Protein AF-A0A2H5X7R7-F1 (afdb_monomer)

Structure (mmCIF, N/CA/C/O backbone):
data_AF-A0A2H5X7R7-F1
#
_entry.id   AF-A0A2H5X7R7-F1
#
loop_
_atom_site.group_PDB
_atom_site.id
_atom_site.type_symbol
_atom_site.label_atom_id
_atom_site.label_alt_id
_atom_site.label_comp_id
_atom_site.label_asym_id
_atom_site.label_entity_id
_atom_site.label_seq_id
_atom_site.pdbx_PDB_ins_code
_atom_site.Cartn_x
_atom_site.Cartn_y
_atom_site.Cartn_z
_atom_site.occupancy
_atom_site.B_iso_or_equiv
_atom_site.auth_seq_id
_atom_site.auth_comp_id
_atom_site.auth_asym_id
_atom_site.auth_atom_id
_atom_site.pdbx_PDB_model_num
ATOM 1 N N . MET A 1 1 ? -79.075 -13.445 -1.204 1.00 32.47 1 MET A N 1
ATOM 2 C CA . MET A 1 1 ? -77.817 -13.913 -1.818 1.00 32.47 1 MET A CA 1
ATOM 3 C C . MET A 1 1 ? -76.850 -12.750 -1.669 1.00 32.47 1 MET A C 1
ATOM 5 O O . MET A 1 1 ? -76.940 -11.805 -2.436 1.00 32.47 1 MET A O 1
ATOM 9 N N . ASN A 1 2 ? -76.093 -12.724 -0.570 1.00 28.44 2 ASN A N 1
ATOM 10 C CA . ASN A 1 2 ? -75.229 -11.591 -0.236 1.00 28.44 2 ASN A CA 1
ATOM 11 C C . ASN A 1 2 ? -73.819 -11.881 -0.735 1.00 28.44 2 ASN A C 1
ATOM 13 O O . ASN A 1 2 ? -73.267 -12.939 -0.440 1.00 28.44 2 ASN A O 1
ATOM 17 N N . ALA A 1 3 ? -73.280 -10.922 -1.484 1.00 31.48 3 ALA A N 1
ATOM 18 C CA . ALA A 1 3 ? -71.878 -10.829 -1.835 1.00 31.48 3 ALA A CA 1
ATOM 19 C C . ALA A 1 3 ? -71.038 -10.834 -0.550 1.00 31.48 3 ALA A C 1
ATOM 21 O O . ALA A 1 3 ? -71.147 -9.925 0.272 1.00 31.48 3 ALA A O 1
ATOM 22 N N . GLN A 1 4 ? -70.226 -11.875 -0.368 1.00 34.59 4 GLN A N 1
ATOM 23 C CA . GLN A 1 4 ? -69.084 -11.802 0.529 1.00 34.59 4 GLN A CA 1
ATOM 24 C C . GLN A 1 4 ? -67.991 -11.047 -0.221 1.00 34.59 4 GLN A C 1
ATOM 26 O O . GLN A 1 4 ? -67.424 -11.533 -1.195 1.00 34.59 4 GLN A O 1
ATOM 31 N N . THR A 1 5 ? -67.789 -9.814 0.222 1.00 33.91 5 THR A N 1
ATOM 32 C CA . THR A 1 5 ? -66.659 -8.938 -0.068 1.00 33.91 5 THR A CA 1
ATOM 33 C C . THR A 1 5 ? -65.347 -9.709 0.043 1.00 33.91 5 THR A C 1
ATOM 35 O O . THR A 1 5 ? -64.887 -10.000 1.147 1.00 33.91 5 THR A O 1
ATOM 38 N N . ALA A 1 6 ? -64.743 -10.019 -1.105 1.00 34.00 6 ALA A N 1
ATOM 39 C CA . ALA A 1 6 ? -63.303 -10.176 -1.190 1.00 34.00 6 ALA A CA 1
ATOM 40 C C . ALA A 1 6 ? -62.705 -8.836 -0.755 1.00 34.00 6 ALA A C 1
ATOM 42 O O . ALA A 1 6 ? -63.021 -7.797 -1.332 1.00 34.00 6 ALA A O 1
ATOM 43 N N . VAL A 1 7 ? -61.928 -8.846 0.324 1.00 31.88 7 VAL A N 1
ATOM 44 C CA . VAL A 1 7 ? -61.137 -7.684 0.716 1.00 31.88 7 VAL A CA 1
ATOM 45 C C . VAL A 1 7 ? -60.103 -7.502 -0.391 1.00 31.88 7 VAL A C 1
ATOM 47 O O . VAL A 1 7 ? -59.140 -8.262 -0.469 1.00 31.88 7 VAL A O 1
ATOM 50 N N . GLU A 1 8 ? -60.345 -6.553 -1.293 1.00 35.16 8 GLU A N 1
ATOM 51 C CA . GLU A 1 8 ? -59.310 -6.004 -2.164 1.00 35.16 8 GLU A CA 1
ATOM 52 C C . GLU A 1 8 ? -58.271 -5.352 -1.246 1.00 35.16 8 GLU A C 1
ATOM 54 O O . GLU A 1 8 ? -58.424 -4.216 -0.803 1.00 35.16 8 GLU A O 1
ATOM 59 N N . LEU A 1 9 ? -57.242 -6.118 -0.878 1.00 42.66 9 LEU A N 1
ATOM 60 C CA . LEU A 1 9 ? -56.000 -5.561 -0.360 1.00 42.66 9 LEU A CA 1
ATOM 61 C C . LEU A 1 9 ? -55.467 -4.629 -1.451 1.00 42.66 9 LEU A C 1
ATOM 63 O O . LEU A 1 9 ? -55.254 -5.078 -2.575 1.00 42.66 9 LEU A O 1
ATOM 67 N N . GLU A 1 10 ? -55.294 -3.344 -1.141 1.00 41.12 10 GLU A N 1
ATOM 68 C CA . GLU A 1 10 ? -54.608 -2.388 -2.013 1.00 41.12 10 GLU A CA 1
ATOM 69 C C . GLU A 1 10 ? -53.192 -2.916 -2.296 1.00 41.12 10 GLU A C 1
ATOM 71 O O . GLU A 1 10 ? -52.268 -2.742 -1.503 1.00 41.12 10 GLU A O 1
ATOM 76 N N . VAL A 1 11 ? -53.024 -3.639 -3.405 1.00 49.44 11 VAL A N 1
ATOM 77 C CA . VAL A 1 11 ? -51.727 -4.181 -3.806 1.00 49.44 11 VAL A CA 1
ATOM 78 C C . VAL A 1 11 ? -50.913 -3.014 -4.351 1.00 49.44 11 VAL A C 1
ATOM 80 O O . VAL A 1 11 ? -51.190 -2.507 -5.440 1.00 49.44 11 VAL A O 1
ATOM 83 N N . ALA A 1 12 ? -49.914 -2.568 -3.586 1.00 58.97 12 ALA A N 1
ATOM 84 C CA . ALA A 1 12 ? -48.895 -1.664 -4.102 1.00 58.97 12 ALA A CA 1
ATOM 85 C C . ALA A 1 12 ? -48.316 -2.252 -5.407 1.00 58.97 12 ALA A C 1
ATOM 87 O O . ALA A 1 12 ? -48.136 -3.471 -5.497 1.00 58.97 12 ALA A O 1
ATOM 88 N N . PRO A 1 13 ? -48.048 -1.430 -6.439 1.00 70.38 13 PRO A N 1
ATOM 89 C CA . PRO A 1 13 ? -47.530 -1.933 -7.707 1.00 70.38 13 PRO A CA 1
ATOM 90 C C . PRO A 1 13 ? -46.243 -2.743 -7.474 1.00 70.38 13 PRO A C 1
ATOM 92 O O . PRO A 1 13 ? -45.413 -2.329 -6.660 1.00 70.38 13 PRO A O 1
ATOM 95 N N . PRO A 1 14 ? -46.055 -3.880 -8.171 1.00 83.25 14 PRO A N 1
ATOM 96 C CA . PRO A 1 14 ? -44.913 -4.749 -7.928 1.00 83.25 14 PRO A CA 1
ATOM 97 C C . PRO A 1 14 ? -43.601 -4.027 -8.200 1.00 83.25 14 PRO A C 1
ATOM 99 O O . PRO A 1 14 ? -43.447 -3.331 -9.208 1.00 83.25 14 PRO A O 1
ATOM 102 N N . ILE A 1 15 ? -42.627 -4.247 -7.324 1.00 86.38 15 ILE A N 1
ATOM 103 C CA . ILE A 1 15 ? -41.304 -3.650 -7.439 1.00 86.38 15 ILE A CA 1
ATOM 104 C C . ILE A 1 15 ? -40.467 -4.498 -8.409 1.00 86.38 15 ILE A C 1
ATOM 106 O O . ILE A 1 15 ? -40.279 -5.698 -8.174 1.00 86.38 15 ILE A O 1
ATOM 110 N N . PRO A 1 16 ? -39.968 -3.917 -9.516 1.00 83.00 16 PRO A N 1
ATOM 111 C CA . PRO A 1 16 ? -39.170 -4.652 -10.483 1.00 83.00 16 PRO A CA 1
ATOM 112 C C . PRO A 1 16 ? -37.731 -4.855 -9.989 1.00 83.00 16 PRO A C 1
ATOM 114 O O . PRO A 1 16 ? -37.008 -3.894 -9.739 1.00 83.00 16 PRO A O 1
ATOM 117 N N . LEU A 1 17 ? -37.303 -6.116 -9.934 1.00 83.56 17 LEU A N 1
ATOM 118 C CA . LEU A 1 17 ? -35.943 -6.561 -9.616 1.00 83.56 17 LEU A CA 1
ATOM 119 C C . LEU A 1 17 ? -35.410 -7.370 -10.803 1.00 83.56 17 LEU A C 1
ATOM 121 O O . LEU A 1 17 ? -35.367 -8.595 -10.761 1.00 83.56 17 LEU A O 1
ATOM 125 N N . GLY A 1 18 ? -35.160 -6.671 -11.914 1.00 83.00 18 GLY A N 1
ATOM 126 C CA . GLY A 1 18 ? -34.864 -7.257 -13.226 1.00 83.00 18 GLY A CA 1
ATOM 127 C C . GLY A 1 18 ? -35.853 -8.365 -13.630 1.00 83.00 18 GLY A C 1
ATOM 128 O O . GLY A 1 18 ? -36.997 -8.037 -13.980 1.00 83.00 18 GLY A O 1
ATOM 129 N N . ARG A 1 19 ? -35.450 -9.645 -13.603 1.00 84.38 19 ARG A N 1
ATOM 130 C CA . ARG A 1 19 ? -36.304 -10.817 -13.911 1.00 84.38 19 ARG A CA 1
ATOM 131 C C . ARG A 1 19 ? -37.314 -11.152 -12.813 1.00 84.38 19 ARG A C 1
ATOM 133 O O . ARG A 1 19 ? -38.228 -11.939 -13.062 1.00 84.38 19 ARG A O 1
ATOM 140 N N . TYR A 1 20 ? -37.186 -10.555 -11.636 1.00 87.06 20 TYR A N 1
ATOM 141 C CA . TYR A 1 20 ? -38.043 -10.795 -10.483 1.00 87.06 20 TYR A CA 1
ATOM 142 C C . TYR A 1 20 ? -39.032 -9.641 -10.248 1.00 87.06 20 TYR A C 1
ATOM 144 O O . TYR A 1 20 ? -38.849 -8.500 -10.698 1.00 87.06 20 TYR A O 1
ATOM 152 N N . ARG A 1 21 ? -40.125 -9.952 -9.554 1.00 88.31 21 ARG A N 1
ATOM 153 C CA . ARG A 1 21 ? -41.169 -9.015 -9.126 1.00 88.31 21 ARG A CA 1
ATOM 154 C C . ARG A 1 21 ? -41.440 -9.232 -7.650 1.00 88.31 21 ARG A C 1
ATOM 156 O O . ARG A 1 21 ? -41.791 -10.337 -7.246 1.00 88.31 21 ARG A O 1
ATOM 163 N N . LEU A 1 22 ? -41.236 -8.189 -6.854 1.00 87.94 22 LEU A N 1
ATOM 164 C CA . LEU A 1 22 ? -41.487 -8.220 -5.420 1.00 87.94 22 LEU A CA 1
ATOM 165 C C . LEU A 1 22 ? -42.813 -7.527 -5.109 1.00 87.94 22 LEU A C 1
ATOM 167 O O . LEU A 1 22 ? -43.018 -6.369 -5.470 1.00 87.94 22 LEU A O 1
ATOM 171 N N . TYR A 1 23 ? -43.676 -8.235 -4.395 1.00 86.62 23 TYR A N 1
ATOM 172 C CA . TYR A 1 23 ? -44.904 -7.721 -3.808 1.00 86.62 23 TYR A CA 1
ATOM 173 C C . TYR A 1 23 ? -44.690 -7.605 -2.307 1.00 86.62 23 TYR A C 1
ATOM 175 O O . TYR A 1 23 ? -44.411 -8.603 -1.645 1.00 86.62 23 TYR A O 1
ATOM 183 N N . HIS A 1 24 ? -44.793 -6.393 -1.779 1.00 84.88 24 HIS A N 1
ATOM 184 C CA . HIS A 1 24 ? -44.644 -6.102 -0.358 1.00 84.88 24 HIS A CA 1
ATOM 185 C C . HIS A 1 24 ? -45.971 -5.576 0.183 1.00 84.88 24 HIS A C 1
ATOM 187 O O . HIS A 1 24 ? -46.612 -4.740 -0.456 1.00 84.88 24 HIS A O 1
ATOM 193 N N . TYR A 1 25 ? -46.395 -6.099 1.330 1.00 80.31 25 TYR A N 1
ATOM 194 C CA . TYR A 1 25 ? -47.688 -5.799 1.929 1.00 80.31 25 TYR A CA 1
ATOM 195 C C . TYR A 1 25 ? -47.501 -5.075 3.266 1.00 80.31 25 TYR A C 1
ATOM 197 O O . TYR A 1 25 ? -46.547 -5.317 4.006 1.00 80.31 25 TYR A O 1
ATOM 205 N N . GLY A 1 26 ? -48.440 -4.184 3.597 1.00 71.75 26 GLY A N 1
ATOM 206 C CA . GLY A 1 26 ? -48.372 -3.351 4.806 1.00 71.75 26 GLY A CA 1
ATOM 207 C C . GLY A 1 26 ? -48.435 -4.124 6.132 1.00 71.75 26 GLY A C 1
ATOM 208 O O . GLY A 1 26 ? -48.115 -3.569 7.180 1.00 71.75 26 GLY A O 1
ATOM 209 N N . ASP A 1 27 ? -48.804 -5.406 6.103 1.00 76.69 27 ASP A N 1
ATOM 210 C CA . ASP A 1 27 ? -48.746 -6.308 7.259 1.00 76.69 27 ASP A CA 1
ATOM 211 C C . ASP A 1 27 ? -47.332 -6.866 7.526 1.00 76.69 27 ASP A C 1
ATOM 213 O O . ASP A 1 27 ? -47.111 -7.560 8.519 1.00 76.69 27 ASP A O 1
ATOM 217 N N . GLY A 1 28 ? -46.358 -6.517 6.678 1.00 73.75 28 GLY A N 1
ATOM 218 C CA . GLY A 1 28 ? -44.965 -6.939 6.777 1.00 73.75 28 GLY A CA 1
ATOM 219 C C . GLY A 1 28 ? -44.664 -8.278 6.105 1.00 73.75 28 GLY A C 1
ATOM 220 O O . GLY A 1 28 ? -43.568 -8.815 6.300 1.00 73.75 28 GLY A O 1
ATOM 221 N N . THR A 1 29 ? -45.611 -8.815 5.328 1.00 79.25 29 THR A N 1
ATOM 222 C CA . THR A 1 29 ? -45.400 -9.968 4.447 1.00 79.25 29 THR A CA 1
ATOM 223 C C . THR A 1 29 ? -44.891 -9.533 3.072 1.00 79.25 29 THR A C 1
ATOM 225 O O . THR A 1 29 ? -45.088 -8.399 2.626 1.00 79.25 29 THR A O 1
ATOM 228 N N . PHE A 1 30 ? -44.206 -10.439 2.372 1.00 84.19 30 PHE A N 1
ATOM 229 C CA . PHE A 1 30 ? -43.756 -10.193 1.006 1.00 84.19 30 PHE A CA 1
ATOM 230 C C . PHE A 1 30 ? -43.719 -11.476 0.183 1.00 84.19 30 PHE A C 1
ATOM 232 O O . PHE A 1 30 ? -43.600 -12.579 0.721 1.00 84.19 30 PHE A O 1
ATOM 239 N N . TRP A 1 31 ? -43.844 -11.311 -1.131 1.00 84.94 31 TRP A N 1
ATOM 240 C CA . TRP A 1 31 ? -43.821 -12.384 -2.113 1.00 84.94 31 TRP A CA 1
ATOM 241 C C . TRP A 1 31 ? -42.905 -11.997 -3.264 1.00 84.94 31 TRP A C 1
ATOM 243 O O . TRP A 1 31 ? -43.020 -10.907 -3.823 1.00 84.94 31 TRP A O 1
ATOM 253 N N . LEU A 1 32 ? -42.016 -12.906 -3.641 1.00 85.88 32 LEU A N 1
ATOM 254 C CA . LEU A 1 32 ? -41.135 -12.753 -4.780 1.00 85.88 32 LEU A CA 1
ATOM 255 C C . LEU A 1 32 ? -41.552 -13.712 -5.887 1.00 85.88 32 LEU A C 1
ATOM 257 O O . LEU A 1 32 ? -41.588 -14.930 -5.700 1.00 85.88 32 LEU A O 1
ATOM 261 N N . TYR A 1 33 ? -41.814 -13.140 -7.051 1.00 84.25 33 TYR A N 1
ATOM 262 C CA . TYR A 1 33 ? -42.177 -13.844 -8.264 1.00 84.25 33 TYR A CA 1
ATOM 263 C C . TYR A 1 33 ? -41.077 -13.714 -9.308 1.00 84.25 33 TYR A C 1
ATOM 265 O O . TYR A 1 33 ? -40.335 -12.734 -9.354 1.00 84.25 33 TYR A O 1
ATOM 273 N N . LEU A 1 34 ? -41.009 -14.697 -10.191 1.00 81.06 34 LEU A N 1
ATOM 274 C CA . LEU A 1 34 ? -40.176 -14.689 -11.378 1.00 81.06 34 LEU A CA 1
ATOM 275 C C . LEU A 1 34 ? -41.027 -14.436 -12.617 1.00 81.06 34 LEU A C 1
ATOM 277 O O . LEU A 1 34 ? -42.021 -15.124 -12.846 1.00 81.06 34 LEU A O 1
ATOM 281 N N . VAL A 1 35 ? -40.593 -13.509 -13.464 1.00 81.25 35 VAL A N 1
ATOM 282 C CA . VAL A 1 35 ? -41.263 -13.200 -14.728 1.00 81.25 35 VAL A CA 1
ATOM 283 C C . VAL A 1 35 ? -40.833 -14.207 -15.799 1.00 81.25 35 VAL A C 1
ATOM 285 O O . VAL A 1 35 ? -39.665 -14.261 -16.188 1.00 81.25 35 VAL A O 1
ATOM 288 N N . GLN A 1 36 ? -41.775 -14.997 -16.323 1.00 70.31 36 GLN A N 1
ATOM 289 C CA . GLN A 1 36 ? -41.531 -15.966 -17.399 1.00 70.31 36 GLN A CA 1
ATOM 290 C C . GLN A 1 36 ? -42.633 -15.950 -18.461 1.00 70.31 36 GLN A C 1
ATOM 292 O O . GLN A 1 36 ? -43.809 -16.041 -18.134 1.00 70.31 36 GLN A O 1
ATOM 297 N N . ASN A 1 37 ? -42.262 -15.917 -19.751 1.00 58.19 37 ASN A N 1
ATOM 298 C CA . ASN A 1 37 ? -43.155 -16.162 -20.901 1.00 58.19 37 ASN A CA 1
ATOM 299 C C . ASN A 1 37 ? -44.542 -15.472 -20.818 1.00 58.19 37 ASN A C 1
ATOM 301 O O . ASN A 1 37 ? -45.540 -16.041 -21.254 1.00 58.19 37 ASN A O 1
ATOM 305 N N . LYS A 1 38 ? -44.574 -14.226 -20.307 1.00 59.00 38 LYS A N 1
ATOM 306 C CA . LYS A 1 38 ? -45.753 -13.357 -20.063 1.00 59.00 38 LYS A CA 1
ATOM 307 C C . LYS A 1 38 ? -46.591 -13.634 -18.799 1.00 59.00 38 LYS A C 1
ATOM 309 O O . LYS A 1 38 ? -47.635 -13.009 -18.646 1.00 59.00 38 LYS A O 1
ATOM 314 N N . GLY A 1 39 ? -46.146 -14.506 -17.900 1.00 71.12 39 GLY A N 1
ATOM 315 C CA . GLY A 1 39 ? -46.737 -14.721 -16.576 1.00 71.12 39 GLY A CA 1
ATOM 316 C C . GLY A 1 39 ? -45.710 -14.591 -15.451 1.00 71.12 39 GLY A C 1
ATOM 317 O O . GLY A 1 39 ? -44.517 -14.396 -15.694 1.00 71.12 39 GLY A O 1
ATOM 318 N N . GLU A 1 40 ? -46.185 -14.711 -14.217 1.00 78.56 40 GLU A N 1
ATOM 319 C CA . GLU A 1 40 ? -45.368 -14.673 -13.007 1.00 78.56 40 GLU A CA 1
ATOM 320 C C . GLU A 1 40 ? -45.462 -16.010 -12.269 1.00 78.56 40 GLU A C 1
ATOM 322 O O . GLU A 1 40 ? -46.544 -16.585 -12.144 1.00 78.56 40 GLU A O 1
ATOM 327 N N . VAL A 1 41 ? -44.321 -16.520 -11.807 1.00 75.12 41 VAL A N 1
ATOM 328 C CA . VAL A 1 41 ? -44.221 -17.776 -11.052 1.00 75.12 41 VAL A CA 1
ATOM 329 C C . VAL A 1 41 ? -43.763 -17.447 -9.632 1.00 75.12 41 VAL A C 1
ATOM 331 O O . VAL A 1 41 ? -42.701 -16.835 -9.498 1.00 75.12 41 VAL A O 1
ATOM 334 N N . PRO A 1 42 ? -44.517 -17.807 -8.578 1.00 73.25 42 PRO A N 1
ATOM 335 C CA . PRO A 1 42 ? -44.099 -17.539 -7.205 1.00 73.25 42 PRO A CA 1
ATOM 336 C C . PRO A 1 42 ? -42.833 -18.340 -6.878 1.00 73.25 42 PRO A C 1
ATOM 338 O O . PRO A 1 42 ? -42.726 -19.508 -7.243 1.00 73.25 42 PRO A O 1
ATOM 341 N N . LEU A 1 43 ? -41.866 -17.706 -6.213 1.00 74.88 43 LEU A N 1
ATOM 342 C CA . LEU A 1 43 ? -40.614 -18.343 -5.787 1.00 74.88 43 LEU A CA 1
ATOM 343 C C . LEU A 1 43 ? -40.494 -18.385 -4.269 1.00 74.88 43 LEU A C 1
ATOM 345 O O . LEU A 1 43 ? -40.274 -19.445 -3.688 1.00 74.88 43 LEU A O 1
ATOM 349 N N . ILE A 1 44 ? -40.638 -17.224 -3.637 1.00 77.56 44 ILE A N 1
ATOM 350 C CA . ILE A 1 44 ? -40.513 -17.039 -2.193 1.00 77.56 44 ILE A CA 1
ATOM 351 C C . ILE A 1 44 ? -41.764 -16.319 -1.729 1.00 77.56 44 ILE A C 1
ATOM 353 O O . ILE A 1 44 ? -42.201 -15.369 -2.379 1.00 77.56 44 ILE A O 1
ATOM 357 N N . GLY A 1 45 ? -42.314 -16.701 -0.588 1.00 68.88 45 GLY A N 1
ATOM 358 C CA . GLY A 1 45 ? -43.266 -15.824 0.064 1.00 68.88 45 GLY A CA 1
ATOM 359 C C . GLY A 1 45 ? -43.477 -16.154 1.519 1.00 68.88 45 GLY A C 1
ATOM 360 O O . GLY A 1 45 ? -43.310 -17.281 1.967 1.00 68.88 45 GLY A O 1
ATOM 361 N N . VAL A 1 46 ? -43.837 -15.128 2.267 1.00 62.28 46 VAL A N 1
ATOM 362 C CA . VAL A 1 46 ? -44.178 -15.248 3.674 1.00 62.28 46 VAL A CA 1
ATOM 363 C C . VAL A 1 46 ? -45.699 -15.178 3.769 1.00 62.28 46 VAL A C 1
ATOM 365 O O . VAL A 1 46 ? -46.300 -14.162 3.424 1.00 62.28 46 VAL A O 1
ATOM 368 N N . HIS A 1 47 ? -46.339 -16.280 4.164 1.00 64.56 47 HIS A N 1
ATOM 369 C CA . HIS A 1 47 ? -47.796 -16.347 4.305 1.00 64.56 47 HIS A CA 1
ATOM 370 C C . HIS A 1 47 ? -48.248 -15.671 5.605 1.00 64.56 47 HIS A C 1
ATOM 372 O O . HIS A 1 47 ? -47.530 -15.692 6.604 1.00 64.56 47 HIS A O 1
ATOM 378 N N . ALA A 1 48 ? -49.452 -15.097 5.613 1.00 56.28 48 ALA A N 1
ATOM 379 C CA . ALA A 1 48 ? -50.034 -14.505 6.815 1.00 56.28 48 ALA A CA 1
ATOM 380 C C . ALA A 1 48 ? -50.150 -15.548 7.952 1.00 56.28 48 ALA A C 1
ATOM 382 O O . ALA A 1 48 ? -50.667 -16.635 7.686 1.00 56.28 48 ALA A O 1
ATOM 383 N N . PRO A 1 49 ? -49.762 -15.269 9.218 1.00 56.22 49 PRO A N 1
ATOM 384 C CA . PRO A 1 49 ? -48.976 -14.169 9.786 1.00 56.22 49 PRO A CA 1
ATOM 385 C C . PRO A 1 49 ? -47.578 -14.657 10.232 1.00 56.22 49 PRO A C 1
ATOM 387 O O . PRO A 1 49 ? -47.172 -14.468 11.380 1.00 56.22 49 PRO A O 1
ATOM 390 N N . LEU A 1 50 ? -46.855 -15.365 9.367 1.00 65.56 50 LEU A N 1
ATOM 391 C CA . LEU A 1 50 ? -45.543 -15.900 9.718 1.00 65.56 50 LEU A CA 1
ATOM 392 C C . LEU A 1 50 ? -44.488 -14.784 9.647 1.00 65.56 50 LEU A C 1
ATOM 394 O O . LEU A 1 50 ? -44.446 -14.056 8.662 1.00 65.56 50 LEU A O 1
ATOM 398 N N . PRO A 1 51 ? -43.622 -14.609 10.656 1.00 76.88 51 PRO A N 1
ATOM 399 C CA . PRO A 1 51 ? -42.531 -13.647 10.567 1.00 76.88 51 PRO A CA 1
ATOM 400 C C . PRO A 1 51 ? -41.396 -14.218 9.698 1.00 76.88 51 PRO A C 1
ATOM 402 O O . PRO A 1 51 ? -41.072 -15.397 9.849 1.00 76.88 51 PRO A O 1
ATOM 405 N N . PRO A 1 52 ? -40.746 -13.430 8.822 1.00 80.94 52 PRO A N 1
ATOM 406 C CA . PRO A 1 52 ? -39.544 -13.869 8.103 1.00 80.94 52 PRO A CA 1
ATOM 407 C C . PRO A 1 52 ? -38.337 -14.091 9.023 1.00 80.94 52 PRO A C 1
ATOM 409 O O . PRO A 1 52 ? -37.362 -14.727 8.627 1.00 80.94 52 PRO A O 1
ATOM 412 N N . ILE A 1 53 ? -38.369 -13.527 10.233 1.00 87.75 53 ILE A N 1
ATOM 413 C CA . ILE A 1 53 ? -37.254 -13.574 11.171 1.00 87.75 53 ILE A CA 1
ATOM 414 C C . ILE A 1 53 ? -37.803 -13.802 12.580 1.00 87.75 53 ILE A C 1
ATOM 416 O O . ILE A 1 53 ? -38.742 -13.139 13.028 1.00 87.75 53 ILE A O 1
ATOM 420 N N . GLU A 1 54 ? -37.182 -14.716 13.308 1.00 90.25 54 GLU A N 1
ATOM 421 C CA . GLU A 1 54 ? -37.360 -14.842 14.745 1.00 90.25 54 GLU A CA 1
ATOM 422 C C . GLU A 1 54 ? -36.047 -14.583 15.470 1.00 90.25 54 GLU A C 1
ATOM 424 O O . GLU A 1 54 ? -34.981 -15.051 15.076 1.00 90.25 54 GLU A O 1
ATOM 429 N N . LEU A 1 55 ? -36.145 -13.825 16.552 1.00 90.75 55 LEU A N 1
ATOM 430 C CA . LEU A 1 55 ? -35.028 -13.459 17.401 1.00 90.75 55 LEU A CA 1
ATOM 431 C C . LEU A 1 55 ? -35.257 -14.034 18.791 1.00 90.75 55 LEU A C 1
ATOM 433 O O . LEU A 1 55 ? -36.326 -13.832 19.366 1.00 90.75 55 LEU A O 1
ATOM 437 N N . ARG A 1 56 ? -34.260 -14.705 19.357 1.00 91.94 56 ARG A N 1
ATOM 438 C CA . ARG A 1 56 ? -34.312 -15.205 20.731 1.00 91.94 56 ARG A CA 1
ATOM 439 C C . ARG A 1 56 ? -33.190 -14.587 21.550 1.00 91.94 56 ARG A C 1
ATOM 441 O O . ARG A 1 56 ? -32.026 -14.930 21.353 1.00 91.94 56 ARG A O 1
ATOM 448 N N . THR A 1 57 ? -33.546 -13.686 22.459 1.00 89.00 57 THR A N 1
ATOM 449 C CA . THR A 1 57 ? -32.613 -13.082 23.417 1.00 89.00 57 THR A CA 1
ATOM 450 C C . THR A 1 57 ? -32.552 -13.930 24.690 1.00 89.00 57 THR A C 1
ATOM 452 O O . THR A 1 57 ? -33.171 -14.996 24.787 1.00 89.00 57 THR A O 1
ATOM 455 N N . ALA A 1 58 ? -31.785 -13.479 25.685 1.00 81.94 58 ALA A N 1
ATOM 456 C CA . ALA A 1 58 ? -31.783 -14.100 27.008 1.00 81.94 58 ALA A CA 1
ATOM 457 C C . ALA A 1 58 ? -33.129 -13.939 27.744 1.00 81.94 58 ALA A C 1
ATOM 459 O O . ALA A 1 58 ? -33.427 -14.729 28.641 1.00 81.94 58 ALA A O 1
ATOM 460 N N . HIS A 1 59 ? -33.921 -12.927 27.380 1.00 78.19 59 HIS A N 1
ATOM 461 C CA . HIS A 1 59 ? -35.132 -12.530 28.092 1.00 78.19 59 HIS A CA 1
ATOM 462 C C . HIS A 1 59 ? -36.397 -13.017 27.388 1.00 78.19 59 HIS A C 1
ATOM 464 O O . HIS A 1 59 ? -37.281 -13.572 28.041 1.00 78.19 59 HIS A O 1
ATOM 470 N N . GLU A 1 60 ? -36.471 -12.864 26.063 1.00 87.06 60 GLU A N 1
ATOM 471 C CA . GLU A 1 60 ? -37.699 -13.096 25.305 1.00 87.06 60 GLU A CA 1
ATOM 472 C C . GLU A 1 60 ? -37.446 -13.657 23.893 1.00 87.06 60 GLU A C 1
ATOM 474 O O . GLU A 1 60 ? -36.329 -13.698 23.367 1.00 87.06 60 GLU A O 1
ATOM 479 N N . ARG A 1 61 ? -38.530 -14.132 23.267 1.00 90.06 61 ARG A N 1
ATOM 480 C CA . ARG A 1 61 ? -38.575 -14.480 21.843 1.00 90.06 61 ARG A CA 1
ATOM 481 C C . ARG A 1 61 ? -39.388 -13.419 21.122 1.00 90.06 61 ARG A C 1
ATOM 483 O O . ARG A 1 61 ? -40.517 -13.134 21.514 1.00 90.06 61 ARG A O 1
ATOM 490 N N . HIS A 1 62 ? -38.848 -12.893 20.032 1.00 89.50 62 HIS A N 1
ATOM 491 C CA . HIS A 1 62 ? -39.478 -11.832 19.274 1.00 89.50 62 HIS A CA 1
ATOM 492 C C . HIS A 1 62 ? -39.668 -12.215 17.801 1.00 89.50 62 HIS A C 1
ATOM 494 O O . HIS A 1 62 ? -38.715 -12.536 17.093 1.00 89.50 62 HIS A O 1
ATOM 500 N N . SER A 1 63 ? -40.905 -12.103 17.315 1.00 88.94 63 SER A N 1
ATOM 501 C CA . SER A 1 63 ? -41.263 -12.246 15.897 1.00 88.94 63 SER A CA 1
ATOM 502 C C . SER A 1 63 ? -41.056 -10.920 15.169 1.00 88.94 63 SER A C 1
ATOM 504 O O . SER A 1 63 ? -41.571 -9.888 15.614 1.00 88.94 63 SER A O 1
ATOM 506 N N . LEU A 1 64 ? -40.254 -10.922 14.109 1.00 88.12 64 LEU A N 1
ATOM 507 C CA . LEU A 1 64 ? -39.803 -9.733 13.385 1.00 88.12 64 LEU A CA 1
ATOM 508 C C . LEU A 1 64 ? -40.390 -9.740 11.964 1.00 88.12 64 LEU A C 1
ATOM 510 O O . LEU A 1 64 ? -40.190 -10.694 11.214 1.00 88.12 64 LEU A O 1
ATOM 514 N N . PHE A 1 65 ? -41.107 -8.674 11.604 1.00 86.56 65 PHE A N 1
ATOM 515 C CA . PHE A 1 65 ? -41.731 -8.466 10.288 1.00 86.56 65 PHE A CA 1
ATOM 516 C C . PHE A 1 65 ? -41.008 -7.358 9.528 1.00 86.56 65 PHE A C 1
ATOM 518 O O . PHE A 1 65 ? -40.335 -6.553 10.152 1.00 86.56 65 PHE A O 1
ATOM 525 N N . VAL A 1 66 ? -41.137 -7.275 8.205 1.00 85.19 66 VAL A N 1
ATOM 526 C CA . VAL A 1 66 ? -40.499 -6.208 7.413 1.00 85.19 66 VAL A CA 1
ATOM 527 C C . VAL A 1 66 ? -41.563 -5.275 6.849 1.00 85.19 66 VAL A C 1
ATOM 529 O O . VAL A 1 66 ? -42.095 -5.506 5.773 1.00 85.19 66 VAL A O 1
ATOM 532 N N . ARG A 1 67 ? -41.954 -4.249 7.609 1.00 84.31 67 ARG A N 1
ATOM 533 C CA . ARG A 1 67 ? -43.091 -3.369 7.270 1.00 84.31 67 ARG A CA 1
ATOM 534 C C . ARG A 1 67 ? -42.736 -2.207 6.353 1.00 84.31 67 ARG A C 1
ATOM 536 O O . ARG A 1 67 ? -43.630 -1.621 5.753 1.00 84.31 67 ARG A O 1
ATOM 543 N N . ASN A 1 68 ? -41.458 -1.880 6.234 1.00 82.12 68 ASN A N 1
ATOM 544 C CA . ASN A 1 68 ? -40.966 -0.810 5.382 1.00 82.12 68 ASN A CA 1
ATOM 545 C C . ASN A 1 68 ? -40.245 -1.397 4.168 1.00 82.12 68 ASN A C 1
ATOM 547 O O . ASN A 1 68 ? -39.623 -2.455 4.245 1.00 82.12 68 ASN A O 1
ATOM 551 N N . CYS A 1 69 ? -40.306 -0.681 3.048 1.00 83.81 69 CYS A N 1
ATOM 552 C CA . CYS A 1 69 ? -39.644 -1.060 1.809 1.00 83.81 69 CYS A CA 1
ATOM 553 C C . CYS A 1 69 ? -39.020 0.174 1.148 1.00 83.81 69 CYS A C 1
ATOM 555 O O . CYS A 1 69 ? -39.653 1.228 1.064 1.00 83.81 69 CYS A O 1
ATOM 557 N N . SER A 1 70 ? -37.792 0.049 0.646 1.00 82.19 70 SER A N 1
ATOM 558 C CA . SER A 1 70 ? -37.134 1.063 -0.181 1.00 82.19 70 SER A CA 1
ATOM 559 C C . SER A 1 70 ? -36.435 0.429 -1.386 1.00 82.19 70 SER A C 1
ATOM 561 O O . SER A 1 70 ? -36.083 -0.748 -1.375 1.00 82.19 70 SER A O 1
ATOM 563 N N . VAL A 1 71 ? -36.263 1.211 -2.454 1.00 81.88 71 VAL A N 1
ATOM 564 C CA . VAL A 1 71 ? -35.675 0.752 -3.721 1.00 81.88 71 VAL A CA 1
ATOM 565 C C . VAL A 1 71 ? -34.542 1.690 -4.114 1.00 81.88 71 VAL A C 1
ATOM 567 O O . VAL A 1 71 ? -34.754 2.899 -4.231 1.00 81.88 71 VAL A O 1
ATOM 570 N N . GLN A 1 72 ? -33.345 1.152 -4.355 1.00 76.00 72 GLN A N 1
ATOM 571 C CA . GLN A 1 72 ? -32.188 1.933 -4.784 1.00 76.00 72 GLN A CA 1
ATOM 572 C C . GLN A 1 72 ? -31.360 1.157 -5.812 1.00 76.00 72 GLN A C 1
ATOM 574 O O . GLN A 1 72 ? -30.870 0.072 -5.541 1.00 76.00 72 GLN A O 1
ATOM 579 N N . LYS A 1 73 ? -31.161 1.736 -7.007 1.00 69.75 73 LYS A N 1
ATOM 580 C CA . LYS A 1 73 ? -30.225 1.227 -8.035 1.00 69.75 73 LYS A CA 1
ATOM 581 C C . LYS A 1 73 ? -30.356 -0.281 -8.362 1.00 69.75 73 LYS A C 1
ATOM 583 O O . LYS A 1 73 ? -29.350 -0.938 -8.598 1.00 69.75 73 LYS A O 1
ATOM 588 N N . GLY A 1 74 ? -31.578 -0.817 -8.429 1.00 68.69 74 GLY A N 1
ATOM 589 C CA . GLY A 1 74 ? -31.810 -2.235 -8.758 1.00 68.69 74 GLY A CA 1
ATOM 590 C C . GLY A 1 74 ? -31.707 -3.199 -7.570 1.00 68.69 74 GLY A C 1
ATOM 591 O O . GLY A 1 74 ? -31.818 -4.404 -7.767 1.00 68.69 74 GLY A O 1
ATOM 592 N N . GLU A 1 75 ? -31.548 -2.671 -6.357 1.00 82.31 75 GLU A N 1
ATOM 593 C CA . GLU A 1 75 ? -31.664 -3.385 -5.087 1.00 82.31 75 GLU A CA 1
ATOM 594 C C . GLU A 1 75 ? -32.919 -2.920 -4.334 1.00 82.31 75 GLU A C 1
ATOM 596 O O . GLU A 1 75 ? -33.322 -1.751 -4.417 1.00 82.31 75 GLU A O 1
ATOM 601 N N . VAL A 1 76 ? -33.546 -3.841 -3.604 1.00 86.12 76 VAL A N 1
ATOM 602 C CA . VAL A 1 76 ? -34.694 -3.577 -2.735 1.00 86.12 76 VAL A CA 1
ATOM 603 C C . VAL A 1 76 ? -34.345 -3.938 -1.301 1.00 86.12 76 VAL A C 1
ATOM 605 O O . VAL A 1 76 ? -33.869 -5.039 -1.044 1.00 86.12 76 VAL A O 1
ATOM 608 N N . ALA A 1 77 ? -34.621 -3.025 -0.374 1.00 85.12 77 ALA A N 1
ATOM 609 C CA . ALA A 1 77 ? -34.439 -3.230 1.054 1.00 85.12 77 ALA A CA 1
ATOM 610 C C . ALA A 1 77 ? -35.800 -3.293 1.753 1.00 85.12 77 ALA A C 1
ATOM 612 O O . ALA A 1 77 ? -36.546 -2.311 1.772 1.00 85.12 77 ALA A O 1
ATOM 613 N N . LEU A 1 78 ? -36.110 -4.444 2.346 1.00 86.75 78 LEU A N 1
ATOM 614 C CA . LEU A 1 78 ? -37.252 -4.641 3.235 1.00 86.75 78 LEU A CA 1
ATOM 615 C C . LEU A 1 78 ? -36.771 -4.547 4.678 1.00 86.75 78 LEU A C 1
ATOM 617 O O . LEU A 1 78 ? -35.851 -5.267 5.052 1.00 86.75 78 LEU A O 1
ATOM 621 N N . TRP A 1 79 ? -37.366 -3.690 5.498 1.00 87.06 79 TRP A N 1
ATOM 622 C CA . TRP A 1 79 ? -36.862 -3.457 6.849 1.00 87.06 79 TRP A CA 1
ATOM 623 C C . TRP A 1 79 ? -37.956 -3.076 7.840 1.00 87.06 79 TRP A C 1
ATOM 625 O O . TRP A 1 79 ? -39.061 -2.691 7.466 1.00 87.06 79 TRP A O 1
ATOM 635 N N . ASP A 1 80 ? -37.653 -3.194 9.125 1.00 87.69 80 ASP A N 1
ATOM 636 C CA . ASP A 1 80 ? -38.446 -2.625 10.217 1.00 87.69 80 ASP A CA 1
ATOM 637 C C . ASP A 1 80 ? -37.515 -2.369 11.411 1.00 87.69 80 ASP A C 1
ATOM 639 O O . ASP A 1 80 ? -36.361 -2.816 11.429 1.00 87.69 80 ASP A O 1
ATOM 643 N N . GLU A 1 81 ? -37.988 -1.594 12.377 1.00 85.44 81 GLU A N 1
ATOM 644 C CA . GLU A 1 81 ? -37.221 -1.200 13.552 1.00 85.44 81 GLU A CA 1
ATOM 645 C C . GLU A 1 81 ? -38.090 -1.199 14.808 1.00 85.44 81 GLU A C 1
ATOM 647 O O . GLU A 1 81 ? -39.261 -0.819 14.789 1.00 85.44 81 GLU A O 1
ATOM 652 N N . ARG A 1 82 ? -37.522 -1.643 15.932 1.00 87.50 82 ARG A N 1
ATOM 653 C CA . ARG A 1 82 ? -38.182 -1.576 17.240 1.00 87.50 82 ARG A CA 1
ATOM 654 C C . ARG A 1 82 ? -37.179 -1.614 18.382 1.00 87.50 82 ARG A C 1
ATOM 656 O O . ARG A 1 82 ? -36.017 -1.962 18.194 1.00 87.50 82 ARG A O 1
ATOM 663 N N . LEU A 1 83 ? -37.663 -1.318 19.583 1.00 82.38 83 LEU A N 1
ATOM 664 C CA . LEU A 1 83 ? -36.933 -1.603 20.814 1.00 82.38 83 LEU A CA 1
ATOM 665 C C . LEU A 1 83 ? -37.047 -3.097 21.145 1.00 82.38 83 LEU A C 1
ATOM 667 O O . LEU A 1 83 ? -38.151 -3.642 21.191 1.00 82.38 83 LEU A O 1
ATOM 671 N N . ILE A 1 84 ? -35.905 -3.747 21.348 1.00 84.50 84 ILE A N 1
ATOM 672 C CA . ILE A 1 84 ? -35.777 -5.135 21.797 1.00 84.50 84 ILE A CA 1
ATOM 673 C C . ILE A 1 84 ? -34.879 -5.111 23.027 1.00 84.50 84 ILE A C 1
ATOM 675 O O . ILE A 1 84 ? -33.741 -4.660 22.922 1.00 84.50 84 ILE A O 1
ATOM 679 N N . ASP A 1 85 ? -35.392 -5.548 24.177 1.00 85.12 85 ASP A N 1
ATOM 680 C CA . ASP A 1 85 ? -34.704 -5.426 25.471 1.00 85.12 85 ASP A CA 1
ATOM 681 C C . ASP A 1 85 ? -34.179 -3.990 25.713 1.00 85.12 85 ASP A C 1
ATOM 683 O O . ASP A 1 85 ? -33.016 -3.780 26.046 1.00 85.12 85 ASP A O 1
ATOM 687 N N . ASP A 1 86 ? -35.034 -2.989 25.453 1.00 81.31 86 ASP A N 1
ATOM 688 C CA . ASP A 1 86 ? -34.743 -1.541 25.501 1.00 81.31 86 ASP A CA 1
ATOM 689 C C . ASP A 1 86 ? -33.650 -1.035 24.532 1.00 81.31 86 ASP A C 1
ATOM 691 O O . ASP A 1 86 ? -33.296 0.147 24.543 1.00 81.31 86 ASP A O 1
ATOM 695 N N . ILE A 1 87 ? -33.153 -1.887 23.631 1.00 75.94 87 ILE A N 1
ATOM 696 C CA . ILE A 1 87 ? -32.155 -1.532 22.618 1.00 75.94 87 ILE A CA 1
ATOM 697 C C . ILE A 1 87 ? -32.851 -1.283 21.271 1.00 75.94 87 ILE A C 1
ATOM 699 O O . ILE A 1 87 ? -33.593 -2.146 20.799 1.00 75.94 87 ILE A O 1
ATOM 703 N N . PRO A 1 88 ? -32.612 -0.141 20.597 1.00 75.69 88 PRO A N 1
ATOM 704 C CA . PRO A 1 88 ? -33.094 0.077 19.238 1.00 75.69 88 PRO A CA 1
ATOM 705 C C . PRO A 1 88 ? -32.407 -0.880 18.261 1.00 75.69 88 PRO A C 1
ATOM 707 O O . PRO A 1 88 ? -31.184 -0.839 18.085 1.00 75.69 88 PRO A O 1
ATOM 710 N N . VAL A 1 89 ? -33.212 -1.726 17.622 1.00 79.88 89 VAL A N 1
ATOM 711 C CA . VAL A 1 89 ? -32.782 -2.726 16.647 1.00 79.88 89 VAL A CA 1
ATOM 712 C C . VAL A 1 89 ? -33.559 -2.537 15.354 1.00 79.88 89 VAL A C 1
ATOM 714 O O . VAL A 1 89 ? -34.789 -2.508 15.355 1.00 79.88 89 VAL A O 1
ATOM 717 N N . ARG A 1 90 ? -32.830 -2.483 14.243 1.00 83.19 90 ARG A N 1
ATOM 718 C CA . ARG A 1 90 ? -33.351 -2.505 12.879 1.00 83.19 90 ARG A CA 1
ATOM 719 C C . ARG A 1 90 ? -32.852 -3.753 12.165 1.00 83.19 90 ARG A C 1
ATOM 721 O O . ARG A 1 90 ? -31.682 -4.108 12.280 1.00 83.19 90 ARG A O 1
ATOM 728 N N . TRP A 1 91 ? -33.733 -4.428 11.444 1.00 88.12 91 TRP A N 1
ATOM 729 C CA . TRP A 1 91 ? -33.392 -5.599 10.636 1.00 88.12 91 TRP A CA 1
ATOM 730 C C . TRP A 1 91 ? -33.783 -5.345 9.195 1.00 88.12 91 TRP A C 1
ATOM 732 O O . TRP A 1 91 ? -34.834 -4.766 8.922 1.00 88.12 91 TRP A O 1
ATOM 742 N N . GLU A 1 92 ? -32.928 -5.784 8.281 1.00 86.62 92 GLU A N 1
ATOM 743 C CA . GLU A 1 92 ? -33.105 -5.550 6.857 1.00 86.62 92 GLU A CA 1
ATOM 744 C C . GLU A 1 92 ? -32.904 -6.838 6.064 1.00 86.62 92 GLU A C 1
ATOM 746 O O . GLU A 1 92 ? -32.008 -7.628 6.365 1.00 86.62 92 GLU A O 1
ATOM 751 N N . ILE A 1 93 ? -33.716 -7.013 5.025 1.00 87.56 93 ILE A N 1
ATOM 752 C CA . ILE A 1 93 ? -33.571 -8.014 3.974 1.00 87.56 93 ILE A CA 1
ATOM 753 C C . ILE A 1 93 ? -33.336 -7.258 2.668 1.00 87.56 93 ILE A C 1
ATOM 755 O O . ILE A 1 93 ? -34.235 -6.597 2.146 1.00 87.56 93 ILE A O 1
ATOM 759 N N . LEU A 1 94 ? -32.119 -7.363 2.151 1.00 87.94 94 LEU A N 1
ATOM 760 C CA . LEU A 1 94 ? -31.708 -6.827 0.862 1.00 87.94 94 LEU A CA 1
ATOM 761 C C . LEU A 1 94 ? -31.914 -7.883 -0.223 1.00 87.94 94 LEU A C 1
ATOM 763 O O . LEU A 1 94 ? -31.555 -9.049 -0.043 1.00 87.94 94 LEU A O 1
ATOM 767 N N . LEU A 1 95 ? -32.482 -7.465 -1.348 1.00 89.38 95 LEU A N 1
ATOM 768 C CA . LEU A 1 95 ? -32.769 -8.292 -2.514 1.00 89.38 95 LEU A CA 1
ATOM 769 C C . LEU A 1 95 ? -32.200 -7.614 -3.761 1.00 89.38 95 LEU A C 1
ATOM 771 O O . LEU A 1 95 ? -32.595 -6.491 -4.080 1.00 89.38 95 LEU A O 1
ATOM 775 N N . HIS A 1 96 ? -31.327 -8.297 -4.498 1.00 89.06 96 HIS A N 1
ATOM 776 C CA . HIS A 1 96 ? -30.853 -7.826 -5.802 1.00 89.06 96 HIS A CA 1
ATOM 777 C C . HIS A 1 96 ? -30.590 -8.984 -6.770 1.00 89.06 96 HIS A C 1
ATOM 779 O O . HIS A 1 96 ? -30.295 -10.106 -6.360 1.00 89.06 96 HIS A O 1
ATOM 785 N N . GLU A 1 97 ? -30.701 -8.702 -8.069 1.00 87.12 97 GLU A N 1
ATOM 786 C CA . GLU A 1 97 ? -30.353 -9.639 -9.141 1.00 87.12 97 GLU A CA 1
ATOM 787 C C . GLU A 1 97 ? -28.921 -9.365 -9.635 1.00 87.12 97 GLU A C 1
ATOM 789 O O . GLU A 1 97 ? -28.582 -8.230 -9.980 1.00 87.12 97 GLU A O 1
ATOM 794 N N . GLU A 1 98 ? -28.077 -10.399 -9.674 1.00 81.62 98 GLU A N 1
ATOM 795 C CA . GLU A 1 98 ? -26.750 -10.349 -10.300 1.00 81.62 98 GLU A CA 1
ATOM 796 C C . GLU A 1 98 ? -26.860 -10.390 -11.838 1.00 81.62 98 GLU A C 1
ATOM 798 O O . GLU A 1 98 ? -27.863 -10.815 -12.406 1.00 81.62 98 GLU A O 1
ATOM 803 N N . SER A 1 99 ? -25.801 -9.996 -12.555 1.00 72.50 99 SER A N 1
ATOM 804 C CA . SER A 1 99 ? -25.799 -9.916 -14.028 1.00 72.50 99 SER A CA 1
ATOM 805 C C . SER A 1 99 ? -26.150 -11.228 -14.748 1.00 72.50 99 SER A C 1
ATOM 807 O O . SER A 1 99 ? -26.677 -11.190 -15.859 1.00 72.50 99 SER A O 1
ATOM 809 N N . GLU A 1 100 ? -25.890 -12.376 -14.118 1.00 69.25 100 GLU A N 1
ATOM 810 C CA . GLU A 1 100 ? -26.204 -13.715 -14.646 1.00 69.25 100 GLU A CA 1
ATOM 811 C C . GLU A 1 100 ? -27.683 -14.118 -14.435 1.00 69.25 100 GLU A C 1
ATOM 813 O O . GLU A 1 100 ? -28.189 -15.062 -15.051 1.00 69.25 100 GLU A O 1
ATOM 818 N N . GLY A 1 101 ? -28.421 -13.353 -13.625 1.00 75.25 101 GLY A N 1
ATOM 819 C CA . GLY A 1 101 ? -29.824 -13.581 -13.278 1.00 75.25 101 GLY A CA 1
ATOM 820 C C . GLY A 1 101 ? -30.056 -14.311 -11.952 1.00 75.25 101 GLY A C 1
ATOM 821 O O . GLY A 1 101 ? -31.199 -14.660 -11.638 1.00 75.25 101 GLY A O 1
ATOM 822 N N . ASP A 1 102 ? -28.989 -14.543 -11.186 1.00 83.19 102 ASP A N 1
ATOM 823 C CA . ASP A 1 102 ? -29.058 -15.086 -9.830 1.00 83.19 102 ASP A CA 1
ATOM 824 C C . ASP A 1 102 ? -29.624 -14.048 -8.868 1.00 83.19 102 ASP A C 1
ATOM 826 O O . ASP A 1 102 ? -29.298 -12.863 -8.942 1.00 83.19 102 ASP A O 1
ATOM 830 N N . LEU A 1 103 ? -30.456 -14.504 -7.938 1.00 85.00 103 LEU A N 1
ATOM 831 C CA . LEU A 1 103 ? -31.003 -13.653 -6.894 1.00 85.00 103 LEU A CA 1
ATOM 832 C C . LEU A 1 103 ? -30.151 -13.769 -5.631 1.00 85.00 103 LEU A C 1
ATOM 834 O O . LEU A 1 103 ? -29.944 -14.868 -5.106 1.00 85.00 103 LEU A O 1
ATOM 838 N N . ILE A 1 104 ? -29.722 -12.627 -5.108 1.00 87.75 104 ILE A N 1
ATOM 839 C CA . ILE A 1 104 ? -29.082 -12.523 -3.802 1.00 87.75 104 ILE A CA 1
ATOM 840 C C . ILE A 1 104 ? -30.098 -12.011 -2.793 1.00 87.75 104 ILE A C 1
ATOM 842 O O . ILE A 1 104 ? -30.733 -10.976 -2.996 1.00 87.75 104 ILE A O 1
ATOM 846 N N . LEU A 1 105 ? -30.221 -12.747 -1.691 1.00 88.56 105 LEU A N 1
ATOM 847 C CA . LEU A 1 105 ? -30.968 -12.348 -0.508 1.00 88.56 105 LEU A CA 1
ATOM 848 C C . LEU A 1 105 ? -29.977 -12.185 0.639 1.00 88.56 105 LEU A C 1
ATOM 850 O O . LEU A 1 105 ? -29.298 -13.142 1.005 1.00 88.56 105 LEU A O 1
ATOM 854 N N . GLN A 1 106 ? -29.891 -10.993 1.218 1.00 85.69 106 GLN A N 1
ATOM 855 C CA . GLN A 1 106 ? -28.989 -10.711 2.330 1.00 85.69 106 GLN A CA 1
ATOM 856 C C . GLN A 1 106 ? -29.739 -10.102 3.508 1.00 85.69 106 GLN A C 1
ATOM 858 O O . GLN A 1 106 ? -30.288 -9.011 3.415 1.00 85.69 106 GLN A O 1
ATOM 863 N N . MET A 1 107 ? -29.705 -10.786 4.643 1.00 85.50 107 MET A N 1
ATOM 864 C CA . MET A 1 107 ? -30.234 -10.308 5.908 1.00 85.50 107 MET A CA 1
ATOM 865 C C . MET A 1 107 ? -29.110 -9.763 6.784 1.00 85.50 107 MET A C 1
ATOM 867 O O . MET A 1 107 ? -28.078 -10.418 6.949 1.00 85.50 107 MET A O 1
ATOM 871 N N . HIS A 1 108 ? -29.331 -8.600 7.388 1.00 82.00 108 HIS A N 1
ATOM 872 C CA . HIS A 1 108 ? -28.430 -8.039 8.388 1.00 82.00 108 HIS A CA 1
ATOM 873 C C . HIS A 1 108 ? -29.194 -7.235 9.445 1.00 82.00 108 HIS A C 1
ATOM 875 O O . H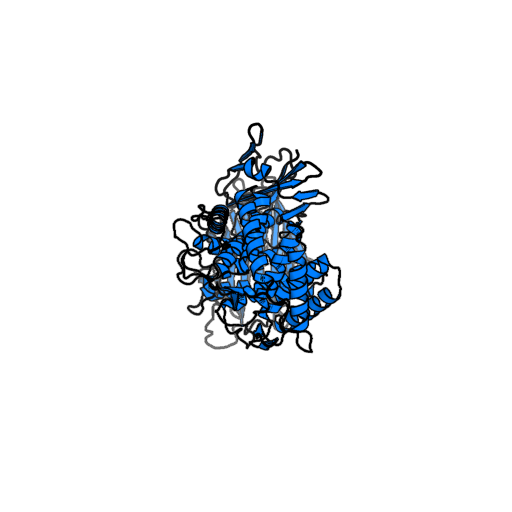IS A 1 108 ? -30.355 -6.866 9.253 1.00 82.00 108 HIS A O 1
ATOM 881 N N . PHE A 1 109 ? -28.530 -6.969 10.569 1.00 79.81 109 PHE A N 1
ATOM 882 C CA . PHE A 1 109 ? -29.090 -6.203 11.678 1.00 79.81 109 PHE A CA 1
ATOM 883 C C . PHE A 1 109 ? -28.233 -4.984 12.001 1.00 79.81 109 PHE A C 1
ATOM 885 O O . PHE A 1 109 ? -27.004 -5.045 12.012 1.00 79.81 109 PHE A O 1
ATOM 892 N N . LEU A 1 110 ? -28.904 -3.896 12.353 1.00 70.56 110 LEU A N 1
ATOM 893 C CA . LEU A 1 110 ? -28.328 -2.689 12.923 1.00 70.56 110 LEU A CA 1
ATOM 894 C C . LEU A 1 110 ? -28.837 -2.577 14.364 1.00 70.56 110 LEU A C 1
ATOM 896 O O . LEU A 1 110 ? -30.039 -2.596 14.608 1.00 70.56 110 LEU A O 1
ATOM 900 N N . SER A 1 111 ? -27.925 -2.492 15.329 1.00 71.00 111 SER A N 1
ATOM 901 C CA . SER A 1 111 ? -28.248 -2.385 16.757 1.00 71.00 111 SER A CA 1
ATOM 902 C C . SER A 1 111 ? -27.414 -1.275 17.377 1.00 71.00 111 SER A C 1
ATOM 904 O O . SER A 1 111 ? -26.193 -1.274 17.222 1.00 71.00 111 SER A O 1
ATOM 906 N N . TYR A 1 112 ? -28.050 -0.363 18.114 1.00 56.81 112 TYR A N 1
ATOM 907 C CA . TYR A 1 112 ? -27.377 0.753 18.800 1.00 56.81 112 TYR A CA 1
ATOM 908 C C . TYR A 1 112 ? -26.853 0.377 20.205 1.00 56.81 112 TYR A C 1
ATOM 910 O O . TYR A 1 112 ? -26.543 1.247 21.016 1.00 56.81 112 TYR A O 1
ATOM 918 N N . GLY A 1 113 ? -26.729 -0.925 20.487 1.00 55.56 113 GLY A N 1
ATOM 919 C CA . GLY A 1 113 ? -26.197 -1.495 21.728 1.00 55.56 113 GLY A CA 1
ATOM 920 C C . GLY A 1 113 ? -25.783 -2.968 21.578 1.00 55.56 113 GLY A C 1
ATOM 921 O O . GLY A 1 113 ? -25.947 -3.578 20.514 1.00 55.56 113 GLY A O 1
ATOM 922 N N . SER A 1 114 ? -25.226 -3.557 22.640 1.00 70.88 114 SER A N 1
ATOM 923 C CA . SER A 1 114 ? -24.824 -4.970 22.671 1.00 70.88 114 SER A CA 1
ATOM 924 C C . SER A 1 114 ? -26.013 -5.871 23.011 1.00 70.88 114 SER A C 1
ATOM 926 O O . SER A 1 114 ? -26.274 -6.141 24.181 1.00 70.88 114 SER A O 1
ATOM 928 N N . LEU A 1 115 ? -26.716 -6.346 21.984 1.00 79.50 115 LEU A N 1
ATOM 929 C CA . LEU A 1 115 ? -27.767 -7.351 22.122 1.00 79.50 115 LEU A CA 1
ATOM 930 C C . LEU A 1 115 ? -27.261 -8.698 21.602 1.00 79.50 115 LEU A C 1
ATOM 932 O O . LEU A 1 115 ? -26.931 -8.812 20.421 1.00 79.50 115 LEU A O 1
ATOM 936 N N . GLN A 1 116 ? -27.195 -9.705 22.471 1.00 85.69 116 GLN A N 1
ATOM 937 C CA . GLN A 1 116 ? -26.907 -11.081 22.069 1.00 85.69 116 GLN A CA 1
ATOM 938 C C . GLN A 1 116 ? -28.207 -11.837 21.839 1.00 85.69 116 GLN A C 1
ATOM 940 O O . GLN A 1 116 ? -29.082 -11.856 22.705 1.00 85.69 116 GLN A O 1
ATOM 945 N N . ALA A 1 117 ? -28.319 -12.480 20.684 1.00 87.75 117 ALA A N 1
ATOM 946 C CA . ALA A 1 117 ? -29.498 -13.256 20.349 1.00 87.75 117 ALA A CA 1
ATOM 947 C C . ALA A 1 117 ? -29.155 -14.414 19.420 1.00 87.75 117 ALA A C 1
ATOM 949 O O . ALA A 1 117 ? -28.217 -14.325 18.638 1.00 87.75 117 ALA A O 1
ATOM 950 N N . GLU A 1 118 ? -29.926 -15.489 19.479 1.00 91.62 118 GLU A N 1
ATOM 951 C CA . GLU A 1 118 ? -30.013 -16.458 18.387 1.00 91.62 118 GLU A CA 1
ATOM 952 C C . GLU A 1 118 ? -30.978 -15.901 17.332 1.00 91.62 118 GLU A C 1
ATOM 954 O O . GLU A 1 118 ? -32.045 -15.384 17.681 1.00 91.62 118 GLU A O 1
ATOM 959 N N . VAL A 1 119 ? -30.609 -15.986 16.053 1.00 89.38 119 VAL A N 1
ATOM 960 C CA . VAL A 1 119 ? -31.456 -15.529 14.943 1.00 89.38 119 VAL A CA 1
ATOM 961 C C . VAL A 1 119 ? -31.889 -16.724 14.115 1.00 89.38 119 VAL A C 1
ATOM 963 O O . VAL A 1 119 ? -31.062 -17.518 13.672 1.00 89.38 119 VAL A O 1
ATOM 966 N N . GLN A 1 120 ? -33.183 -16.819 13.846 1.00 89.56 120 GLN A N 1
ATOM 967 C CA . GLN A 1 120 ? -33.747 -17.773 12.906 1.00 89.56 120 GLN A CA 1
ATOM 968 C C . GLN A 1 120 ? -34.288 -17.009 11.705 1.00 89.56 120 GLN A C 1
ATOM 970 O O . GLN A 1 120 ? -35.220 -16.214 11.824 1.00 89.56 120 GLN A O 1
ATOM 975 N N . PHE A 1 121 ? -33.677 -17.238 10.547 1.00 86.44 121 PHE A N 1
ATOM 976 C CA . PHE A 1 121 ? -34.203 -16.761 9.278 1.00 86.44 121 PHE A CA 1
ATOM 977 C C . PHE A 1 121 ? -35.130 -17.810 8.690 1.00 86.44 121 PHE A C 1
ATOM 979 O O . PHE A 1 121 ? -34.782 -18.991 8.606 1.00 86.44 121 PHE A O 1
ATOM 986 N N . LEU A 1 122 ? -36.304 -17.358 8.280 1.00 85.00 122 LEU A N 1
ATOM 987 C CA . LEU A 1 122 ? -37.415 -18.212 7.934 1.00 85.00 122 LEU A CA 1
ATOM 988 C C . LEU A 1 122 ? -37.891 -17.864 6.526 1.00 85.00 122 LEU A C 1
ATOM 990 O O . LEU A 1 122 ? -38.494 -16.814 6.302 1.00 85.00 122 LEU A O 1
ATOM 994 N N . CYS A 1 123 ? -37.631 -18.756 5.574 1.00 79.94 123 CYS A N 1
ATOM 995 C CA . CYS A 1 123 ? -37.991 -18.549 4.175 1.00 79.94 123 CYS A CA 1
ATOM 996 C C . CYS A 1 123 ? -38.901 -19.679 3.699 1.00 79.94 123 CYS A C 1
ATOM 998 O O . CYS A 1 123 ? -38.504 -20.849 3.739 1.00 79.94 123 CYS A O 1
ATOM 1000 N N . ASN A 1 124 ? -40.094 -19.339 3.206 1.00 76.44 124 ASN A N 1
ATOM 1001 C CA . ASN A 1 124 ? -40.969 -20.324 2.578 1.00 76.44 124 ASN A CA 1
ATOM 1002 C C . ASN A 1 124 ? -40.811 -20.217 1.063 1.00 76.44 124 ASN A C 1
ATOM 1004 O O . ASN A 1 124 ? -40.988 -19.146 0.474 1.00 76.44 124 ASN A O 1
ATOM 1008 N N . PHE A 1 125 ? -40.495 -21.344 0.436 1.00 72.44 125 PHE A N 1
ATOM 1009 C CA . PHE A 1 125 ? -40.495 -21.465 -1.013 1.00 72.44 125 PHE A CA 1
ATOM 1010 C C . PHE A 1 125 ? -41.858 -21.981 -1.457 1.00 72.44 125 PHE A C 1
ATOM 1012 O O . PHE A 1 125 ? -42.344 -22.989 -0.950 1.00 72.44 125 PHE A O 1
ATOM 1019 N N . ILE A 1 126 ? -42.491 -21.266 -2.383 1.00 64.12 126 ILE A N 1
ATOM 1020 C CA . ILE A 1 126 ? -43.874 -21.537 -2.780 1.00 64.12 126 ILE A CA 1
ATOM 1021 C C . ILE A 1 126 ? -43.855 -22.468 -3.991 1.00 64.12 126 ILE A C 1
ATOM 1023 O O . ILE A 1 126 ? -43.727 -22.005 -5.121 1.00 64.12 126 ILE A O 1
ATOM 1027 N N . ALA A 1 127 ? -43.994 -23.777 -3.775 1.00 56.66 127 ALA A N 1
ATOM 1028 C CA . ALA A 1 127 ? -44.293 -24.697 -4.870 1.00 56.66 127 ALA A CA 1
ATOM 1029 C C . ALA A 1 127 ? -45.065 -25.948 -4.427 1.00 56.66 127 ALA A C 1
ATOM 1031 O O . ALA A 1 127 ? -44.717 -26.633 -3.463 1.00 56.66 127 ALA A O 1
ATOM 1032 N N . GLU A 1 128 ? -46.100 -26.276 -5.203 1.00 53.31 128 GLU A N 1
ATOM 1033 C CA . GLU A 1 128 ? -46.787 -27.565 -5.152 1.00 53.31 128 GLU A CA 1
ATOM 1034 C C . GLU A 1 128 ? -45.818 -28.673 -5.613 1.00 53.31 128 GLU A C 1
ATOM 1036 O O . GLU A 1 128 ? -45.174 -28.549 -6.656 1.00 53.31 128 GLU A O 1
ATOM 1041 N N . ASN A 1 129 ? -45.722 -29.769 -4.849 1.00 52.12 129 ASN A N 1
ATOM 1042 C CA . ASN A 1 129 ? -44.854 -30.928 -5.129 1.00 52.12 129 ASN A CA 1
ATOM 1043 C C . ASN A 1 129 ? -43.338 -30.631 -5.132 1.00 52.12 129 ASN A C 1
ATOM 1045 O O . ASN A 1 129 ? -42.618 -31.038 -6.045 1.00 52.12 129 ASN A O 1
ATOM 1049 N N . THR A 1 130 ? -42.840 -29.942 -4.102 1.00 63.16 130 THR A N 1
ATOM 1050 C CA . THR A 1 130 ? -41.402 -29.657 -3.953 1.00 63.16 130 THR A CA 1
ATOM 1051 C C . THR A 1 130 ? -40.645 -30.857 -3.377 1.00 63.16 130 THR A C 1
ATOM 1053 O O . THR A 1 130 ? -40.907 -31.282 -2.252 1.00 63.16 130 THR A O 1
ATOM 1056 N N . HIS A 1 131 ? -39.654 -31.379 -4.105 1.00 67.06 131 HIS A N 1
ATOM 1057 C CA . HIS A 1 131 ? -38.670 -32.311 -3.544 1.00 67.06 131 HIS A CA 1
ATOM 1058 C C . HIS A 1 131 ? -37.442 -31.544 -3.054 1.00 67.06 131 HIS A C 1
ATOM 1060 O O . HIS A 1 131 ? -36.790 -30.841 -3.826 1.00 67.06 131 HIS A O 1
ATOM 1066 N N . ILE A 1 132 ? -37.116 -31.705 -1.772 1.00 70.06 132 ILE A N 1
ATOM 1067 C CA . ILE A 1 132 ? -36.020 -30.995 -1.110 1.00 70.06 132 ILE A CA 1
ATOM 1068 C C . ILE A 1 132 ? -34.859 -31.962 -0.894 1.00 70.06 132 ILE A C 1
ATOM 1070 O O . ILE A 1 132 ? -34.998 -32.963 -0.189 1.00 70.06 132 ILE A O 1
ATOM 1074 N N . LYS A 1 133 ? -33.693 -31.651 -1.463 1.00 66.12 133 LYS A N 1
ATOM 1075 C CA . LYS A 1 133 ? -32.447 -32.379 -1.204 1.00 66.12 133 LYS A CA 1
ATOM 1076 C C . LYS A 1 133 ? -31.431 -31.445 -0.562 1.00 66.12 133 LYS A C 1
ATOM 1078 O O . LYS A 1 133 ? -31.133 -30.384 -1.103 1.00 66.12 133 LYS A O 1
ATOM 1083 N N . ARG A 1 134 ? -30.906 -31.845 0.597 1.00 65.00 134 ARG A N 1
ATOM 1084 C CA . ARG A 1 134 ? -29.858 -31.108 1.314 1.00 65.00 134 ARG A CA 1
ATOM 1085 C C . ARG A 1 134 ? -28.488 -31.662 0.959 1.00 65.00 134 ARG A C 1
ATOM 1087 O O . ARG A 1 134 ? -28.334 -32.876 0.811 1.00 65.00 134 ARG A O 1
ATOM 1094 N N . PHE A 1 135 ? -27.508 -30.776 0.899 1.00 61.12 135 PHE A N 1
ATOM 1095 C CA . PHE A 1 135 ? -26.116 -31.133 0.674 1.00 61.12 135 PHE A CA 1
ATOM 1096 C C . PHE A 1 135 ? -25.263 -30.584 1.815 1.00 61.12 135 PHE A C 1
ATOM 1098 O O . PHE A 1 135 ? -25.332 -29.404 2.166 1.00 61.12 135 PHE A O 1
ATOM 1105 N N . SER A 1 136 ? -24.468 -31.469 2.412 1.00 53.06 136 SER A N 1
ATOM 1106 C CA . SER A 1 136 ? -23.482 -31.127 3.435 1.00 53.06 136 SER A CA 1
ATOM 1107 C C . SER A 1 136 ? -22.142 -30.868 2.748 1.00 53.06 136 SER A C 1
ATOM 1109 O O . SER A 1 136 ? -21.329 -31.772 2.573 1.00 53.06 136 SER A O 1
ATOM 1111 N N . CYS A 1 137 ? -21.953 -29.626 2.315 1.00 49.75 137 CYS A N 1
ATOM 1112 C CA . CYS A 1 137 ? -20.785 -29.108 1.598 1.00 49.75 137 CYS A CA 1
ATOM 1113 C C . CYS A 1 137 ? -20.241 -27.883 2.362 1.00 49.75 137 CYS A C 1
ATOM 1115 O O . CYS A 1 137 ? -20.888 -27.458 3.322 1.00 49.75 137 CYS A O 1
ATOM 1117 N N . PRO A 1 138 ? -19.096 -27.275 1.979 1.00 51.75 138 PRO A N 1
ATOM 1118 C CA . PRO A 1 138 ? -18.548 -26.140 2.722 1.00 51.75 138 PRO A CA 1
ATOM 1119 C C . PRO A 1 138 ? -19.460 -24.901 2.804 1.00 51.75 138 PRO A C 1
ATOM 1121 O O . PRO A 1 138 ? -19.223 -23.992 3.588 1.00 51.75 138 PRO A O 1
ATOM 1124 N N . HIS A 1 139 ? -20.513 -24.885 1.993 1.00 59.09 139 HIS A N 1
ATOM 1125 C CA . HIS A 1 139 ? -21.672 -24.031 2.156 1.00 59.09 139 HIS A CA 1
ATOM 1126 C C . HIS A 1 139 ? -22.893 -24.929 2.223 1.00 59.09 139 HIS A C 1
ATOM 1128 O O . HIS A 1 139 ? -23.065 -25.820 1.380 1.00 59.09 139 HIS A O 1
ATOM 1134 N N . THR A 1 140 ? -23.735 -24.710 3.227 1.00 68.50 140 THR A N 1
ATOM 1135 C CA . THR A 1 140 ? -24.973 -25.472 3.333 1.00 68.50 140 THR A CA 1
ATOM 1136 C C . THR A 1 140 ? -25.851 -25.109 2.141 1.00 68.50 140 THR A C 1
ATOM 1138 O O . THR A 1 140 ? -26.131 -23.936 1.891 1.00 68.50 140 THR A O 1
ATOM 1141 N N . SER A 1 141 ? -26.245 -26.117 1.369 1.00 70.50 141 SER A N 1
ATOM 1142 C CA . SER A 1 141 ? -27.029 -25.915 0.153 1.00 70.50 141 SER A CA 1
ATOM 1143 C C . SER A 1 141 ? -28.251 -26.814 0.114 1.00 70.50 141 SER A C 1
ATOM 1145 O O . SER A 1 141 ? -28.288 -27.914 0.683 1.00 70.50 141 SER A O 1
ATOM 1147 N N . VAL A 1 142 ? -29.281 -26.296 -0.544 1.00 74.00 142 VAL A N 1
ATOM 1148 C CA . VAL A 1 142 ? -30.559 -26.962 -0.743 1.00 74.00 142 VAL A CA 1
ATOM 1149 C C . VAL A 1 142 ? -30.914 -26.889 -2.212 1.00 74.00 142 VAL A C 1
ATOM 1151 O O . VAL A 1 142 ? -30.977 -25.808 -2.790 1.00 74.00 142 VAL A O 1
ATOM 1154 N N . LEU A 1 143 ? -31.207 -28.046 -2.790 1.00 69.75 143 LEU A N 1
ATOM 1155 C CA . LEU A 1 143 ? -31.858 -28.140 -4.084 1.00 69.75 143 LEU A CA 1
ATOM 1156 C C . LEU A 1 143 ? -33.353 -28.354 -3.864 1.00 69.75 143 LEU A C 1
ATOM 1158 O O . LEU A 1 143 ? -33.766 -29.356 -3.273 1.00 69.75 143 LEU A O 1
ATOM 1162 N N . LEU A 1 144 ? -34.148 -27.420 -4.367 1.00 71.44 144 LEU A N 1
ATOM 1163 C CA . LEU A 1 144 ? -35.601 -27.488 -4.408 1.00 71.44 144 LEU A CA 1
ATOM 1164 C C . LEU A 1 144 ? -36.002 -27.849 -5.835 1.00 71.44 144 LEU A C 1
ATOM 1166 O O . LEU A 1 144 ? -35.855 -27.039 -6.746 1.00 71.44 144 LEU A O 1
ATOM 1170 N N . THR A 1 145 ? -36.477 -29.072 -6.048 1.00 67.44 145 THR A N 1
ATOM 1171 C CA . THR A 1 145 ? -36.944 -29.521 -7.367 1.00 67.44 145 THR A CA 1
ATOM 1172 C C . THR A 1 145 ? -38.454 -29.350 -7.449 1.00 67.44 145 THR A C 1
ATOM 1174 O O . THR A 1 145 ? -39.179 -29.902 -6.623 1.00 67.44 145 THR A O 1
ATOM 1177 N N . MET A 1 146 ? -38.915 -28.595 -8.444 1.00 68.25 146 MET A N 1
ATOM 1178 C CA . MET A 1 146 ? -40.323 -28.319 -8.737 1.00 68.25 146 MET A CA 1
ATOM 1179 C C . MET A 1 146 ? -40.679 -28.879 -10.126 1.00 68.25 146 MET A C 1
ATOM 1181 O O . MET A 1 146 ? -39.779 -29.121 -10.933 1.00 68.25 146 MET A O 1
ATOM 1185 N N . PRO A 1 147 ? -41.972 -29.029 -10.480 1.00 61.38 147 PRO A N 1
ATOM 1186 C CA . PRO A 1 147 ? -42.375 -29.637 -11.753 1.00 61.38 147 PRO A CA 1
ATOM 1187 C C . PRO A 1 147 ? -41.797 -28.989 -13.024 1.00 61.38 147 PRO A C 1
ATOM 1189 O O . PRO A 1 147 ? -41.716 -29.649 -14.055 1.00 61.38 147 PRO A O 1
ATOM 1192 N N . ARG A 1 148 ? -41.423 -27.700 -12.984 1.00 62.59 148 ARG A N 1
ATOM 1193 C CA . ARG A 1 148 ? -40.923 -26.946 -14.156 1.00 62.59 148 ARG A CA 1
ATOM 1194 C C . ARG A 1 148 ? -39.530 -26.334 -13.973 1.00 62.59 148 ARG A C 1
ATOM 1196 O O . ARG A 1 148 ? -38.910 -25.917 -14.951 1.00 62.59 148 ARG A O 1
ATOM 1203 N N . HIS A 1 149 ? -39.029 -26.275 -12.742 1.00 67.75 149 HIS A N 1
ATOM 1204 C CA . HIS A 1 149 ? -37.790 -25.579 -12.389 1.00 67.75 149 HIS A CA 1
ATOM 1205 C C . HIS A 1 149 ? -37.094 -26.275 -11.223 1.00 67.75 149 HIS A C 1
ATOM 1207 O O . HIS A 1 149 ? -37.741 -26.963 -10.437 1.00 67.75 149 HIS A O 1
ATOM 1213 N N . ALA A 1 150 ? -35.795 -26.045 -11.072 1.00 69.44 150 ALA A N 1
ATOM 1214 C CA . ALA A 1 150 ? -35.084 -26.346 -9.841 1.00 69.44 150 ALA A CA 1
ATOM 1215 C C . ALA A 1 150 ? -34.441 -25.068 -9.294 1.00 69.44 150 ALA A C 1
ATOM 1217 O O . ALA A 1 150 ? -33.891 -24.273 -10.055 1.00 69.44 150 ALA A O 1
ATOM 1218 N N . LEU A 1 151 ? -34.528 -24.861 -7.982 1.00 72.00 151 LEU A N 1
ATOM 1219 C CA . LEU A 1 151 ? -33.808 -23.798 -7.289 1.00 72.00 151 LEU A CA 1
ATOM 1220 C C . LEU A 1 151 ? -32.648 -24.408 -6.518 1.00 72.00 151 LEU A C 1
ATOM 1222 O O . LEU A 1 151 ? -32.852 -25.288 -5.683 1.00 72.00 151 LEU A O 1
ATOM 1226 N N . SER A 1 152 ? -31.446 -23.910 -6.772 1.00 74.06 152 SER A N 1
ATOM 1227 C CA . SER A 1 152 ? -30.272 -24.185 -5.955 1.00 74.06 152 SER A CA 1
ATOM 1228 C C . SER A 1 152 ? -30.062 -23.008 -5.013 1.00 74.06 152 SER A C 1
ATOM 1230 O O . SER A 1 152 ? -29.743 -21.902 -5.450 1.00 74.06 152 SER A O 1
ATOM 1232 N N . VAL A 1 153 ? -30.272 -23.237 -3.721 1.00 76.38 153 VAL A N 1
ATOM 1233 C CA . VAL A 1 153 ? -30.081 -22.243 -2.664 1.00 76.38 153 VAL A CA 1
ATOM 1234 C C . VAL A 1 153 ? -28.774 -22.547 -1.949 1.00 76.38 153 VAL A C 1
ATOM 1236 O O . VAL A 1 153 ? -28.616 -23.631 -1.390 1.00 76.38 153 VAL A O 1
ATOM 1239 N N . THR A 1 154 ? -27.859 -21.583 -1.927 1.00 74.88 154 THR A N 1
ATOM 1240 C CA . THR A 1 154 ? -26.530 -21.730 -1.322 1.00 74.88 154 THR A CA 1
ATOM 1241 C C . THR A 1 154 ? -26.305 -20.639 -0.284 1.00 74.88 154 THR A C 1
ATOM 1243 O O . THR A 1 154 ? -26.434 -19.452 -0.590 1.00 74.88 154 THR A O 1
ATOM 1246 N N . THR A 1 155 ? -25.940 -21.017 0.944 1.00 75.94 155 THR A N 1
ATOM 1247 C CA . THR A 1 155 ? -25.562 -20.054 1.991 1.00 75.94 155 THR A CA 1
ATOM 1248 C C . THR A 1 155 ? -24.191 -19.457 1.688 1.00 75.94 155 THR A C 1
ATOM 1250 O O . THR A 1 155 ? -23.203 -20.177 1.722 1.00 75.94 155 THR A O 1
ATOM 1253 N N . LEU A 1 156 ? -24.090 -18.159 1.417 1.00 68.62 156 LEU A N 1
ATOM 1254 C CA . LEU A 1 156 ? -22.820 -17.460 1.190 1.00 68.62 156 LEU A CA 1
ATOM 1255 C C . LEU A 1 156 ? -22.189 -16.957 2.496 1.00 68.62 156 LEU A C 1
ATOM 1257 O O . LEU A 1 156 ? -20.974 -17.055 2.669 1.00 68.62 156 LEU A O 1
ATOM 1261 N N . GLN A 1 157 ? -23.007 -16.444 3.419 1.00 72.38 157 GLN A N 1
ATOM 1262 C CA . GLN A 1 157 ? -22.593 -15.993 4.752 1.00 72.38 157 GLN A CA 1
ATOM 1263 C C . GLN A 1 157 ? -23.690 -16.313 5.782 1.00 72.38 157 GLN A C 1
ATOM 1265 O O . GLN A 1 157 ? -24.851 -16.211 5.410 1.00 72.38 157 GLN A O 1
ATOM 1270 N N . PRO A 1 158 ? -23.362 -16.718 7.024 1.00 61.91 158 PRO A N 1
ATOM 1271 C CA . PRO A 1 158 ? -22.069 -17.307 7.358 1.00 61.91 158 PRO A CA 1
ATOM 1272 C C . PRO A 1 158 ? -21.811 -18.529 6.462 1.00 61.91 158 PRO A C 1
ATOM 1274 O O . PRO A 1 158 ? -22.741 -19.090 5.881 1.00 61.91 158 PRO A O 1
ATOM 1277 N N . ALA A 1 159 ? -20.548 -18.943 6.334 1.00 56.88 159 ALA A N 1
ATOM 1278 C CA . ALA A 1 159 ? -20.208 -20.111 5.516 1.00 56.88 159 ALA A CA 1
ATOM 1279 C C . ALA A 1 159 ? -21.026 -21.353 5.926 1.00 56.88 159 ALA A C 1
ATOM 1281 O O . ALA A 1 159 ? -21.477 -22.114 5.072 1.00 56.88 159 ALA A O 1
ATOM 1282 N N . TYR A 1 160 ? -21.321 -21.474 7.227 1.00 58.59 160 TYR A N 1
ATOM 1283 C CA . TYR A 1 160 ? -22.200 -22.495 7.783 1.00 58.59 160 TYR A CA 1
ATOM 1284 C C . TYR A 1 160 ? -23.148 -21.864 8.810 1.00 58.59 160 TYR A C 1
ATOM 1286 O O . TYR A 1 160 ? -22.668 -21.316 9.807 1.00 58.59 160 TYR A O 1
ATOM 1294 N N . PRO A 1 161 ? -24.476 -21.916 8.609 1.00 62.78 161 PRO A N 1
ATOM 1295 C CA . PRO A 1 161 ? -25.414 -21.617 9.685 1.00 62.78 161 PRO A CA 1
ATOM 1296 C C . PRO A 1 161 ? -25.211 -22.629 10.827 1.00 62.78 161 PRO A C 1
ATOM 1298 O O . PRO A 1 161 ? -24.816 -23.771 10.588 1.00 62.78 161 PRO A O 1
ATOM 1301 N N . GLY A 1 162 ? -25.506 -22.232 12.067 1.00 64.00 162 GLY A N 1
ATOM 1302 C CA . GLY A 1 162 ? -25.439 -23.135 13.224 1.00 64.00 162 GLY A CA 1
ATOM 1303 C C . GLY A 1 162 ? -26.388 -24.330 13.086 1.00 64.00 162 GLY A C 1
ATOM 1304 O O . GLY A 1 162 ? -26.093 -25.420 13.568 1.00 64.00 162 GLY A O 1
ATOM 1305 N N . CYS A 1 163 ? -27.504 -24.143 12.378 1.00 76.06 163 CYS A N 1
ATOM 1306 C CA . CYS A 1 163 ? -28.395 -25.218 11.963 1.00 76.06 163 CYS A CA 1
ATOM 1307 C C . CYS A 1 163 ? -29.186 -24.806 10.711 1.00 76.06 163 CYS A C 1
ATOM 1309 O O . CYS A 1 163 ? -29.570 -23.646 10.584 1.00 76.06 163 CYS A O 1
ATOM 1311 N N . MET A 1 164 ? -29.462 -25.745 9.800 1.00 77.00 164 MET A N 1
ATOM 1312 C CA . MET A 1 164 ? -30.448 -25.557 8.730 1.00 77.00 164 MET A CA 1
ATOM 1313 C C . MET A 1 164 ? -31.468 -26.695 8.758 1.00 77.00 164 MET A C 1
ATOM 1315 O O . MET A 1 164 ? -31.110 -27.872 8.629 1.00 77.00 164 MET A O 1
ATOM 1319 N N . GLN A 1 165 ? -32.741 -26.344 8.912 1.00 80.62 165 GLN A N 1
ATOM 1320 C CA . GLN A 1 165 ? -33.854 -27.282 9.044 1.00 80.62 165 GLN A CA 1
ATOM 1321 C C . GLN A 1 165 ? -34.940 -26.997 8.002 1.00 80.62 165 GLN A C 1
ATOM 1323 O O . GLN A 1 165 ? -34.990 -25.930 7.399 1.00 80.62 165 GLN A O 1
ATOM 1328 N N . VAL A 1 166 ? -35.771 -28.006 7.758 1.00 73.94 166 VAL A N 1
ATOM 1329 C CA . VAL A 1 166 ? -36.991 -27.923 6.949 1.00 73.94 166 VAL A CA 1
ATOM 1330 C C . VAL A 1 166 ? -38.093 -28.324 7.913 1.00 73.94 166 VAL A C 1
ATOM 1332 O O . VAL A 1 166 ? -38.007 -29.423 8.469 1.00 73.94 166 VAL A O 1
ATOM 1335 N N . GLU A 1 167 ? -39.050 -27.438 8.146 1.00 76.75 167 GLU A N 1
ATOM 1336 C CA . GLU A 1 167 ? -40.243 -27.733 8.941 1.00 76.75 167 GLU A CA 1
ATOM 1337 C C . GLU A 1 167 ? -41.228 -28.596 8.133 1.00 76.75 167 GLU A C 1
ATOM 1339 O O . GLU A 1 167 ? -41.081 -28.774 6.922 1.00 76.75 167 GLU A O 1
ATOM 1344 N N . GLU A 1 168 ? -42.223 -29.187 8.800 1.00 64.56 168 GLU A N 1
ATOM 1345 C CA . GLU A 1 168 ? -43.180 -30.119 8.177 1.00 64.56 168 GLU A CA 1
ATOM 1346 C C . GLU A 1 168 ? -43.993 -29.492 7.027 1.00 64.56 168 GLU A C 1
ATOM 1348 O O . GLU A 1 168 ? -44.463 -30.208 6.144 1.00 64.56 168 GLU A O 1
ATOM 1353 N N . ASP A 1 169 ? -44.113 -28.163 7.001 1.00 64.62 169 ASP A N 1
ATOM 1354 C CA . ASP A 1 169 ? -44.781 -27.371 5.962 1.00 64.62 169 ASP A CA 1
ATOM 1355 C C . ASP A 1 169 ? -43.859 -26.987 4.782 1.00 64.62 169 ASP A C 1
ATOM 1357 O O . ASP A 1 169 ? -44.285 -26.296 3.856 1.00 64.62 169 ASP A O 1
ATOM 1361 N N . GLY A 1 170 ? -42.600 -27.442 4.789 1.00 65.81 170 GLY A N 1
ATOM 1362 C CA . GLY A 1 170 ? -41.611 -27.145 3.752 1.00 65.81 170 GLY A CA 1
ATOM 1363 C C . GLY A 1 170 ? -40.858 -25.825 3.949 1.00 65.81 170 GLY A C 1
ATOM 1364 O O . GLY A 1 170 ? -40.032 -25.470 3.102 1.00 65.81 170 GLY A O 1
ATOM 1365 N N . ARG A 1 171 ? -41.089 -25.111 5.057 1.00 77.56 171 ARG A N 1
ATOM 1366 C CA . ARG A 1 171 ? -40.357 -23.895 5.421 1.00 77.56 171 ARG A CA 1
ATOM 1367 C C . ARG A 1 171 ? -38.897 -24.196 5.728 1.00 77.56 171 ARG A C 1
ATOM 1369 O O . ARG A 1 171 ? -38.584 -25.096 6.506 1.00 77.56 171 ARG A O 1
ATOM 1376 N N . LEU A 1 172 ? -37.992 -23.417 5.137 1.00 81.31 172 LEU A N 1
ATOM 1377 C CA . LEU A 1 172 ? -36.566 -23.495 5.431 1.00 81.31 172 LEU A CA 1
ATOM 1378 C C . LEU A 1 172 ? -36.206 -22.546 6.572 1.00 81.31 172 LEU A C 1
ATOM 1380 O O . LEU A 1 172 ? -36.514 -21.352 6.529 1.00 81.31 172 LEU A O 1
ATOM 1384 N N . VAL A 1 173 ? -35.520 -23.098 7.570 1.00 85.38 173 VAL A N 1
ATOM 1385 C CA . VAL A 1 173 ? -35.099 -22.403 8.786 1.00 85.38 173 VAL A CA 1
ATOM 1386 C C . VAL A 1 173 ? -33.581 -22.409 8.855 1.00 85.38 173 VAL A C 1
ATOM 1388 O O . VAL A 1 173 ? -32.971 -23.474 8.972 1.00 85.38 173 VAL A O 1
ATOM 1391 N N . TRP A 1 174 ? -32.967 -21.229 8.804 1.00 88.75 174 TRP A N 1
ATOM 1392 C CA . TRP A 1 174 ? -31.538 -21.040 9.052 1.00 88.75 174 TRP A CA 1
ATOM 1393 C C . TRP A 1 174 ? -31.342 -20.443 10.438 1.00 88.75 174 TRP A C 1
ATOM 1395 O O . TRP A 1 174 ? -31.692 -19.289 10.675 1.00 88.75 174 TRP A O 1
ATOM 1405 N N . THR A 1 175 ? -30.750 -21.215 11.340 1.00 87.69 175 THR A N 1
ATOM 1406 C CA . THR A 1 175 ? -30.418 -20.778 12.695 1.00 87.69 175 THR A CA 1
ATOM 1407 C C . THR A 1 175 ? -28.975 -20.296 12.739 1.00 87.69 175 THR A C 1
ATOM 1409 O O . THR A 1 175 ? -28.037 -21.061 12.496 1.00 87.69 175 THR A O 1
ATOM 1412 N N . LEU A 1 176 ? -28.790 -19.027 13.075 1.00 86.56 176 LEU A N 1
ATOM 1413 C CA . LEU A 1 176 ? -27.507 -18.441 13.432 1.00 86.56 176 LEU A CA 1
ATOM 1414 C C . LEU A 1 176 ? -27.324 -18.549 14.952 1.00 86.56 176 LEU A C 1
ATOM 1416 O O . LEU A 1 176 ? -28.264 -18.252 15.691 1.00 86.56 176 LEU A O 1
ATOM 1420 N N . PRO A 1 177 ? -26.148 -18.992 15.433 1.00 83.75 177 PRO A N 1
ATOM 1421 C CA . PRO A 1 177 ? -25.914 -19.180 16.860 1.00 83.75 177 PRO A CA 1
ATOM 1422 C C . PRO A 1 177 ? -25.993 -17.854 17.623 1.00 83.75 177 PRO A C 1
ATOM 1424 O O . PRO A 1 177 ? -25.821 -16.781 17.045 1.00 83.75 177 PRO A O 1
ATOM 1427 N N . ALA A 1 178 ? -26.198 -17.940 18.939 1.00 85.12 178 ALA A N 1
ATOM 1428 C CA . ALA A 1 178 ? -26.240 -16.772 19.809 1.00 85.12 178 ALA A CA 1
ATOM 1429 C C . ALA A 1 178 ? -24.954 -15.931 19.693 1.00 85.12 178 ALA A C 1
ATOM 1431 O O . ALA A 1 178 ? -23.872 -16.364 20.092 1.00 85.12 178 ALA A O 1
ATOM 1432 N N . ALA A 1 179 ? -25.084 -14.726 19.144 1.00 82.19 179 ALA A N 1
ATOM 1433 C CA . ALA A 1 179 ? -23.996 -13.769 18.963 1.00 82.19 179 ALA A CA 1
ATOM 1434 C C . ALA A 1 179 ? -24.532 -12.335 19.040 1.00 82.19 179 ALA A C 1
ATOM 1436 O O . ALA A 1 179 ? -25.746 -12.115 19.037 1.00 82.19 179 ALA A O 1
ATOM 1437 N N . ASN A 1 180 ? -23.635 -11.346 19.082 1.00 80.19 180 ASN A N 1
ATOM 1438 C CA . ASN A 1 180 ? -24.038 -9.945 18.996 1.00 80.19 180 ASN A CA 1
ATOM 1439 C C . ASN A 1 180 ? -24.799 -9.704 17.688 1.00 80.19 180 ASN A C 1
ATOM 1441 O O . ASN A 1 180 ? -24.291 -10.008 16.611 1.00 80.19 180 ASN A O 1
ATOM 1445 N N . LEU A 1 181 ? -25.999 -9.138 17.781 1.00 76.44 181 LEU A N 1
ATOM 1446 C CA . LEU A 1 181 ? -26.945 -9.086 16.672 1.00 76.44 181 LEU A CA 1
ATOM 1447 C C . LEU A 1 181 ? -26.385 -8.358 15.439 1.00 76.44 181 LEU A C 1
ATOM 1449 O O . LEU A 1 181 ? -26.529 -8.840 14.323 1.00 76.44 181 LEU A O 1
ATOM 1453 N N . HIS A 1 182 ? -25.636 -7.270 15.644 1.00 73.81 182 HIS A N 1
ATOM 1454 C CA . HIS A 1 182 ? -24.973 -6.510 14.573 1.00 73.81 182 HIS A CA 1
ATOM 1455 C C . HIS A 1 182 ? -23.860 -7.282 13.832 1.00 73.81 182 HIS A C 1
ATOM 1457 O O . HIS A 1 182 ? -23.378 -6.824 12.801 1.00 73.81 182 HIS A O 1
ATOM 1463 N N . GLN A 1 183 ? -23.410 -8.424 14.362 1.00 75.88 183 GLN A N 1
ATOM 1464 C CA . GLN A 1 183 ? -22.402 -9.294 13.739 1.00 75.88 183 GLN A CA 1
ATOM 1465 C C . GLN A 1 183 ? -23.042 -10.432 12.935 1.00 75.88 183 GLN A C 1
ATOM 1467 O O . GLN A 1 183 ? -22.338 -11.178 12.255 1.00 75.88 183 GLN A O 1
ATOM 1472 N N . GLN A 1 184 ? -24.364 -10.591 13.023 1.00 77.50 184 GLN A N 1
ATOM 1473 C CA . GLN A 1 184 ? -25.084 -11.660 12.351 1.00 77.50 184 GLN A CA 1
ATOM 1474 C C . GLN A 1 184 ? -25.541 -11.206 10.970 1.00 77.50 184 GLN A C 1
ATOM 1476 O O . GLN A 1 184 ? -26.333 -10.274 10.829 1.00 77.50 184 GLN A O 1
ATOM 1481 N N . VAL A 1 185 ? -25.044 -11.896 9.946 1.00 80.25 185 VAL A N 1
ATOM 1482 C CA . VAL A 1 185 ? -25.421 -11.685 8.548 1.00 80.25 185 VAL A CA 1
ATOM 1483 C C . VAL A 1 185 ? -25.718 -13.040 7.929 1.00 80.25 185 VAL A C 1
ATOM 1485 O O . VAL A 1 185 ? -24.886 -13.941 8.021 1.00 80.25 185 VAL A O 1
ATOM 1488 N N . LEU A 1 186 ? -26.879 -13.174 7.285 1.00 84.19 186 LEU A N 1
ATOM 1489 C CA . LEU A 1 186 ? -27.199 -14.326 6.445 1.00 84.19 186 LEU A CA 1
ATOM 1490 C C . LEU A 1 186 ? -27.302 -13.866 4.993 1.00 84.19 186 LEU A C 1
ATOM 1492 O O . LEU A 1 186 ? -28.183 -13.083 4.660 1.00 84.19 186 LEU A O 1
ATOM 1496 N N . GLN A 1 187 ? -26.442 -14.369 4.122 1.00 85.75 187 GLN A N 1
ATOM 1497 C CA . GLN A 1 187 ? -26.505 -14.133 2.688 1.00 85.75 187 GLN A CA 1
ATOM 1498 C C . GLN A 1 187 ? -26.781 -15.453 1.974 1.00 85.75 187 GLN A C 1
ATOM 1500 O O . GLN A 1 187 ? -26.063 -16.432 2.170 1.00 85.75 187 GLN A O 1
ATOM 1505 N N . LEU A 1 188 ? -27.808 -15.473 1.134 1.00 85.62 188 LEU A N 1
ATOM 1506 C CA . LEU A 1 188 ? -28.222 -16.605 0.319 1.00 85.62 188 LEU A CA 1
ATOM 1507 C C . LEU A 1 188 ? -28.089 -16.230 -1.156 1.00 85.62 188 LEU A C 1
ATOM 1509 O O . LEU A 1 188 ? -28.525 -15.156 -1.571 1.00 85.62 188 LEU A O 1
ATOM 1513 N N . ARG A 1 189 ? -27.531 -17.142 -1.950 1.00 84.88 189 ARG A N 1
ATOM 1514 C CA . ARG A 1 189 ? -27.616 -17.101 -3.411 1.00 84.88 189 ARG A CA 1
ATOM 1515 C C . ARG A 1 189 ? -28.644 -18.113 -3.873 1.00 84.88 189 ARG A C 1
ATOM 1517 O O . ARG A 1 189 ? -28.584 -19.274 -3.469 1.00 84.88 189 ARG A O 1
ATOM 1524 N N . ILE A 1 190 ? -29.558 -17.672 -4.723 1.00 82.50 190 ILE A N 1
ATOM 1525 C CA . ILE A 1 190 ? -30.623 -18.494 -5.281 1.00 82.50 190 ILE A CA 1
ATOM 1526 C C . ILE A 1 190 ? -30.430 -18.529 -6.792 1.00 82.50 190 ILE A C 1
ATOM 1528 O O . ILE A 1 190 ? -30.663 -17.539 -7.487 1.00 82.50 190 ILE A O 1
ATOM 1532 N N . HIS A 1 191 ? -29.985 -19.684 -7.278 1.00 81.94 191 HIS A N 1
ATOM 1533 C CA . HIS A 1 191 ? -29.830 -19.970 -8.696 1.00 81.94 191 HIS A CA 1
ATOM 1534 C C . HIS A 1 191 ? -31.036 -20.762 -9.207 1.00 81.94 191 HIS A C 1
ATOM 1536 O O . HIS A 1 191 ? -31.498 -21.694 -8.546 1.00 81.94 191 HIS A O 1
ATOM 1542 N N . LEU A 1 192 ? -31.526 -20.418 -10.397 1.00 74.06 192 LEU A N 1
ATOM 1543 C CA . LEU A 1 192 ? -32.660 -21.079 -11.040 1.00 74.06 192 LEU A CA 1
ATOM 1544 C C . LEU A 1 192 ? -32.206 -21.885 -12.260 1.00 74.06 192 LEU A C 1
ATOM 1546 O O . LEU A 1 192 ? -31.852 -21.313 -13.292 1.00 74.06 192 LEU A O 1
ATOM 1550 N N . GLU A 1 193 ? -32.382 -23.203 -12.205 1.00 66.56 193 GLU A N 1
ATOM 1551 C CA . GLU A 1 193 ? -32.258 -24.077 -13.369 1.00 66.56 193 GLU A CA 1
ATOM 1552 C C . GLU A 1 193 ? -33.627 -24.330 -14.019 1.00 66.56 193 GLU A C 1
ATOM 1554 O O . GLU A 1 193 ? -34.614 -24.689 -13.366 1.00 66.56 193 GLU A O 1
ATOM 1559 N N . ARG A 1 194 ? -33.709 -24.169 -15.346 1.00 61.62 194 ARG A N 1
ATOM 1560 C CA . ARG A 1 194 ? -34.915 -24.503 -16.118 1.00 61.62 194 ARG A CA 1
ATOM 1561 C C . ARG A 1 194 ? -34.885 -25.976 -16.513 1.00 61.62 194 ARG A C 1
ATOM 1563 O O . ARG A 1 194 ? -33.971 -26.399 -17.216 1.00 61.62 194 ARG A O 1
ATOM 1570 N N . VAL A 1 195 ? -35.920 -26.731 -16.144 1.00 54.00 195 VAL A N 1
ATOM 1571 C CA . VAL A 1 195 ? -36.120 -28.090 -16.661 1.00 54.00 195 VAL A CA 1
ATOM 1572 C C . VAL A 1 195 ? -36.673 -27.954 -18.080 1.00 54.00 195 VAL A C 1
ATOM 1574 O O . VAL A 1 195 ? -37.871 -27.793 -18.280 1.00 54.00 195 VAL A O 1
ATOM 1577 N N . VAL A 1 196 ? -35.794 -27.907 -19.083 1.00 45.12 196 VAL A N 1
ATOM 1578 C CA . VAL A 1 196 ? -36.212 -27.942 -20.492 1.00 45.12 196 VAL A CA 1
ATOM 1579 C C . VAL A 1 196 ? -36.502 -29.396 -20.852 1.00 45.12 196 VAL A C 1
ATOM 1581 O O . VAL A 1 196 ? -35.578 -30.203 -20.787 1.00 45.12 196 VAL A O 1
ATOM 1584 N N . ASP A 1 197 ? -37.757 -29.695 -21.209 1.00 39.56 197 ASP A N 1
ATOM 1585 C CA . ASP A 1 197 ? -38.321 -30.973 -21.692 1.00 39.56 197 ASP A CA 1
ATOM 1586 C C . ASP A 1 197 ? -37.299 -31.968 -22.283 1.00 39.56 197 ASP A C 1
ATOM 1588 O O . ASP A 1 197 ? -37.157 -32.116 -23.499 1.00 39.56 197 ASP A O 1
ATOM 1592 N N . LYS A 1 198 ? -36.576 -32.687 -21.422 1.00 34.03 198 LYS A N 1
ATOM 1593 C CA . LYS A 1 198 ? -35.751 -33.835 -21.799 1.00 34.03 198 LYS A CA 1
ATOM 1594 C C . LYS A 1 198 ? -35.943 -34.911 -20.751 1.00 34.03 198 LYS A C 1
ATOM 1596 O O . LYS A 1 198 ? -35.775 -34.654 -19.564 1.00 34.03 198 LYS A O 1
ATOM 1601 N N . GLU A 1 199 ? -36.284 -36.106 -21.222 1.00 36.00 199 GLU A N 1
ATOM 1602 C CA . GLU A 1 199 ? -36.776 -37.246 -20.440 1.00 36.00 199 GLU A CA 1
ATOM 1603 C C . GLU A 1 199 ? -35.871 -37.719 -19.294 1.00 36.00 199 GLU A C 1
ATOM 1605 O O . GLU A 1 199 ? -36.334 -38.500 -18.479 1.00 36.00 199 GLU A O 1
ATOM 1610 N N . HIS A 1 200 ? -34.654 -37.197 -19.129 1.00 39.75 200 HIS A N 1
ATOM 1611 C CA . HIS A 1 200 ? -33.910 -37.273 -17.870 1.00 39.75 200 HIS A CA 1
ATOM 1612 C C . HIS A 1 200 ? -33.001 -36.040 -17.726 1.00 39.75 200 HIS A C 1
ATOM 1614 O O . HIS A 1 200 ? -31.924 -36.013 -18.330 1.00 39.75 200 HIS A O 1
ATOM 1620 N N . PRO A 1 201 ? -33.374 -35.009 -16.944 1.00 38.09 201 PRO A N 1
ATOM 1621 C CA . PRO A 1 201 ? -32.446 -33.942 -16.624 1.00 38.09 201 PRO A CA 1
ATOM 1622 C C . PRO A 1 201 ? -31.476 -34.475 -15.565 1.00 38.09 201 PRO A C 1
ATOM 1624 O O . PRO A 1 201 ? -31.852 -34.721 -14.420 1.00 38.09 201 PRO A O 1
ATOM 1627 N N . THR A 1 202 ? -30.204 -34.656 -15.922 1.00 36.19 202 THR A N 1
ATOM 1628 C CA . THR A 1 202 ? -29.131 -34.541 -14.927 1.00 36.19 202 THR A CA 1
ATOM 1629 C C . THR A 1 202 ? -29.226 -33.128 -14.367 1.00 36.19 202 THR A C 1
ATOM 1631 O O . THR A 1 202 ? -28.736 -32.195 -14.995 1.00 36.19 202 THR A O 1
ATOM 1634 N N . ILE A 1 203 ? -29.928 -32.971 -13.241 1.00 41.94 203 ILE A N 1
ATOM 1635 C CA . ILE A 1 203 ? -29.960 -31.721 -12.484 1.00 41.94 203 ILE A CA 1
ATOM 1636 C C . ILE A 1 203 ? -28.513 -31.465 -12.074 1.00 41.94 203 ILE A C 1
ATOM 1638 O O . ILE A 1 203 ? -27.960 -32.208 -11.254 1.00 41.94 203 ILE A O 1
ATOM 1642 N N . GLN A 1 204 ? -27.868 -30.485 -12.705 1.00 39.75 204 GLN A N 1
ATOM 1643 C CA . GLN A 1 204 ? -26.538 -30.066 -12.304 1.00 39.75 204 GLN A CA 1
ATOM 1644 C C . GLN A 1 204 ? -26.741 -29.186 -11.085 1.00 39.75 204 GLN A C 1
ATOM 1646 O O . GLN A 1 204 ? -26.732 -27.971 -11.181 1.00 39.75 204 GLN A O 1
ATOM 1651 N N . HIS A 1 205 ? -26.932 -29.799 -9.910 1.00 42.03 205 HIS A N 1
ATOM 1652 C CA . HIS A 1 205 ? -26.786 -29.042 -8.674 1.00 42.03 205 HIS A CA 1
ATOM 1653 C C . HIS A 1 205 ? -25.461 -28.297 -8.791 1.00 42.03 205 HIS A C 1
ATOM 1655 O O . HIS A 1 205 ? -24.401 -28.930 -8.884 1.00 42.03 205 HIS A O 1
ATOM 1661 N N . ILE A 1 206 ? -25.539 -26.968 -8.860 1.00 42.34 206 ILE A N 1
ATOM 1662 C CA . ILE A 1 206 ? -24.371 -26.116 -8.788 1.00 42.34 206 ILE A CA 1
ATOM 1663 C C . ILE A 1 206 ? -23.938 -26.234 -7.334 1.00 42.34 206 ILE A C 1
ATOM 1665 O O . ILE A 1 206 ? -24.216 -25.377 -6.497 1.00 42.34 206 ILE A O 1
ATOM 1669 N N . GLU A 1 207 ? -23.254 -27.340 -7.023 1.00 36.56 207 GLU A N 1
ATOM 1670 C CA . GLU A 1 207 ? -22.261 -27.333 -5.977 1.00 36.56 207 GLU A CA 1
ATOM 1671 C C . GLU A 1 207 ? -21.327 -26.229 -6.410 1.00 36.56 207 GLU A C 1
ATOM 1673 O O . GLU A 1 207 ? -20.461 -26.402 -7.272 1.00 36.56 207 GLU A O 1
ATOM 1678 N N . HIS A 1 208 ? -21.560 -25.055 -5.844 1.00 35.09 208 HIS A N 1
ATOM 1679 C CA . HIS A 1 208 ? -20.602 -23.998 -5.893 1.00 35.09 208 HIS A CA 1
ATOM 1680 C C . HIS A 1 208 ? -19.413 -24.537 -5.086 1.00 35.09 208 HIS A C 1
ATOM 1682 O O . HIS A 1 208 ? -19.196 -24.220 -3.923 1.00 35.09 208 HIS A O 1
ATOM 1688 N N . LYS A 1 209 ? -18.556 -25.297 -5.776 1.00 31.31 209 LYS A N 1
ATOM 1689 C CA . LYS A 1 209 ? -17.115 -25.140 -5.689 1.00 31.31 209 LYS A CA 1
ATOM 1690 C C . LYS A 1 209 ? -16.802 -23.769 -6.269 1.00 31.31 209 LYS A C 1
ATOM 1692 O O . LYS A 1 209 ? -16.004 -23.617 -7.187 1.00 31.31 209 LYS A O 1
ATOM 1697 N N . THR A 1 210 ? -17.440 -22.727 -5.734 1.00 29.73 210 THR A N 1
ATOM 1698 C CA . THR A 1 210 ? -16.744 -21.473 -5.601 1.00 29.73 210 THR A CA 1
ATOM 1699 C C . THR A 1 210 ? -15.430 -21.895 -4.985 1.00 29.73 210 THR A C 1
ATOM 1701 O O . THR A 1 210 ? -15.376 -22.515 -3.919 1.00 29.73 210 THR A O 1
ATOM 1704 N N . ARG A 1 211 ? -14.360 -21.614 -5.714 1.00 27.33 211 ARG A N 1
ATOM 1705 C CA . ARG A 1 211 ? -13.099 -21.288 -5.093 1.00 27.33 211 ARG A CA 1
ATOM 1706 C C . ARG A 1 211 ? -13.395 -20.125 -4.151 1.00 27.33 211 ARG A C 1
ATOM 1708 O O . ARG A 1 211 ? -13.147 -18.973 -4.481 1.00 27.33 211 ARG A O 1
ATOM 1715 N N . LEU A 1 212 ? -14.046 -20.406 -3.025 1.00 29.70 212 LEU A N 1
ATOM 1716 C CA . LEU A 1 212 ? -14.037 -19.510 -1.907 1.00 29.70 212 LEU A CA 1
ATOM 1717 C C . LEU A 1 212 ? -12.597 -19.554 -1.484 1.00 29.70 212 LEU A C 1
ATOM 1719 O O . LEU A 1 212 ? -12.105 -20.510 -0.888 1.00 29.70 212 LEU A O 1
ATOM 1723 N N . PHE A 1 213 ? -11.915 -18.495 -1.879 1.00 32.62 213 PHE A N 1
ATOM 1724 C CA . PHE A 1 213 ? -10.899 -17.934 -1.032 1.00 32.62 213 PHE A CA 1
ATOM 1725 C C . PHE A 1 213 ? -11.440 -17.998 0.394 1.00 32.62 213 PHE A C 1
ATOM 1727 O O . PHE A 1 213 ? -12.551 -17.507 0.629 1.00 32.62 213 PHE A O 1
ATOM 1734 N N . PRO A 1 214 ? -10.743 -18.691 1.300 1.00 26.89 214 PRO A N 1
ATOM 1735 C CA . PRO A 1 214 ? -11.243 -18.872 2.644 1.00 26.89 214 PRO A CA 1
ATOM 1736 C C . PRO A 1 214 ? -11.586 -17.498 3.230 1.00 26.89 214 PRO A C 1
ATOM 1738 O O . PRO A 1 214 ? -10.753 -16.593 3.250 1.00 26.89 214 PRO A O 1
ATOM 1741 N N . ALA A 1 215 ? -12.829 -17.353 3.701 1.00 30.42 215 ALA A N 1
ATOM 1742 C CA . ALA A 1 215 ? -13.209 -16.300 4.642 1.00 30.42 215 ALA A CA 1
ATOM 1743 C C . ALA A 1 215 ? -12.612 -16.556 6.036 1.00 30.42 215 ALA A C 1
ATOM 1745 O O . ALA A 1 215 ? -12.774 -15.748 6.945 1.00 30.42 215 ALA A O 1
ATOM 1746 N N . GLU A 1 216 ? -11.869 -17.647 6.208 1.00 32.94 216 GLU A N 1
ATOM 1747 C CA . GLU A 1 216 ? -10.909 -17.734 7.287 1.00 32.94 216 GLU A CA 1
ATOM 1748 C C . GLU A 1 216 ? -9.716 -16.863 6.907 1.00 32.94 216 GLU A C 1
ATOM 1750 O O . GLU A 1 216 ? -8.757 -17.299 6.266 1.00 32.94 216 GLU A O 1
ATOM 1755 N N . ALA A 1 217 ? -9.753 -15.612 7.367 1.00 35.12 217 ALA A N 1
ATOM 1756 C CA . ALA A 1 217 ? -8.522 -15.046 7.873 1.00 35.12 217 ALA A CA 1
ATOM 1757 C C . ALA A 1 217 ? -7.985 -16.074 8.867 1.00 35.12 217 ALA A C 1
ATOM 1759 O O . ALA A 1 217 ? -8.505 -16.204 9.977 1.00 35.12 217 ALA A O 1
ATOM 1760 N N . ARG A 1 218 ? -7.000 -16.870 8.435 1.00 33.22 218 ARG A N 1
ATOM 1761 C CA . ARG A 1 218 ? -6.190 -17.618 9.386 1.00 33.22 218 ARG A CA 1
ATOM 1762 C C . ARG A 1 218 ? -5.790 -16.593 10.447 1.00 33.22 218 ARG A C 1
ATOM 1764 O O . ARG A 1 218 ? -5.344 -15.510 10.045 1.00 33.22 218 ARG A O 1
ATOM 1771 N N . PRO A 1 219 ? -6.000 -16.869 11.748 1.00 36.16 219 PRO A N 1
ATOM 1772 C CA . PRO A 1 219 ? -5.483 -15.990 12.781 1.00 36.16 219 PRO A CA 1
ATOM 1773 C C . PRO A 1 219 ? -4.028 -15.712 12.424 1.00 36.16 219 PRO A C 1
ATOM 1775 O O . PRO A 1 219 ? -3.284 -16.649 12.111 1.00 36.16 219 PRO A O 1
ATOM 1778 N N . LEU A 1 220 ? -3.679 -14.425 12.334 1.00 40.06 220 LEU A N 1
ATOM 1779 C CA . LEU A 1 220 ? -2.332 -14.024 11.961 1.00 40.06 220 LEU A CA 1
ATOM 1780 C C . LEU A 1 220 ? -1.373 -14.802 12.874 1.00 40.06 220 LEU A C 1
ATOM 1782 O O . LEU A 1 220 ? -1.607 -14.841 14.089 1.00 40.06 220 LEU A O 1
ATOM 1786 N N . PRO A 1 221 ? -0.349 -15.485 12.327 1.00 43.69 221 PRO A N 1
ATOM 1787 C CA . PRO A 1 221 ? 0.648 -16.129 13.169 1.00 43.69 221 PRO A CA 1
ATOM 1788 C C . PRO A 1 221 ? 1.190 -15.097 14.164 1.00 43.69 221 PRO A C 1
ATOM 1790 O O . PRO A 1 221 ? 1.223 -13.904 13.861 1.00 43.69 221 PRO A O 1
ATOM 1793 N N . ALA A 1 222 ? 1.608 -15.549 15.349 1.00 48.69 222 ALA A N 1
ATOM 1794 C CA . ALA A 1 222 ? 2.031 -14.713 16.480 1.00 48.69 222 ALA A CA 1
ATOM 1795 C C . ALA A 1 222 ? 3.341 -13.912 16.247 1.00 48.69 222 ALA A C 1
ATOM 1797 O O . ALA A 1 222 ? 4.101 -13.654 17.179 1.00 48.69 222 ALA A O 1
ATOM 1798 N N . LEU A 1 223 ? 3.619 -13.514 15.009 1.00 49.78 223 LEU A N 1
ATOM 1799 C CA . LEU A 1 223 ? 4.683 -12.607 14.613 1.00 49.78 223 LEU A CA 1
ATOM 1800 C C . LEU A 1 223 ? 4.224 -11.168 14.848 1.00 49.78 223 LEU A C 1
ATOM 1802 O O . LEU A 1 223 ? 3.274 -10.699 14.231 1.00 49.78 223 LEU A O 1
ATOM 1806 N N . LYS A 1 224 ? 4.918 -10.439 15.720 1.00 69.62 224 LYS A N 1
ATOM 1807 C CA . LYS A 1 224 ? 4.692 -9.001 15.915 1.00 69.62 224 LYS A CA 1
ATOM 1808 C C . LYS A 1 224 ? 5.456 -8.243 14.825 1.00 69.62 224 LYS A C 1
ATOM 1810 O O . LYS A 1 224 ? 6.683 -8.241 14.864 1.00 69.62 224 LYS A O 1
ATOM 1815 N N . LEU A 1 225 ? 4.770 -7.592 13.875 1.00 80.81 225 LEU A N 1
ATOM 1816 C CA . LEU A 1 225 ? 5.404 -6.848 12.764 1.00 80.81 225 LEU A CA 1
ATOM 1817 C C . LEU A 1 225 ? 6.458 -5.843 13.240 1.00 80.81 225 LEU A C 1
ATOM 1819 O O . LEU A 1 225 ? 7.523 -5.731 12.634 1.00 80.81 225 LEU A O 1
ATOM 1823 N N . ARG A 1 226 ? 6.208 -5.180 14.375 1.00 84.00 226 ARG A N 1
ATOM 1824 C CA . ARG A 1 226 ? 7.193 -4.339 15.059 1.00 84.00 226 ARG A CA 1
ATOM 1825 C C . ARG A 1 226 ? 8.519 -5.041 15.339 1.00 84.00 226 ARG A C 1
ATOM 1827 O O . ARG A 1 226 ? 9.565 -4.427 15.153 1.00 84.00 226 ARG A O 1
ATOM 1834 N N . ALA A 1 227 ? 8.493 -6.296 15.789 1.00 79.88 227 ALA A N 1
ATOM 1835 C CA . ALA A 1 227 ? 9.707 -7.060 16.063 1.00 79.88 227 ALA A CA 1
ATOM 1836 C C . ALA A 1 227 ? 10.471 -7.334 14.762 1.00 79.88 227 ALA A C 1
ATOM 1838 O O . ALA A 1 227 ? 11.660 -7.050 14.698 1.00 79.88 227 ALA A O 1
ATOM 1839 N N . SER A 1 228 ? 9.785 -7.758 13.694 1.00 81.62 228 SER A N 1
ATOM 1840 C CA . SER A 1 228 ? 10.402 -7.916 12.368 1.00 81.62 228 SER A CA 1
ATOM 1841 C C . SER A 1 228 ? 10.982 -6.597 11.838 1.00 81.62 228 SER A C 1
ATOM 1843 O O . SER A 1 228 ? 12.054 -6.592 11.238 1.00 81.62 228 SER A O 1
ATOM 1845 N N . ALA A 1 229 ? 10.318 -5.461 12.083 1.00 87.62 229 ALA A N 1
ATOM 1846 C CA . ALA A 1 229 ? 10.831 -4.139 11.720 1.00 87.62 229 ALA A CA 1
ATOM 1847 C C . ALA A 1 229 ? 12.089 -3.774 12.520 1.00 87.62 229 ALA A C 1
ATOM 1849 O O . ALA A 1 229 ? 13.061 -3.303 11.936 1.00 87.62 229 ALA A O 1
ATOM 1850 N N . GLN A 1 230 ? 12.115 -4.054 13.826 1.00 84.75 230 GLN A N 1
ATOM 1851 C CA . GLN A 1 230 ? 13.308 -3.893 14.663 1.00 84.75 230 GLN A CA 1
ATOM 1852 C C . GLN A 1 230 ? 14.454 -4.798 14.199 1.00 84.75 230 GLN A C 1
ATOM 1854 O O . GLN A 1 230 ? 15.595 -4.351 14.153 1.00 84.75 230 GLN A O 1
ATOM 1859 N N . SER A 1 231 ? 14.167 -6.038 13.797 1.00 79.50 231 SER A N 1
ATOM 1860 C CA . SER A 1 231 ? 15.158 -6.946 13.215 1.00 79.50 231 SER A CA 1
ATOM 1861 C C . SER A 1 231 ? 15.694 -6.421 11.886 1.00 79.50 231 SER A C 1
ATOM 1863 O O . SER A 1 231 ? 16.903 -6.420 11.677 1.00 79.50 231 SER A O 1
ATOM 1865 N N . ALA A 1 232 ? 14.827 -5.904 11.010 1.00 82.94 232 ALA A N 1
ATOM 1866 C CA . ALA A 1 232 ? 15.248 -5.282 9.758 1.00 82.94 232 ALA A CA 1
ATOM 1867 C C . ALA A 1 232 ? 16.136 -4.053 10.001 1.00 82.94 232 ALA A C 1
ATOM 1869 O O . ALA A 1 232 ? 17.158 -3.900 9.338 1.00 82.94 232 ALA A O 1
ATOM 1870 N N . VAL A 1 233 ? 15.784 -3.210 10.977 1.00 86.25 233 VAL A N 1
ATOM 1871 C CA . VAL A 1 233 ? 16.602 -2.070 11.410 1.00 86.25 233 VAL A CA 1
ATOM 1872 C C . VAL A 1 233 ? 17.949 -2.546 11.940 1.00 86.25 233 VAL A C 1
ATOM 1874 O O . VAL A 1 233 ? 18.968 -2.064 11.465 1.00 86.25 233 VAL A O 1
ATOM 1877 N N . ALA A 1 234 ? 17.974 -3.534 12.836 1.00 79.12 234 ALA A N 1
ATOM 1878 C CA . ALA A 1 234 ? 19.209 -4.089 13.379 1.00 79.12 234 ALA A CA 1
ATOM 1879 C C . ALA A 1 234 ? 20.108 -4.679 12.282 1.00 79.12 234 ALA A C 1
ATOM 1881 O O . ALA A 1 234 ? 21.316 -4.477 12.316 1.00 79.12 234 ALA A O 1
ATOM 1882 N N . LEU A 1 235 ? 19.539 -5.349 11.273 1.00 78.06 235 LEU A N 1
ATOM 1883 C CA . LEU A 1 235 ? 20.274 -5.863 10.112 1.00 78.06 235 LEU A CA 1
ATOM 1884 C C . LEU A 1 235 ? 20.810 -4.740 9.215 1.00 78.06 235 LEU A C 1
ATOM 1886 O O . LEU A 1 235 ? 21.953 -4.804 8.772 1.00 78.06 235 LEU A O 1
ATOM 1890 N N . LEU A 1 236 ? 20.012 -3.696 8.974 1.00 79.25 236 LEU A N 1
ATOM 1891 C CA . LEU A 1 236 ? 20.440 -2.497 8.246 1.00 79.25 236 LEU A CA 1
ATOM 1892 C C . LEU A 1 236 ? 21.453 -1.661 9.035 1.00 79.25 236 LEU A C 1
ATOM 1894 O O . LEU A 1 236 ? 22.192 -0.889 8.440 1.00 79.25 236 LEU A O 1
ATOM 1898 N N . GLN A 1 237 ? 21.477 -1.782 10.358 1.00 76.31 237 GLN A N 1
ATOM 1899 C CA . GLN A 1 237 ? 22.451 -1.141 11.232 1.00 76.31 237 GLN A CA 1
ATOM 1900 C C . GLN A 1 237 ? 23.684 -2.012 11.471 1.00 76.31 237 GLN A C 1
ATOM 1902 O O . GLN A 1 237 ? 24.677 -1.452 11.929 1.00 76.31 237 GLN A O 1
ATOM 1907 N N . ASN A 1 238 ? 23.624 -3.329 11.192 1.00 64.62 238 ASN A N 1
ATOM 1908 C CA . ASN A 1 238 ? 24.546 -4.340 11.718 1.00 64.62 238 ASN A CA 1
ATOM 1909 C C . ASN A 1 238 ? 26.014 -3.971 11.443 1.00 64.62 238 ASN A C 1
ATOM 1911 O O . ASN A 1 238 ? 26.478 -4.085 10.304 1.00 64.62 238 ASN A O 1
ATOM 1915 N N . PRO A 1 239 ? 26.755 -3.544 12.480 1.00 48.16 239 PRO A N 1
ATOM 1916 C CA . PRO A 1 239 ? 28.098 -3.028 12.348 1.00 48.16 239 PRO A CA 1
ATOM 1917 C C . PRO A 1 239 ? 29.121 -3.946 13.043 1.00 48.16 239 PRO A C 1
ATOM 1919 O O . PRO A 1 239 ? 29.896 -3.481 13.874 1.00 48.16 239 PRO A O 1
ATOM 1922 N N . GLU A 1 240 ? 29.203 -5.237 12.696 1.00 42.81 240 GLU A N 1
ATOM 1923 C CA . GLU A 1 240 ? 30.279 -6.131 13.193 1.00 42.81 240 GLU A CA 1
ATOM 1924 C C . GLU A 1 240 ? 31.713 -5.717 12.747 1.00 42.81 240 GLU A C 1
ATOM 1926 O O . GLU A 1 240 ? 32.687 -6.383 13.079 1.00 42.81 240 GLU A O 1
ATOM 1931 N N . TRP A 1 241 ? 31.887 -4.591 12.037 1.00 41.97 241 TRP A N 1
ATOM 1932 C CA . TRP A 1 241 ? 33.178 -4.020 11.600 1.00 41.97 241 TRP A CA 1
ATOM 1933 C C . TRP A 1 241 ? 33.508 -2.652 12.241 1.00 41.97 241 TRP A C 1
ATOM 1935 O O . TRP A 1 241 ? 34.307 -1.881 11.705 1.00 41.97 241 TRP A O 1
ATOM 1945 N N . GLN A 1 242 ? 32.925 -2.317 13.399 1.00 37.41 242 GLN A N 1
ATOM 1946 C CA . GLN A 1 242 ? 33.257 -1.107 14.177 1.00 37.41 242 GLN A CA 1
ATOM 1947 C C . GLN A 1 242 ? 34.665 -1.136 14.827 1.00 37.41 242 GLN A C 1
ATOM 1949 O O . GLN A 1 242 ? 34.837 -0.917 16.024 1.00 37.41 242 GLN A O 1
ATOM 1954 N N . SER A 1 243 ? 35.716 -1.325 14.025 1.00 32.44 243 SER A N 1
ATOM 1955 C CA . SER A 1 243 ? 37.099 -1.029 14.413 1.00 32.44 243 SER A CA 1
ATOM 1956 C C . SER A 1 243 ? 37.930 -0.539 13.222 1.00 32.44 243 SER A C 1
ATOM 1958 O O . SER A 1 243 ? 38.898 -1.192 12.841 1.00 32.44 243 SER A O 1
ATOM 1960 N N . ARG A 1 244 ? 37.528 0.585 12.614 1.00 35.00 244 ARG A N 1
ATOM 1961 C CA . ARG A 1 244 ? 38.387 1.604 11.961 1.00 35.00 244 ARG A CA 1
ATOM 1962 C C . ARG A 1 244 ? 37.500 2.615 11.232 1.00 35.00 244 ARG A C 1
ATOM 1964 O O . ARG A 1 244 ? 37.249 2.524 10.037 1.00 35.00 244 ARG A O 1
ATOM 1971 N N . PHE A 1 245 ? 37.035 3.612 11.978 1.00 44.62 245 PHE A N 1
ATOM 1972 C CA . PHE A 1 245 ? 36.572 4.874 11.403 1.00 44.62 245 PHE A CA 1
ATOM 1973 C C . PHE A 1 245 ? 37.795 5.657 10.907 1.00 44.62 245 PHE A C 1
ATOM 1975 O O . PHE A 1 245 ? 38.254 6.568 11.582 1.00 44.62 245 PHE A O 1
ATOM 1982 N N . ALA A 1 246 ? 38.374 5.214 9.792 1.00 42.59 246 ALA A N 1
ATOM 1983 C CA . ALA A 1 246 ? 39.298 5.945 8.928 1.00 42.59 246 ALA A CA 1
ATOM 1984 C C . ALA A 1 246 ? 39.837 4.963 7.874 1.00 42.59 246 ALA A C 1
ATOM 1986 O O . ALA A 1 246 ? 40.520 4.004 8.224 1.00 42.59 246 ALA A O 1
ATOM 1987 N N . GLU A 1 247 ? 39.497 5.245 6.614 1.00 37.66 247 GLU A N 1
ATOM 1988 C CA . GLU A 1 247 ? 40.283 5.042 5.380 1.00 37.66 247 GLU A CA 1
ATOM 1989 C C . GLU A 1 247 ? 39.648 4.252 4.226 1.00 37.66 247 GLU A C 1
ATOM 1991 O O . GLU A 1 247 ? 39.911 4.648 3.099 1.00 37.66 247 GLU A O 1
ATOM 1996 N N . ASP A 1 248 ? 38.697 3.329 4.417 1.00 38.69 248 ASP A N 1
ATOM 1997 C CA . ASP A 1 248 ? 38.059 2.651 3.266 1.00 38.69 248 ASP A CA 1
ATOM 1998 C C . ASP A 1 248 ? 36.520 2.655 3.342 1.00 38.69 248 ASP A C 1
ATOM 2000 O O . ASP A 1 248 ? 35.887 1.931 4.111 1.00 38.69 248 ASP A O 1
ATOM 2004 N N . GLN A 1 249 ? 35.903 3.524 2.534 1.00 49.22 249 GLN A N 1
ATOM 2005 C CA . GLN A 1 249 ? 34.455 3.709 2.401 1.00 49.22 249 GLN A CA 1
ATOM 2006 C C . GLN A 1 249 ? 33.753 2.448 1.849 1.00 49.22 249 GLN A C 1
ATOM 2008 O O . GLN A 1 249 ? 33.722 2.231 0.638 1.00 49.22 249 GLN A O 1
ATOM 2013 N N . ALA A 1 250 ? 33.110 1.648 2.705 1.00 51.00 250 ALA A N 1
ATOM 2014 C CA . ALA A 1 250 ? 32.141 0.636 2.268 1.00 51.00 250 ALA A CA 1
ATOM 2015 C C . ALA A 1 250 ? 31.048 0.388 3.322 1.00 51.00 250 ALA A C 1
ATOM 2017 O O . ALA A 1 250 ? 31.230 -0.424 4.223 1.00 51.00 250 ALA A O 1
ATOM 2018 N N . VAL A 1 251 ? 29.892 1.053 3.202 1.00 55.59 251 VAL A N 1
ATOM 2019 C CA . VAL A 1 251 ? 28.698 0.802 4.039 1.00 55.59 251 VAL A CA 1
ATOM 2020 C C . VAL A 1 251 ? 27.444 0.989 3.158 1.00 55.59 251 VAL A C 1
ATOM 2022 O O . VAL A 1 251 ? 27.383 1.975 2.432 1.00 55.59 251 VAL A O 1
ATOM 2025 N N . LEU A 1 252 ? 26.433 0.105 3.064 1.00 58.25 252 LEU A N 1
ATOM 2026 C CA . LEU A 1 252 ? 25.964 -1.045 3.866 1.00 58.25 252 LEU A CA 1
ATOM 2027 C C . LEU A 1 252 ? 26.018 -2.384 3.092 1.00 58.25 252 LEU A C 1
ATOM 2029 O O . LEU A 1 252 ? 25.490 -2.467 1.983 1.00 58.25 252 LEU A O 1
ATOM 2033 N N . ARG A 1 253 ? 26.579 -3.444 3.701 1.00 57.38 253 ARG A N 1
ATOM 2034 C CA . ARG A 1 253 ? 26.608 -4.829 3.179 1.00 57.38 253 ARG A CA 1
ATOM 2035 C C . ARG A 1 253 ? 25.800 -5.746 4.104 1.00 57.38 253 ARG A C 1
ATOM 2037 O O . ARG A 1 253 ? 26.096 -5.816 5.287 1.00 57.38 253 ARG A O 1
ATOM 2044 N N . VAL A 1 254 ? 24.812 -6.468 3.572 1.00 51.25 254 VAL A N 1
ATOM 2045 C CA . VAL A 1 254 ? 23.977 -7.407 4.363 1.00 51.25 254 VAL A CA 1
ATOM 2046 C C . VAL A 1 254 ? 24.557 -8.829 4.367 1.00 51.25 254 VAL A C 1
ATOM 2048 O O . VAL A 1 254 ? 24.222 -9.635 5.228 1.00 51.25 254 VAL A O 1
ATOM 2051 N N . ALA A 1 255 ? 25.471 -9.133 3.437 1.00 58.53 255 ALA A N 1
ATOM 2052 C CA . ALA A 1 255 ? 26.188 -10.403 3.358 1.00 58.53 255 ALA A CA 1
ATOM 2053 C C . ALA A 1 255 ? 27.715 -10.170 3.366 1.00 58.53 255 ALA A C 1
ATOM 2055 O O . ALA A 1 255 ? 28.195 -9.304 2.628 1.00 58.53 255 ALA A O 1
ATOM 2056 N N . PRO A 1 256 ? 28.502 -10.960 4.126 1.00 52.41 256 PRO A N 1
ATOM 2057 C CA . PRO A 1 256 ? 29.937 -10.715 4.327 1.00 52.41 256 PRO A CA 1
ATOM 2058 C C . PRO A 1 256 ? 30.801 -10.838 3.060 1.00 52.41 256 PRO A C 1
ATOM 2060 O O . PRO A 1 256 ? 31.898 -10.288 3.013 1.00 52.41 256 PRO A O 1
ATOM 2063 N N . ASN A 1 257 ? 30.308 -11.513 2.016 1.00 58.41 257 ASN A N 1
ATOM 2064 C CA . ASN A 1 257 ? 31.058 -11.767 0.781 1.00 58.41 257 ASN A CA 1
ATOM 2065 C C . ASN A 1 257 ? 30.664 -10.862 -0.399 1.00 58.41 257 ASN A C 1
ATOM 2067 O O . ASN A 1 257 ? 31.222 -11.028 -1.485 1.00 58.41 257 ASN A O 1
ATOM 2071 N N . ASP A 1 258 ? 29.716 -9.929 -0.235 1.00 61.16 258 ASP A N 1
ATOM 2072 C CA . ASP A 1 258 ? 29.318 -9.056 -1.344 1.00 61.16 258 ASP A CA 1
ATOM 2073 C C . ASP A 1 258 ? 30.285 -7.870 -1.484 1.00 61.16 258 ASP A C 1
ATOM 2075 O O . ASP A 1 258 ? 30.308 -6.951 -0.665 1.00 61.16 258 ASP A O 1
ATOM 2079 N N . ARG A 1 259 ? 31.117 -7.909 -2.531 1.00 63.03 259 ARG A N 1
ATOM 2080 C CA . ARG A 1 259 ? 32.092 -6.853 -2.867 1.00 63.03 259 ARG A CA 1
ATOM 2081 C C . ARG A 1 259 ? 31.490 -5.708 -3.685 1.00 63.03 259 ARG A C 1
ATOM 2083 O O . ARG A 1 259 ? 32.203 -4.816 -4.130 1.00 63.03 259 ARG A O 1
ATOM 2090 N N . ARG A 1 260 ? 30.182 -5.737 -3.923 1.00 68.50 260 ARG A N 1
ATOM 2091 C CA . ARG A 1 260 ? 29.481 -4.781 -4.778 1.00 68.50 260 ARG A CA 1
ATOM 2092 C C . ARG A 1 260 ? 28.821 -3.690 -3.940 1.00 68.50 260 ARG A C 1
ATOM 2094 O O . ARG A 1 260 ? 28.225 -3.971 -2.903 1.00 68.50 260 ARG A O 1
ATOM 2101 N N . PHE A 1 261 ? 28.899 -2.446 -4.401 1.00 75.25 261 PHE A N 1
ATOM 2102 C CA . PHE A 1 261 ? 28.161 -1.326 -3.829 1.00 75.25 261 PHE A CA 1
ATOM 2103 C C . PHE A 1 261 ? 26.830 -1.150 -4.566 1.00 75.25 261 PHE A C 1
ATOM 2105 O O . PHE A 1 261 ? 26.826 -0.897 -5.769 1.00 75.25 261 PHE A O 1
ATOM 2112 N N . SER A 1 262 ? 25.705 -1.264 -3.857 1.00 78.50 262 SER A N 1
ATOM 2113 C CA . SER A 1 262 ? 24.369 -1.077 -4.436 1.00 78.50 262 SER A CA 1
ATOM 2114 C C . SER A 1 262 ? 23.870 0.358 -4.263 1.00 78.50 262 SER A C 1
ATOM 2116 O O . SER A 1 262 ? 23.908 0.914 -3.163 1.00 78.50 262 SER A O 1
ATOM 2118 N N . VAL A 1 263 ? 23.307 0.944 -5.321 1.00 77.88 263 VAL A N 1
ATOM 2119 C CA . VAL A 1 263 ? 22.616 2.245 -5.254 1.00 77.88 263 VAL A CA 1
ATOM 2120 C C . VAL A 1 263 ? 21.379 2.213 -4.355 1.00 77.88 263 VAL A C 1
ATOM 2122 O O . VAL A 1 263 ? 20.954 3.241 -3.825 1.00 77.88 263 VAL A O 1
ATOM 2125 N N . PHE A 1 264 ? 20.812 1.026 -4.122 1.00 76.69 264 PHE A N 1
ATOM 2126 C CA . PHE A 1 264 ? 19.656 0.853 -3.247 1.00 76.69 264 PHE A CA 1
ATOM 2127 C C . PHE A 1 264 ? 19.984 1.043 -1.760 1.00 76.69 264 PHE A C 1
ATOM 2129 O O . PHE A 1 264 ? 19.070 1.099 -0.938 1.00 76.69 264 PHE A O 1
ATOM 2136 N N . THR A 1 265 ? 21.251 1.273 -1.407 1.00 81.44 265 THR A N 1
ATOM 2137 C CA . THR A 1 265 ? 21.644 1.847 -0.108 1.00 81.44 265 THR A CA 1
ATOM 2138 C C . THR A 1 265 ? 20.965 3.197 0.174 1.00 81.44 265 THR A C 1
ATOM 2140 O O . THR A 1 265 ? 20.688 3.503 1.333 1.00 81.44 265 THR A O 1
ATOM 2143 N N . LEU A 1 266 ? 20.566 3.960 -0.854 1.00 87.62 266 LEU A N 1
ATOM 2144 C CA . LEU A 1 266 ? 19.719 5.155 -0.701 1.00 87.62 266 LEU A CA 1
ATOM 2145 C C . LEU A 1 266 ? 18.327 4.823 -0.138 1.00 87.62 266 LEU A C 1
ATOM 2147 O O . LEU A 1 266 ? 17.764 5.599 0.637 1.00 87.62 266 LEU A O 1
ATOM 2151 N N . ALA A 1 267 ? 17.767 3.658 -0.484 1.00 88.88 267 ALA A N 1
ATOM 2152 C CA . ALA A 1 267 ? 16.507 3.198 0.094 1.00 88.88 267 ALA A CA 1
ATOM 2153 C C . ALA A 1 267 ? 16.668 2.923 1.595 1.00 88.88 267 ALA A C 1
ATOM 2155 O O . ALA A 1 267 ? 15.802 3.317 2.377 1.00 88.88 267 ALA A O 1
ATOM 2156 N N . ALA A 1 268 ? 17.789 2.311 1.996 1.00 88.00 268 ALA A N 1
ATOM 2157 C CA . ALA A 1 268 ? 18.121 2.071 3.399 1.00 88.00 268 ALA A CA 1
ATOM 2158 C C . ALA A 1 268 ? 18.344 3.375 4.170 1.00 88.00 268 ALA A C 1
ATOM 2160 O O . ALA A 1 268 ? 17.777 3.535 5.248 1.00 88.00 268 ALA A O 1
ATOM 2161 N N . ALA A 1 269 ? 19.074 4.339 3.597 1.00 90.94 269 ALA A N 1
ATOM 2162 C CA . ALA A 1 269 ? 19.240 5.664 4.193 1.00 90.94 269 ALA A CA 1
ATOM 2163 C C . ALA A 1 269 ? 17.880 6.321 4.476 1.00 90.94 269 ALA A C 1
ATOM 2165 O O . ALA A 1 269 ? 17.633 6.799 5.583 1.00 90.94 269 ALA A O 1
ATOM 2166 N N . LYS A 1 270 ? 16.956 6.277 3.507 1.00 93.25 270 LYS A N 1
ATOM 2167 C CA . LYS A 1 270 ? 15.608 6.825 3.690 1.00 93.25 270 LYS A CA 1
ATOM 2168 C C . LYS A 1 270 ? 14.824 6.081 4.773 1.00 93.25 270 LYS A C 1
ATOM 2170 O O . LYS A 1 270 ? 14.200 6.721 5.613 1.00 93.25 270 LYS A O 1
ATOM 2175 N N . ALA A 1 271 ? 14.858 4.749 4.755 1.00 93.12 271 ALA A N 1
ATOM 2176 C CA . ALA A 1 271 ? 14.130 3.915 5.708 1.00 93.12 271 ALA A CA 1
ATOM 2177 C C . ALA A 1 271 ? 14.618 4.123 7.154 1.00 93.12 271 ALA A C 1
ATOM 2179 O O . ALA A 1 271 ? 13.808 4.217 8.073 1.00 93.12 271 ALA A O 1
ATOM 2180 N N . LEU A 1 272 ? 15.934 4.255 7.349 1.00 92.31 272 LEU A N 1
ATOM 2181 C CA . LEU A 1 272 ? 16.547 4.522 8.650 1.00 92.31 272 LEU A CA 1
ATOM 2182 C C . LEU A 1 272 ? 16.271 5.949 9.152 1.00 92.31 272 LEU A C 1
ATOM 2184 O O . LEU A 1 272 ? 16.060 6.132 10.349 1.00 92.31 272 LEU A O 1
ATOM 2188 N N . LEU A 1 273 ? 16.208 6.951 8.263 1.00 93.50 273 LEU A N 1
ATOM 2189 C CA . LEU A 1 273 ? 15.755 8.301 8.633 1.00 93.50 273 LEU A CA 1
ATOM 2190 C C . LEU A 1 273 ? 14.292 8.298 9.089 1.00 93.50 273 LEU A C 1
ATOM 2192 O O . LEU A 1 273 ? 13.976 8.887 10.120 1.00 93.50 273 LEU A O 1
ATOM 2196 N N . ASP A 1 274 ? 13.410 7.603 8.368 1.00 93.38 274 ASP A N 1
ATOM 2197 C CA . ASP A 1 274 ? 12.002 7.458 8.760 1.00 93.38 274 ASP A CA 1
ATOM 2198 C C . ASP A 1 274 ? 11.851 6.749 10.109 1.00 93.38 274 ASP A C 1
ATOM 2200 O O . ASP A 1 274 ? 11.079 7.183 10.966 1.00 93.38 274 ASP A O 1
ATOM 2204 N N . TRP A 1 275 ? 12.634 5.691 10.327 1.00 93.00 275 TRP A N 1
ATOM 2205 C CA . TRP A 1 275 ? 12.674 4.993 11.605 1.00 93.00 275 TRP A CA 1
ATOM 2206 C C . TRP A 1 275 ? 13.160 5.892 12.742 1.00 93.00 275 TRP A C 1
ATOM 2208 O O . TRP A 1 275 ? 12.541 5.909 13.806 1.00 93.00 275 TRP A O 1
ATOM 2218 N N . ASN A 1 276 ? 14.234 6.660 12.537 1.00 92.50 276 ASN A N 1
ATOM 2219 C CA . ASN A 1 276 ? 14.740 7.609 13.529 1.00 92.50 276 ASN A CA 1
ATOM 2220 C C . ASN A 1 276 ? 13.693 8.678 13.877 1.00 92.50 276 ASN A C 1
ATOM 2222 O O . ASN A 1 276 ? 13.512 8.972 15.054 1.00 92.50 276 ASN A O 1
ATOM 2226 N N . ARG A 1 277 ? 12.951 9.208 12.895 1.00 90.44 277 ARG A N 1
ATOM 2227 C CA . ARG A 1 277 ? 11.898 10.209 13.151 1.00 90.44 277 ARG A CA 1
ATOM 2228 C C . ARG A 1 277 ? 10.824 9.704 14.116 1.00 90.44 277 ARG A C 1
ATOM 2230 O O . ARG A 1 277 ? 10.289 10.497 14.881 1.00 90.44 277 ARG A O 1
ATOM 2237 N N . LEU A 1 278 ? 10.523 8.408 14.091 1.00 87.94 278 LEU A N 1
ATOM 2238 C CA . LEU A 1 278 ? 9.537 7.782 14.975 1.00 87.94 278 LEU A CA 1
ATOM 2239 C C . LEU A 1 278 ? 10.148 7.312 16.304 1.00 87.94 278 LEU A C 1
ATOM 2241 O O . LEU A 1 278 ? 9.617 7.612 17.365 1.00 87.94 278 LEU A O 1
ATOM 2245 N N . SER A 1 279 ? 11.269 6.590 16.259 1.00 86.81 279 SER A N 1
ATOM 2246 C CA . SER A 1 279 ? 11.875 5.921 17.426 1.00 86.81 279 SER A CA 1
ATOM 2247 C C . SER A 1 279 ? 12.877 6.783 18.211 1.00 86.81 279 SER A C 1
ATOM 2249 O O . SER A 1 279 ? 13.189 6.507 19.375 1.00 86.81 279 SER A O 1
ATOM 2251 N N . GLY A 1 280 ? 13.444 7.800 17.562 1.00 84.94 280 GLY A N 1
ATOM 2252 C CA . GLY A 1 280 ? 14.605 8.557 18.028 1.00 84.94 280 GLY A CA 1
ATOM 2253 C C . GLY A 1 280 ? 15.911 7.776 18.016 1.00 84.94 280 GLY A C 1
ATOM 2254 O O . GLY A 1 280 ? 16.853 8.191 18.679 1.00 84.94 280 GLY A O 1
ATOM 2255 N N . ASP A 1 281 ? 15.988 6.614 17.371 1.00 85.69 281 ASP A N 1
ATOM 2256 C CA . ASP A 1 281 ? 17.211 5.814 17.361 1.00 85.69 281 ASP A CA 1
ATOM 2257 C C . ASP A 1 281 ? 18.368 6.570 16.682 1.00 85.69 281 ASP A C 1
ATOM 2259 O O . ASP A 1 281 ? 18.426 6.686 15.455 1.00 85.69 281 ASP A O 1
ATOM 2263 N N . GLU A 1 282 ? 19.289 7.103 17.486 1.00 84.44 282 GLU A N 1
ATOM 2264 C CA . GLU A 1 282 ? 20.435 7.882 17.011 1.00 84.44 282 GLU A CA 1
ATOM 2265 C C . GLU A 1 282 ? 21.389 7.041 16.149 1.00 84.44 282 GLU A C 1
ATOM 2267 O O . GLU A 1 282 ? 22.029 7.550 15.229 1.00 84.44 282 GLU A O 1
ATOM 2272 N N . SER A 1 283 ? 21.471 5.729 16.377 1.00 82.31 283 SER A N 1
ATOM 2273 C CA . SER A 1 283 ? 22.314 4.869 15.544 1.00 82.31 283 SER A CA 1
ATOM 2274 C C . SER A 1 283 ? 21.771 4.770 14.113 1.00 82.31 283 SER A C 1
ATOM 2276 O O . SER A 1 283 ? 22.543 4.766 13.153 1.00 82.31 283 SER A O 1
ATOM 2278 N N . ALA A 1 284 ? 20.443 4.809 13.945 1.00 84.56 284 ALA A N 1
ATOM 2279 C CA . ALA A 1 284 ? 19.802 4.820 12.634 1.00 84.56 284 ALA A CA 1
ATOM 2280 C C . ALA A 1 284 ? 20.157 6.079 11.825 1.00 84.56 284 ALA A C 1
ATOM 2282 O O . ALA A 1 284 ? 20.470 5.960 10.641 1.00 84.56 284 ALA A O 1
ATOM 2283 N N . ILE A 1 285 ? 20.168 7.271 12.440 1.00 85.75 285 ILE A N 1
ATOM 2284 C CA . ILE A 1 285 ? 20.501 8.513 11.717 1.00 85.75 285 ILE A CA 1
ATOM 2285 C C . ILE A 1 285 ? 21.977 8.563 11.309 1.00 85.75 285 ILE A C 1
ATOM 2287 O O . ILE A 1 285 ? 22.283 8.987 10.192 1.00 85.75 285 ILE A O 1
ATOM 2291 N N . TRP A 1 286 ? 22.895 8.096 12.162 1.00 82.06 286 TRP A N 1
ATOM 2292 C CA . TRP A 1 286 ? 24.317 8.024 11.817 1.00 82.06 286 TRP A CA 1
ATOM 2293 C C . TRP A 1 286 ? 24.563 7.087 10.636 1.00 82.06 286 TRP A C 1
ATOM 2295 O O . TRP A 1 286 ? 25.195 7.486 9.654 1.00 82.06 286 TRP A O 1
ATOM 2305 N N . THR A 1 287 ? 23.995 5.882 10.683 1.00 82.75 287 THR A N 1
ATOM 2306 C CA . THR A 1 287 ? 24.097 4.906 9.593 1.00 82.75 287 THR A CA 1
ATOM 2307 C C . THR A 1 287 ? 23.436 5.415 8.313 1.00 82.75 287 THR A C 1
ATOM 2309 O O . THR A 1 287 ? 23.997 5.257 7.229 1.00 82.75 287 THR A O 1
ATOM 2312 N N . ALA A 1 288 ? 22.291 6.096 8.413 1.00 87.00 288 ALA A N 1
ATOM 2313 C CA . ALA A 1 288 ? 21.621 6.680 7.256 1.00 87.00 288 ALA A CA 1
ATOM 2314 C C . ALA A 1 288 ? 22.466 7.753 6.560 1.00 87.00 288 ALA A C 1
ATOM 2316 O O . ALA A 1 288 ? 22.562 7.759 5.333 1.00 87.00 288 ALA A O 1
ATOM 2317 N N . ARG A 1 289 ? 23.100 8.649 7.329 1.00 83.88 289 ARG A N 1
ATOM 2318 C CA . ARG A 1 289 ? 24.001 9.681 6.788 1.00 83.88 289 ARG A CA 1
ATOM 2319 C C . ARG A 1 289 ? 25.204 9.060 6.089 1.00 83.88 289 ARG A C 1
ATOM 2321 O O . ARG A 1 289 ? 25.585 9.518 5.016 1.00 83.88 289 ARG A O 1
ATOM 2328 N N . LEU A 1 290 ? 25.774 8.010 6.675 1.00 78.81 290 LEU A N 1
ATOM 2329 C CA . LEU A 1 290 ? 26.890 7.286 6.078 1.00 78.81 290 LEU A CA 1
ATOM 2330 C C . LEU A 1 290 ? 26.480 6.612 4.763 1.00 78.81 290 LEU A C 1
ATOM 2332 O O . LEU A 1 290 ? 27.132 6.833 3.748 1.00 78.81 290 LEU A O 1
ATOM 2336 N N . ALA A 1 291 ? 25.364 5.878 4.759 1.00 81.00 291 ALA A N 1
ATOM 2337 C CA . ALA A 1 291 ? 24.820 5.241 3.562 1.00 81.00 291 ALA A CA 1
ATOM 2338 C C . ALA A 1 291 ? 24.503 6.262 2.456 1.00 81.00 291 ALA A C 1
ATOM 2340 O O . ALA A 1 291 ? 24.818 6.021 1.292 1.00 81.00 291 ALA A O 1
ATOM 2341 N N . LEU A 1 292 ? 23.934 7.418 2.816 1.00 84.69 292 LEU A N 1
ATOM 2342 C CA . LEU A 1 292 ? 23.683 8.517 1.886 1.00 84.69 292 LEU A CA 1
ATOM 2343 C C . LEU A 1 292 ? 24.983 9.025 1.260 1.00 84.69 292 LEU A C 1
ATOM 2345 O O . LEU A 1 292 ? 25.092 9.053 0.039 1.00 84.69 292 LEU A O 1
ATOM 2349 N N . ASN A 1 293 ? 25.968 9.397 2.078 1.00 79.50 293 ASN A N 1
ATOM 2350 C CA . ASN A 1 293 ? 27.237 9.932 1.585 1.00 79.50 293 ASN A CA 1
ATOM 2351 C C . ASN A 1 293 ? 27.958 8.916 0.690 1.00 79.50 293 ASN A C 1
ATOM 2353 O O . ASN A 1 293 ? 28.338 9.254 -0.427 1.00 79.50 293 ASN A O 1
ATOM 2357 N N . SER A 1 294 ? 28.051 7.654 1.123 1.00 76.12 294 SER A N 1
ATOM 2358 C CA . SER A 1 294 ? 28.650 6.584 0.321 1.00 76.12 294 SER A CA 1
ATOM 2359 C C . SER A 1 294 ? 27.912 6.373 -1.001 1.00 76.12 294 SER A C 1
ATOM 2361 O O . SER A 1 294 ? 28.546 6.250 -2.042 1.00 76.12 294 SER A O 1
ATOM 2363 N N . ALA A 1 295 ? 26.578 6.387 -1.010 1.00 79.25 295 ALA A N 1
ATOM 2364 C CA . ALA A 1 295 ? 25.831 6.254 -2.255 1.00 79.25 295 ALA A CA 1
ATOM 2365 C C . ALA A 1 295 ? 26.067 7.418 -3.212 1.00 79.25 295 ALA A C 1
ATOM 2367 O O . ALA A 1 295 ? 26.279 7.197 -4.404 1.00 79.25 295 ALA A O 1
ATOM 2368 N N . MET A 1 296 ? 26.075 8.646 -2.700 1.00 79.06 296 MET A N 1
ATOM 2369 C CA . MET A 1 296 ? 26.300 9.819 -3.536 1.00 79.06 296 MET A CA 1
ATOM 2370 C C . MET A 1 296 ? 27.721 9.847 -4.109 1.00 79.06 296 MET A C 1
ATOM 2372 O O . MET A 1 296 ? 27.871 10.126 -5.297 1.00 79.06 296 MET A O 1
ATOM 2376 N N . ASP A 1 297 ? 28.739 9.465 -3.334 1.00 74.50 297 ASP A N 1
ATOM 2377 C CA . ASP A 1 297 ? 30.134 9.402 -3.795 1.00 74.50 297 ASP A CA 1
ATOM 2378 C C . ASP A 1 297 ? 30.322 8.423 -4.971 1.00 74.50 297 ASP A C 1
ATOM 2380 O O . ASP A 1 297 ? 31.101 8.679 -5.892 1.00 74.50 297 ASP A O 1
ATOM 2384 N N . PHE A 1 298 ? 29.589 7.305 -4.981 1.00 68.75 298 PHE A N 1
ATOM 2385 C CA . PHE A 1 298 ? 29.676 6.304 -6.050 1.00 68.75 298 PHE A CA 1
ATOM 2386 C C . PHE A 1 298 ? 28.785 6.620 -7.265 1.00 68.75 298 PHE A C 1
ATOM 2388 O O . PHE A 1 298 ? 29.100 6.178 -8.370 1.00 68.75 298 PHE A O 1
ATOM 2395 N N . GLN A 1 299 ? 27.704 7.390 -7.099 1.00 66.69 299 GLN A N 1
ATOM 2396 C CA . GLN A 1 299 ? 26.744 7.686 -8.176 1.00 66.69 299 GLN A CA 1
ATOM 2397 C C . GLN A 1 299 ? 27.068 8.948 -8.996 1.00 66.69 299 GLN A C 1
ATOM 2399 O O . GLN A 1 299 ? 26.489 9.143 -10.061 1.00 66.69 299 GLN A O 1
ATOM 2404 N N . VAL A 1 300 ? 28.018 9.791 -8.570 1.00 57.91 300 VAL A N 1
ATOM 2405 C CA . VAL A 1 300 ? 28.414 11.023 -9.297 1.00 57.91 300 VAL A CA 1
ATOM 2406 C C . VAL A 1 300 ? 29.178 10.746 -10.615 1.00 57.91 300 VAL A C 1
ATOM 2408 O O . VAL A 1 300 ? 29.467 11.660 -11.389 1.00 57.91 300 VAL A O 1
ATOM 2411 N N . VAL A 1 301 ? 29.446 9.485 -10.963 1.00 49.25 301 VAL A N 1
ATOM 2412 C CA . VAL A 1 301 ? 30.276 9.117 -12.121 1.00 49.25 301 VAL A CA 1
ATOM 2413 C C . VAL A 1 301 ? 29.435 8.757 -13.352 1.00 49.25 301 VAL A C 1
ATOM 2415 O O . VAL A 1 301 ? 29.368 7.597 -13.746 1.00 49.25 301 VAL A O 1
ATOM 2418 N N . ASN A 1 302 ? 28.811 9.741 -14.010 1.00 51.94 302 ASN A N 1
ATOM 2419 C CA . ASN A 1 302 ? 28.516 9.612 -15.449 1.00 51.94 302 ASN A CA 1
ATOM 2420 C C . ASN A 1 302 ? 28.310 10.958 -16.170 1.00 51.94 302 ASN A C 1
ATOM 2422 O O . ASN A 1 302 ? 27.334 11.158 -16.885 1.00 51.94 302 ASN A O 1
ATOM 2426 N N . ALA A 1 303 ? 29.219 11.918 -15.989 1.00 50.94 303 ALA A N 1
ATOM 2427 C CA . ALA A 1 303 ? 29.090 13.247 -16.600 1.00 50.94 303 ALA A CA 1
ATOM 2428 C C . ALA A 1 303 ? 29.418 13.297 -18.113 1.00 50.94 303 ALA A C 1
ATOM 2430 O O . ALA A 1 303 ? 29.245 14.343 -18.733 1.00 50.94 303 ALA A O 1
ATOM 2431 N N . GLN A 1 304 ? 29.899 12.200 -18.719 1.00 50.50 304 GLN A N 1
ATOM 2432 C CA . GLN A 1 304 ? 30.416 12.177 -20.100 1.00 50.50 304 GLN A CA 1
ATOM 2433 C C . GLN A 1 304 ? 29.921 10.979 -20.938 1.00 50.50 304 GLN A C 1
ATOM 2435 O O . GLN A 1 304 ? 30.683 10.389 -21.699 1.00 50.50 304 GLN A O 1
ATOM 2440 N N . SER A 1 305 ? 28.642 10.607 -20.832 1.00 67.69 305 SER A N 1
ATOM 2441 C CA . SER A 1 305 ? 28.034 9.596 -21.714 1.00 67.69 305 SER A CA 1
ATOM 2442 C C . SER A 1 305 ? 26.650 10.013 -22.218 1.00 67.69 305 SER A C 1
ATOM 2444 O O . SER A 1 305 ? 26.012 10.914 -21.669 1.00 67.69 305 SER A O 1
ATOM 2446 N N . SER A 1 306 ? 26.140 9.310 -23.236 1.00 73.94 306 SER A N 1
ATOM 2447 C CA . SER A 1 306 ? 24.750 9.422 -23.718 1.00 73.94 306 SER A CA 1
ATOM 2448 C C . SER A 1 306 ? 23.699 9.019 -22.666 1.00 73.94 306 SER A C 1
ATOM 2450 O O . SER A 1 306 ? 22.493 9.107 -22.920 1.00 73.94 306 SER A O 1
ATOM 2452 N N . ASN A 1 307 ? 24.153 8.581 -21.487 1.00 85.75 307 ASN A N 1
ATOM 2453 C CA . ASN A 1 307 ? 23.361 8.232 -20.316 1.00 85.75 307 ASN A CA 1
ATOM 2454 C C . ASN A 1 307 ? 23.682 9.123 -19.104 1.00 85.75 307 ASN A C 1
ATOM 2456 O O . ASN A 1 307 ? 23.487 8.708 -17.964 1.00 85.75 307 ASN A O 1
ATOM 2460 N N . SER A 1 308 ? 24.156 10.352 -19.343 1.00 83.31 308 SER A N 1
ATOM 2461 C CA . SER A 1 308 ? 24.320 11.355 -18.288 1.00 83.31 308 SER A CA 1
ATOM 2462 C C . SER A 1 308 ? 23.008 11.559 -17.525 1.00 83.31 308 SER A C 1
ATOM 2464 O O . SER A 1 308 ? 21.972 11.850 -18.124 1.00 83.31 308 SER A O 1
ATOM 2466 N N . GLY A 1 309 ? 23.056 11.345 -16.207 1.00 83.56 309 GLY A N 1
ATOM 2467 C CA . GLY A 1 309 ? 21.898 11.353 -15.307 1.00 83.56 309 GLY A CA 1
ATOM 2468 C C . GLY A 1 309 ? 21.401 9.967 -14.875 1.00 83.56 309 GLY A C 1
ATOM 2469 O O . GLY A 1 309 ? 20.706 9.882 -13.867 1.00 83.56 309 GLY A O 1
ATOM 2470 N N . ALA A 1 310 ? 21.767 8.887 -15.571 1.00 88.12 310 ALA A N 1
ATOM 2471 C CA . ALA A 1 310 ? 21.413 7.529 -15.158 1.00 88.12 310 ALA A CA 1
ATOM 2472 C C . ALA A 1 310 ? 22.277 7.039 -13.985 1.00 88.12 310 ALA A C 1
ATOM 2474 O O . ALA A 1 310 ? 23.486 7.271 -13.945 1.00 88.12 310 ALA A O 1
ATOM 2475 N N . CYS A 1 311 ? 21.657 6.297 -13.073 1.00 87.12 311 CYS A N 1
ATOM 2476 C CA . CYS A 1 311 ? 22.295 5.616 -11.955 1.00 87.12 311 CYS A CA 1
ATOM 2477 C C . CYS A 1 311 ? 22.573 4.148 -12.297 1.00 87.12 311 CYS A C 1
ATOM 2479 O O . CYS A 1 311 ? 21.719 3.452 -12.860 1.00 87.12 311 CYS A O 1
ATOM 2481 N N . TRP A 1 312 ? 23.755 3.670 -11.909 1.00 86.00 312 TRP A N 1
ATOM 2482 C CA . TRP A 1 312 ? 24.084 2.245 -11.932 1.00 86.00 312 TRP A CA 1
ATOM 2483 C C . TRP A 1 312 ? 23.440 1.545 -10.740 1.00 86.00 312 TRP A C 1
ATOM 2485 O O . TRP A 1 312 ? 23.530 2.063 -9.628 1.00 86.00 312 TRP A O 1
ATOM 2495 N N . ASP A 1 313 ? 22.847 0.364 -10.948 1.00 82.25 313 ASP A N 1
ATOM 2496 C CA . ASP A 1 313 ? 22.293 -0.425 -9.839 1.00 82.25 313 ASP A CA 1
ATOM 2497 C C . ASP A 1 313 ? 23.410 -0.846 -8.877 1.00 82.25 313 ASP A C 1
ATOM 2499 O O . ASP A 1 313 ? 23.256 -0.790 -7.658 1.00 82.25 313 ASP A O 1
ATOM 2503 N N . ILE A 1 314 ? 24.537 -1.271 -9.453 1.00 82.31 314 ILE A N 1
ATOM 2504 C CA . ILE A 1 314 ? 25.703 -1.773 -8.744 1.00 82.31 314 ILE A CA 1
ATOM 2505 C C . ILE A 1 314 ? 26.974 -1.136 -9.303 1.00 82.31 314 ILE A C 1
ATOM 2507 O O . ILE A 1 314 ? 27.154 -1.065 -10.519 1.00 82.31 314 ILE A O 1
ATOM 2511 N N . VAL A 1 315 ? 27.887 -0.763 -8.410 1.00 80.38 315 VAL A N 1
ATOM 2512 C CA . VAL A 1 315 ? 29.264 -0.381 -8.729 1.00 80.38 315 VAL A CA 1
ATOM 2513 C C . VAL A 1 315 ? 30.222 -1.308 -7.982 1.00 80.38 315 VAL A C 1
ATOM 2515 O O . VAL A 1 315 ? 30.075 -1.514 -6.778 1.00 80.38 315 VAL A O 1
ATOM 2518 N N . ASP A 1 316 ? 31.180 -1.905 -8.684 1.00 77.75 316 ASP A N 1
ATOM 2519 C CA . ASP A 1 316 ? 32.201 -2.751 -8.058 1.00 77.75 316 ASP A CA 1
ATOM 2520 C C . ASP A 1 316 ? 33.389 -1.939 -7.496 1.00 77.75 316 ASP A C 1
ATOM 2522 O O . ASP A 1 316 ? 33.469 -0.714 -7.626 1.00 77.75 316 ASP A O 1
ATOM 2526 N N . GLU A 1 317 ? 34.336 -2.631 -6.857 1.00 74.25 317 GLU A N 1
ATOM 2527 C CA . GLU A 1 317 ? 35.559 -2.036 -6.291 1.00 74.25 317 GLU A CA 1
ATOM 2528 C C . GLU A 1 317 ? 36.436 -1.352 -7.361 1.00 74.25 317 GLU A C 1
ATOM 2530 O O . GLU A 1 317 ? 37.160 -0.406 -7.055 1.00 74.25 317 GLU A O 1
ATOM 2535 N N . ASN A 1 318 ? 36.311 -1.759 -8.630 1.00 75.50 318 ASN A N 1
ATOM 2536 C CA . ASN A 1 318 ? 37.014 -1.173 -9.775 1.00 75.50 318 ASN A CA 1
ATOM 2537 C C . ASN A 1 318 ? 36.252 0.010 -10.401 1.00 75.50 318 ASN A C 1
ATOM 2539 O O . ASN A 1 318 ? 36.603 0.458 -11.497 1.00 75.50 318 ASN A O 1
ATOM 2543 N N . LYS A 1 319 ? 35.199 0.503 -9.732 1.00 76.81 319 LYS A N 1
ATOM 2544 C CA . LYS A 1 319 ? 34.308 1.571 -10.209 1.00 76.81 319 LYS A CA 1
ATOM 2545 C C . LYS A 1 319 ? 33.619 1.240 -11.541 1.00 76.81 319 LYS A C 1
ATOM 2547 O O . LYS A 1 319 ? 33.223 2.146 -12.273 1.00 76.81 319 LYS A O 1
ATOM 2552 N N . GLN A 1 320 ? 33.444 -0.044 -11.855 1.00 80.81 320 GLN A N 1
ATOM 2553 C CA . GLN A 1 320 ? 32.673 -0.493 -13.010 1.00 80.81 320 GLN A CA 1
ATOM 2554 C C . GLN A 1 320 ? 31.201 -0.639 -12.627 1.00 80.81 320 GLN A C 1
ATOM 2556 O O . GLN A 1 320 ? 30.849 -1.302 -11.650 1.00 80.81 320 GLN A O 1
ATOM 2561 N N . GLY A 1 321 ? 30.337 0.005 -13.410 1.00 84.44 321 GLY A N 1
ATOM 2562 C CA . GLY A 1 321 ? 28.896 0.001 -13.204 1.00 84.44 321 GLY A CA 1
ATOM 2563 C C . GLY A 1 321 ? 28.193 -1.140 -13.939 1.00 84.44 321 GLY A C 1
ATOM 2564 O O . GLY A 1 321 ? 28.549 -1.489 -15.066 1.00 84.44 321 GLY A O 1
ATOM 2565 N N . SER A 1 322 ? 27.173 -1.717 -13.311 1.00 84.88 322 SER A N 1
ATOM 2566 C CA . SER A 1 322 ? 26.302 -2.726 -13.919 1.00 84.88 322 SER A CA 1
ATOM 2567 C C . SER A 1 322 ? 24.884 -2.666 -13.348 1.00 84.88 322 SER A C 1
ATOM 2569 O O . SER A 1 322 ? 24.620 -2.001 -12.344 1.00 84.88 322 SER A O 1
ATOM 2571 N N . ASP A 1 323 ? 23.951 -3.347 -14.011 1.00 84.19 323 ASP A N 1
ATOM 2572 C CA . ASP A 1 323 ? 22.651 -3.655 -13.431 1.00 84.19 323 ASP A CA 1
ATOM 2573 C C . ASP A 1 323 ? 22.777 -4.725 -12.330 1.00 84.19 323 ASP A C 1
ATOM 2575 O O . ASP A 1 323 ? 23.812 -5.374 -12.175 1.00 84.19 323 ASP A O 1
ATOM 2579 N N . ILE A 1 324 ? 21.694 -4.978 -11.590 1.00 75.69 324 ILE A N 1
ATOM 2580 C CA . ILE A 1 324 ? 21.696 -5.981 -10.507 1.00 75.69 324 ILE A CA 1
ATOM 2581 C C . ILE A 1 324 ? 22.058 -7.409 -10.971 1.00 75.69 324 ILE A C 1
ATOM 2583 O O . ILE A 1 324 ? 22.393 -8.265 -10.154 1.00 75.69 324 ILE A O 1
ATOM 2587 N N . THR A 1 325 ? 21.950 -7.684 -12.277 1.00 76.31 325 THR A N 1
ATOM 2588 C CA . THR A 1 325 ? 22.266 -8.982 -12.894 1.00 76.31 325 THR A CA 1
ATOM 2589 C C . THR A 1 325 ? 23.719 -9.067 -13.372 1.00 76.31 325 THR A C 1
ATOM 2591 O O . THR A 1 325 ? 24.113 -10.084 -13.937 1.00 76.31 325 THR A O 1
ATOM 2594 N N . GLY A 1 326 ? 24.515 -8.013 -13.157 1.00 80.00 326 GLY A N 1
ATOM 2595 C CA . GLY A 1 326 ? 25.911 -7.915 -13.582 1.00 80.00 326 GLY A CA 1
ATOM 2596 C C . GLY A 1 326 ? 26.093 -7.524 -15.051 1.00 80.00 326 GLY A C 1
ATOM 2597 O O . GLY A 1 326 ? 27.203 -7.606 -15.571 1.00 80.00 326 GLY A O 1
ATOM 2598 N N . ARG A 1 327 ? 25.031 -7.108 -15.752 1.00 84.88 327 ARG A N 1
ATOM 2599 C CA . ARG A 1 327 ? 25.107 -6.671 -17.155 1.00 84.88 327 ARG A CA 1
ATOM 2600 C C . ARG A 1 327 ? 25.309 -5.163 -17.229 1.00 84.88 327 ARG A C 1
ATOM 2602 O O . ARG A 1 327 ? 24.675 -4.417 -16.492 1.00 84.88 327 ARG A O 1
ATOM 2609 N N . GLN A 1 328 ? 26.122 -4.691 -18.171 1.00 87.31 328 GLN A N 1
ATOM 2610 C CA . GLN A 1 328 ? 26.295 -3.255 -18.421 1.00 87.31 328 GLN A CA 1
ATOM 2611 C C . GLN A 1 328 ? 25.084 -2.673 -19.159 1.00 87.31 328 GLN A C 1
ATOM 2613 O O . GLN A 1 328 ? 25.081 -2.541 -20.379 1.00 87.31 328 GLN A O 1
ATOM 2618 N N . ARG A 1 329 ? 24.024 -2.367 -18.417 1.00 87.62 329 ARG A N 1
ATOM 2619 C CA . ARG A 1 329 ? 22.816 -1.690 -18.900 1.00 87.62 329 ARG A CA 1
ATOM 2620 C C . ARG A 1 329 ? 22.139 -0.964 -17.742 1.00 87.62 329 ARG A C 1
ATOM 2622 O O . ARG A 1 329 ? 22.338 -1.321 -16.587 1.00 87.62 329 ARG A O 1
ATOM 2629 N N . PHE A 1 330 ? 21.301 0.011 -18.055 1.00 87.69 330 PHE A N 1
ATOM 2630 C CA . PHE A 1 330 ? 20.498 0.756 -17.092 1.00 87.69 330 PHE A CA 1
ATOM 2631 C C . PHE A 1 330 ? 19.061 0.255 -17.127 1.00 87.69 330 PHE A C 1
ATOM 2633 O O . PHE A 1 330 ? 18.462 0.144 -18.195 1.00 87.69 330 PHE A O 1
ATOM 2640 N N . ASN A 1 331 ? 18.481 -0.041 -15.969 1.00 85.88 331 ASN A N 1
ATOM 2641 C CA . ASN A 1 331 ? 17.078 -0.424 -15.873 1.00 85.88 331 ASN A CA 1
ATOM 2642 C C . ASN A 1 331 ? 16.217 0.810 -15.547 1.00 85.88 331 ASN A C 1
ATOM 2644 O O . ASN A 1 331 ? 16.485 1.507 -14.564 1.00 85.88 331 ASN A O 1
ATOM 2648 N N . LEU A 1 332 ? 15.186 1.075 -16.360 1.00 87.44 332 LEU A N 1
ATOM 2649 C CA . LEU A 1 332 ? 14.336 2.265 -16.215 1.00 87.44 332 LEU A CA 1
ATOM 2650 C C . LEU A 1 332 ? 13.537 2.262 -14.907 1.00 87.44 332 LEU A C 1
ATOM 2652 O O . LEU A 1 332 ? 13.448 3.289 -14.237 1.00 87.44 332 LEU A O 1
ATOM 2656 N N . TYR A 1 333 ? 12.991 1.105 -14.522 1.00 85.88 333 TYR A N 1
ATOM 2657 C CA . TYR A 1 333 ? 12.249 0.945 -13.270 1.00 85.88 333 TYR A CA 1
ATOM 2658 C C . TYR A 1 333 ? 13.141 1.266 -12.068 1.00 85.88 333 TYR A C 1
ATOM 2660 O O . TYR A 1 333 ? 12.772 2.059 -11.203 1.00 85.88 333 TYR A O 1
ATOM 2668 N N . ARG A 1 334 ? 14.347 0.692 -12.036 1.00 83.94 334 ARG A N 1
ATOM 2669 C CA . ARG A 1 334 ? 15.290 0.867 -10.924 1.00 83.94 334 ARG A CA 1
ATOM 2670 C C . ARG A 1 334 ? 15.790 2.294 -10.814 1.00 83.94 334 ARG A C 1
ATOM 2672 O O . ARG A 1 334 ? 15.782 2.848 -9.720 1.00 83.94 334 ARG A O 1
ATOM 2679 N N . ASN A 1 335 ? 16.118 2.909 -11.948 1.00 89.88 335 ASN A N 1
ATOM 2680 C CA . ASN A 1 335 ? 16.449 4.326 -11.993 1.00 89.88 335 ASN A CA 1
ATOM 2681 C C . ASN A 1 335 ? 15.306 5.164 -11.418 1.00 89.88 335 ASN A C 1
ATOM 2683 O O . ASN A 1 335 ? 15.535 5.934 -10.496 1.00 89.88 335 ASN A O 1
ATOM 2687 N N . ALA A 1 336 ? 14.060 4.951 -11.848 1.00 91.50 336 ALA A N 1
ATOM 2688 C CA . ALA A 1 336 ? 12.924 5.664 -11.268 1.00 91.50 336 ALA A CA 1
ATOM 2689 C C . ALA A 1 336 ? 12.826 5.474 -9.738 1.00 91.50 336 ALA A C 1
ATOM 2691 O O . ALA A 1 336 ? 12.682 6.449 -9.002 1.00 91.50 336 ALA A O 1
ATOM 2692 N N . ARG A 1 337 ? 12.990 4.252 -9.216 1.00 87.38 337 ARG A N 1
ATOM 2693 C CA . ARG A 1 337 ? 12.993 4.019 -7.758 1.00 87.38 337 ARG A CA 1
ATOM 2694 C C . ARG A 1 337 ? 14.116 4.776 -7.045 1.00 87.38 337 ARG A C 1
ATOM 2696 O O . ARG A 1 337 ? 13.857 5.412 -6.026 1.00 87.38 337 ARG A O 1
ATOM 2703 N N . VAL A 1 338 ? 15.334 4.759 -7.581 1.00 89.12 338 VAL A N 1
ATOM 2704 C CA . VAL A 1 338 ? 16.476 5.507 -7.029 1.00 89.12 338 VAL A CA 1
ATOM 2705 C C . VAL A 1 338 ? 16.192 7.007 -6.999 1.00 89.12 338 VAL A C 1
ATOM 2707 O O . VAL A 1 338 ? 16.367 7.645 -5.963 1.00 89.12 338 VAL A O 1
ATOM 2710 N N . LEU A 1 339 ? 15.685 7.564 -8.100 1.00 92.88 339 LEU A N 1
ATOM 2711 C CA . LEU A 1 339 ? 15.356 8.987 -8.202 1.00 92.88 339 LEU A CA 1
ATOM 2712 C C . LEU A 1 339 ? 14.251 9.376 -7.208 1.00 92.88 339 LEU A C 1
ATOM 2714 O O . LEU A 1 339 ? 14.349 10.421 -6.568 1.00 92.88 339 LEU A O 1
ATOM 2718 N N . GLN A 1 340 ? 13.257 8.506 -6.993 1.00 91.31 340 GLN A N 1
ATOM 2719 C CA . GLN A 1 340 ? 12.252 8.696 -5.943 1.00 91.31 340 GLN A CA 1
ATOM 2720 C C . GLN A 1 340 ? 12.903 8.786 -4.556 1.00 91.31 340 GLN A C 1
ATOM 2722 O O . GLN A 1 340 ? 12.564 9.673 -3.773 1.00 91.31 340 GLN A O 1
ATOM 2727 N N . HIS A 1 341 ? 13.838 7.885 -4.237 1.00 90.88 341 HIS A N 1
ATOM 2728 C CA . HIS A 1 341 ? 14.547 7.917 -2.957 1.00 90.88 341 HIS A CA 1
ATOM 2729 C C . HIS A 1 341 ? 15.385 9.187 -2.800 1.00 90.88 341 HIS A C 1
ATOM 2731 O O . HIS A 1 341 ? 15.350 9.782 -1.729 1.00 90.88 341 HIS A O 1
ATOM 2737 N N . LEU A 1 342 ? 16.065 9.647 -3.851 1.00 92.25 342 LEU A N 1
ATOM 2738 C CA . LEU A 1 342 ? 16.837 10.893 -3.825 1.00 92.25 342 LEU A CA 1
ATOM 2739 C C . LEU A 1 342 ? 15.962 12.126 -3.572 1.00 92.25 342 LEU A C 1
ATOM 2741 O O . LEU A 1 342 ? 16.340 12.974 -2.768 1.00 92.25 342 LEU A O 1
ATOM 2745 N N . LEU A 1 343 ? 14.782 12.219 -4.195 1.00 92.81 343 LEU A N 1
ATOM 2746 C CA . LEU A 1 343 ? 13.837 13.313 -3.931 1.00 92.81 343 LEU A CA 1
ATOM 2747 C C . LEU A 1 343 ? 13.330 13.286 -2.484 1.00 92.81 343 LEU A C 1
ATOM 2749 O O . LEU A 1 343 ? 13.270 14.319 -1.818 1.00 92.81 343 LEU A O 1
ATOM 2753 N N . LEU A 1 344 ? 13.004 12.098 -1.976 1.00 91.56 344 LEU A N 1
ATOM 2754 C CA . LEU A 1 344 ? 12.563 11.923 -0.595 1.00 91.56 344 LEU A CA 1
ATOM 2755 C C . LEU A 1 344 ? 13.679 12.242 0.416 1.00 91.56 344 LEU A C 1
ATOM 2757 O O . LEU A 1 344 ? 13.420 12.871 1.438 1.00 91.56 344 LEU A O 1
ATOM 2761 N N . LEU A 1 345 ? 14.917 11.843 0.125 1.00 91.88 345 LEU A N 1
ATOM 2762 C CA . LEU A 1 345 ? 16.095 12.155 0.935 1.00 91.88 345 LEU A CA 1
ATOM 2763 C C . LEU A 1 345 ? 16.429 13.644 0.897 1.00 91.88 345 LEU A C 1
ATOM 2765 O O . LEU A 1 345 ? 16.753 14.214 1.935 1.00 91.88 345 LEU A O 1
ATOM 2769 N N . HIS A 1 346 ? 16.318 14.290 -0.265 1.00 93.12 346 HIS A N 1
ATOM 2770 C CA . HIS A 1 346 ? 16.465 15.737 -0.378 1.00 93.12 346 HIS A CA 1
ATOM 2771 C C . HIS A 1 346 ? 15.469 16.454 0.530 1.00 93.12 346 HIS A C 1
ATOM 2773 O O . HIS A 1 346 ? 15.865 17.326 1.293 1.00 93.12 346 HIS A O 1
ATOM 2779 N N . ARG A 1 347 ? 14.198 16.049 0.504 1.00 89.31 347 ARG A N 1
ATOM 2780 C CA . ARG A 1 347 ? 13.170 16.656 1.352 1.00 89.31 347 ARG A CA 1
ATOM 2781 C C . ARG A 1 347 ? 13.491 16.516 2.845 1.00 89.31 347 ARG A C 1
ATOM 2783 O O . ARG A 1 347 ? 13.251 17.448 3.602 1.00 89.31 347 ARG A O 1
ATOM 2790 N N . ASP A 1 348 ? 14.036 15.376 3.262 1.00 88.75 348 ASP A N 1
ATOM 2791 C CA . ASP A 1 348 ? 14.332 15.111 4.674 1.00 88.75 348 ASP A CA 1
ATOM 2792 C C . ASP A 1 348 ? 15.668 15.731 5.145 1.00 88.75 348 ASP A C 1
ATOM 2794 O O . ASP A 1 348 ? 15.836 15.990 6.334 1.00 88.75 348 ASP A O 1
ATOM 2798 N N . THR A 1 349 ? 16.627 15.966 4.240 1.00 89.75 349 THR A N 1
ATOM 2799 C CA . THR A 1 349 ? 17.999 16.408 4.585 1.00 89.75 349 THR A CA 1
ATOM 2800 C C . THR A 1 349 ? 18.379 17.791 4.059 1.00 89.75 349 THR A C 1
ATOM 2802 O O . THR A 1 349 ? 19.412 18.327 4.451 1.00 89.75 349 THR A O 1
ATOM 2805 N N . GLY A 1 350 ? 17.605 18.356 3.133 1.00 89.81 350 GLY A N 1
ATOM 2806 C CA . GLY A 1 350 ? 17.957 19.568 2.392 1.00 89.81 350 GLY A CA 1
ATOM 2807 C C . GLY A 1 350 ? 19.115 19.391 1.400 1.00 89.81 350 GLY A C 1
ATOM 2808 O O . GLY A 1 350 ? 19.613 20.378 0.870 1.00 89.81 350 GLY A O 1
ATOM 2809 N N . SER A 1 351 ? 19.576 18.162 1.131 1.00 89.38 351 SER A N 1
ATOM 2810 C CA . SER A 1 351 ? 20.765 17.926 0.298 1.00 89.38 351 SER A CA 1
ATOM 2811 C C . SER A 1 351 ? 20.561 18.382 -1.151 1.00 89.38 351 SER A C 1
ATOM 2813 O O . SER A 1 351 ? 19.816 17.759 -1.914 1.00 89.38 351 SER A O 1
ATOM 2815 N N . GLU A 1 352 ? 21.261 19.444 -1.561 1.00 89.75 352 GLU A N 1
ATOM 2816 C CA . GLU A 1 352 ? 21.243 19.947 -2.944 1.00 89.75 352 GLU A CA 1
ATOM 2817 C C . GLU A 1 352 ? 21.789 18.930 -3.955 1.00 89.75 352 GLU A C 1
ATOM 2819 O O . GLU A 1 352 ? 21.388 18.907 -5.120 1.00 89.75 352 GLU A O 1
ATOM 2824 N N . LEU A 1 353 ? 22.729 18.086 -3.526 1.00 87.06 353 LEU A N 1
ATOM 2825 C CA . LEU A 1 353 ? 23.293 17.054 -4.387 1.00 87.06 353 LEU A CA 1
ATOM 2826 C C . LEU A 1 353 ? 22.231 16.003 -4.732 1.00 87.06 353 LEU A C 1
ATOM 2828 O O . LEU A 1 353 ? 22.112 15.625 -5.896 1.00 87.06 353 LEU A O 1
ATOM 2832 N N . CYS A 1 354 ? 21.413 15.592 -3.755 1.00 89.50 354 CYS A N 1
ATOM 2833 C CA . CYS A 1 354 ? 20.338 14.621 -3.972 1.00 89.50 354 CYS A CA 1
ATOM 2834 C C . CYS A 1 354 ? 19.327 15.114 -5.010 1.00 89.50 354 CYS A C 1
ATOM 2836 O O . CYS A 1 354 ? 19.029 14.396 -5.963 1.00 89.50 354 CYS A O 1
ATOM 2838 N N . VAL A 1 355 ? 18.839 16.351 -4.868 1.00 91.31 355 VAL A N 1
ATOM 2839 C CA . VAL A 1 355 ? 17.868 16.913 -5.821 1.00 91.31 355 VAL A CA 1
ATOM 2840 C C . VAL A 1 355 ? 18.473 17.107 -7.205 1.00 91.31 355 VAL A C 1
ATOM 2842 O O . VAL A 1 355 ? 17.827 16.796 -8.198 1.00 91.31 355 VAL A O 1
ATOM 2845 N N . ARG A 1 356 ? 19.728 17.550 -7.299 1.00 89.56 356 ARG A N 1
ATOM 2846 C CA . ARG A 1 356 ? 20.402 17.747 -8.587 1.00 89.56 356 ARG A CA 1
ATOM 2847 C C . ARG A 1 356 ? 20.569 16.435 -9.344 1.00 89.56 356 ARG A C 1
ATOM 2849 O O . ARG A 1 356 ? 20.250 16.373 -10.527 1.00 89.56 356 ARG A O 1
ATOM 2856 N N . VAL A 1 357 ? 21.029 15.384 -8.663 1.00 89.00 357 VAL A N 1
ATOM 2857 C CA . VAL A 1 357 ? 21.146 14.044 -9.256 1.00 89.00 357 VAL A CA 1
ATOM 2858 C C . VAL A 1 357 ? 19.765 13.515 -9.642 1.00 89.00 357 VAL A C 1
ATOM 2860 O O . VAL A 1 357 ? 19.599 13.025 -10.757 1.00 89.00 357 VAL A O 1
ATOM 2863 N N . ALA A 1 358 ? 18.756 13.696 -8.782 1.00 91.56 358 ALA A N 1
ATOM 2864 C CA . ALA A 1 358 ? 17.388 13.295 -9.085 1.00 91.56 358 ALA A CA 1
ATOM 2865 C C . ALA A 1 358 ? 16.842 13.986 -10.346 1.00 91.56 358 ALA A C 1
ATOM 2867 O O . ALA A 1 358 ? 16.403 13.317 -11.275 1.00 91.56 358 ALA A O 1
ATOM 2868 N N . LEU A 1 359 ? 16.903 15.316 -10.425 1.00 91.56 359 LEU A N 1
ATOM 2869 C CA . LEU A 1 359 ? 16.384 16.077 -11.566 1.00 91.56 359 LEU A CA 1
ATOM 2870 C C . LEU A 1 359 ? 17.145 15.775 -12.868 1.00 91.56 359 LEU A C 1
ATOM 2872 O O . LEU A 1 359 ? 16.527 15.694 -13.933 1.00 91.56 359 LEU A O 1
ATOM 2876 N N . ASN A 1 360 ? 18.456 15.528 -12.794 1.00 90.19 360 ASN A N 1
ATOM 2877 C CA . ASN A 1 360 ? 19.239 15.076 -13.946 1.00 90.19 360 ASN A CA 1
ATOM 2878 C C . ASN A 1 360 ? 18.787 13.692 -14.429 1.00 90.19 360 ASN A C 1
ATOM 2880 O O . ASN A 1 360 ? 18.578 13.500 -15.626 1.00 90.19 360 ASN A O 1
ATOM 2884 N N . GLY A 1 361 ? 18.569 12.740 -13.519 1.00 91.69 361 GLY A N 1
ATOM 2885 C CA . GLY A 1 361 ? 18.060 11.418 -13.886 1.00 91.69 361 GLY A CA 1
ATOM 2886 C C . GLY A 1 361 ? 16.626 11.443 -14.412 1.00 91.69 361 GLY A C 1
ATOM 2887 O O . GLY A 1 361 ? 16.281 10.686 -15.315 1.00 91.69 361 GLY A O 1
ATOM 2888 N N . ILE A 1 362 ? 15.793 12.363 -13.932 1.00 93.50 362 ILE A N 1
ATOM 2889 C CA . ILE A 1 362 ? 14.431 12.566 -14.449 1.00 93.50 362 ILE A CA 1
ATOM 2890 C C . ILE A 1 362 ? 14.473 13.162 -15.854 1.00 93.50 362 ILE A C 1
ATOM 2892 O O . ILE A 1 362 ? 13.735 12.724 -16.736 1.00 93.50 362 ILE A O 1
ATOM 2896 N N . SER A 1 363 ? 15.385 14.104 -16.093 1.00 91.25 363 SER A N 1
ATOM 2897 C CA . SER A 1 363 ? 15.649 14.633 -17.433 1.00 91.25 363 SER A CA 1
ATOM 2898 C C . SER A 1 363 ? 16.124 13.523 -18.375 1.00 91.25 363 SER A C 1
ATOM 2900 O O . SER A 1 363 ? 15.616 13.406 -19.489 1.00 91.25 363 SER A O 1
ATOM 2902 N N . TRP A 1 364 ? 17.016 12.641 -17.913 1.00 91.88 364 TRP A N 1
ATOM 2903 C CA . TRP A 1 364 ? 17.424 11.448 -18.659 1.00 91.88 364 TRP A CA 1
ATOM 2904 C C . TRP A 1 364 ? 16.234 10.529 -18.976 1.00 91.88 364 TRP A C 1
ATOM 2906 O O . TRP A 1 364 ? 16.057 10.147 -20.133 1.00 91.88 364 TRP A O 1
ATOM 2916 N N . LEU A 1 365 ? 15.354 10.248 -18.007 1.00 92.50 365 LEU A N 1
ATOM 2917 C CA . LEU A 1 365 ? 14.126 9.481 -18.248 1.00 92.50 365 LEU A CA 1
ATOM 2918 C C . LEU A 1 365 ? 13.251 10.135 -19.326 1.00 92.50 365 LEU A C 1
ATOM 2920 O O . LEU A 1 365 ? 12.705 9.425 -20.168 1.00 92.50 365 LEU A O 1
ATOM 2924 N N . LEU A 1 366 ? 13.117 11.465 -19.345 1.00 91.44 366 LEU A N 1
ATOM 2925 C CA . LEU A 1 366 ? 12.349 12.164 -20.381 1.00 91.44 366 LEU A CA 1
ATOM 2926 C C . LEU A 1 366 ? 12.979 12.043 -21.774 1.00 91.44 366 LEU A C 1
ATOM 2928 O O . LEU A 1 366 ? 12.231 11.985 -22.755 1.00 91.44 366 LEU A O 1
ATOM 2932 N N . LEU A 1 367 ? 14.312 12.004 -21.857 1.00 90.62 367 LEU A N 1
ATOM 2933 C CA . LEU A 1 367 ? 15.071 11.880 -23.107 1.00 90.62 367 LEU A CA 1
ATOM 2934 C C . LEU A 1 367 ? 15.030 10.467 -23.700 1.00 90.62 367 LEU A C 1
ATOM 2936 O O . LEU A 1 367 ? 15.152 10.320 -24.911 1.00 90.62 367 LEU A O 1
ATOM 2940 N N . LYS A 1 368 ? 14.858 9.428 -22.874 1.00 90.75 368 LYS A N 1
ATOM 2941 C CA . LYS A 1 368 ? 14.811 8.021 -23.323 1.00 90.75 368 LYS A CA 1
ATOM 2942 C C . LYS A 1 368 ? 13.422 7.539 -23.750 1.00 90.75 368 LYS A C 1
ATOM 2944 O O . LYS A 1 368 ? 13.227 6.345 -23.959 1.00 90.75 368 LYS A O 1
ATOM 2949 N N . ARG A 1 369 ? 12.453 8.447 -23.877 1.00 88.56 369 ARG A N 1
ATOM 2950 C CA . ARG A 1 369 ? 11.129 8.134 -24.430 1.00 88.56 369 ARG A CA 1
ATOM 2951 C C . ARG A 1 369 ? 11.196 8.043 -25.954 1.00 88.56 369 ARG A C 1
ATOM 2953 O O . ARG A 1 369 ? 11.925 8.801 -26.589 1.00 88.56 369 ARG A O 1
ATOM 2960 N N . GLY A 1 370 ? 10.393 7.153 -26.521 1.00 84.62 370 GLY A N 1
ATOM 2961 C CA . GLY A 1 370 ? 10.130 7.075 -27.952 1.00 84.62 370 GLY A CA 1
ATOM 2962 C C . GLY A 1 370 ? 9.321 8.272 -28.461 1.00 84.62 370 GLY A C 1
ATOM 2963 O O . GLY A 1 370 ? 8.852 9.120 -27.694 1.00 84.62 370 GLY A O 1
ATOM 2964 N N . ALA A 1 371 ? 9.115 8.329 -29.777 1.00 83.25 371 ALA A N 1
ATOM 2965 C CA . ALA A 1 371 ? 8.456 9.452 -30.457 1.00 83.25 371 ALA A CA 1
ATOM 2966 C C . ALA A 1 371 ? 7.009 9.710 -29.989 1.00 83.25 371 ALA A C 1
ATOM 2968 O O . ALA A 1 371 ? 6.523 10.837 -30.029 1.00 83.25 371 ALA A O 1
ATOM 2969 N N . THR A 1 372 ? 6.325 8.671 -29.514 1.00 82.19 372 THR A N 1
ATOM 2970 C CA . THR A 1 372 ? 4.961 8.713 -28.964 1.00 82.19 372 THR A CA 1
ATOM 2971 C C . THR A 1 372 ? 4.909 9.200 -27.511 1.00 82.19 372 THR A C 1
ATOM 2973 O O . THR A 1 372 ? 3.826 9.350 -26.949 1.00 82.19 372 THR A O 1
ATOM 2976 N N . GLY A 1 373 ? 6.060 9.462 -26.881 1.00 81.94 373 GLY A N 1
ATOM 2977 C CA . GLY A 1 373 ? 6.147 9.890 -25.485 1.00 81.94 373 GLY A CA 1
ATOM 2978 C C . GLY A 1 373 ? 6.035 8.754 -24.460 1.00 81.94 373 GLY A C 1
ATOM 2979 O O . GLY A 1 373 ? 5.930 9.044 -23.268 1.00 81.94 373 GLY A O 1
ATOM 2980 N N . ILE A 1 374 ? 6.087 7.495 -24.906 1.00 85.12 374 ILE A N 1
ATOM 2981 C CA . ILE A 1 374 ? 6.161 6.277 -24.078 1.00 85.12 374 ILE A CA 1
ATOM 2982 C C . ILE A 1 374 ? 7.544 5.617 -24.210 1.00 85.12 374 ILE A C 1
ATOM 2984 O O . ILE A 1 374 ? 8.382 6.096 -24.967 1.00 85.12 374 ILE A O 1
ATOM 2988 N N . TYR A 1 375 ? 7.816 4.548 -23.460 1.00 84.06 375 TYR A N 1
ATOM 2989 C CA . TYR A 1 375 ? 9.108 3.849 -23.493 1.00 84.06 375 TYR A CA 1
ATOM 2990 C C . TYR A 1 375 ? 9.042 2.578 -24.342 1.00 84.06 375 TYR A C 1
ATOM 2992 O O . TYR A 1 375 ? 8.305 1.648 -24.009 1.00 84.06 375 TYR A O 1
ATOM 3000 N N . ASP A 1 376 ? 9.879 2.517 -25.380 1.00 79.88 376 ASP A N 1
ATOM 3001 C CA . ASP A 1 376 ? 9.937 1.396 -26.333 1.00 79.88 376 ASP A CA 1
ATOM 3002 C C . ASP A 1 376 ? 10.631 0.141 -25.762 1.00 79.88 376 ASP A C 1
ATOM 3004 O O . ASP A 1 376 ? 10.605 -0.922 -26.373 1.00 79.88 376 ASP A O 1
ATOM 3008 N N . GLY A 1 377 ? 11.230 0.239 -24.571 1.00 80.50 377 GLY A N 1
ATOM 3009 C CA . GLY A 1 377 ? 11.875 -0.872 -23.871 1.00 80.50 377 GLY A CA 1
ATOM 3010 C C . GLY A 1 377 ? 12.051 -0.593 -22.377 1.00 80.50 377 GLY A C 1
ATOM 3011 O O . GLY A 1 377 ? 11.854 0.530 -21.918 1.00 80.50 377 GLY A O 1
ATOM 3012 N N . ALA A 1 378 ? 12.419 -1.617 -21.604 1.00 81.38 378 ALA A N 1
ATOM 3013 C CA . ALA A 1 378 ? 12.603 -1.529 -20.148 1.00 81.38 378 ALA A CA 1
ATOM 3014 C C . ALA A 1 378 ? 14.047 -1.206 -19.705 1.00 81.38 378 ALA A C 1
ATOM 3016 O O . ALA A 1 378 ? 14.292 -0.912 -18.528 1.00 81.38 378 ALA A O 1
ATOM 3017 N N . THR A 1 379 ? 15.014 -1.284 -20.624 1.00 86.50 379 THR A N 1
ATOM 3018 C CA . THR A 1 379 ? 16.440 -1.083 -20.338 1.00 86.50 379 THR A CA 1
ATOM 3019 C C . THR A 1 379 ? 17.111 -0.176 -21.362 1.00 86.50 379 THR A C 1
ATOM 3021 O O . THR A 1 379 ? 16.659 -0.076 -22.498 1.00 86.50 379 THR A O 1
ATOM 3024 N N . VAL A 1 380 ? 18.204 0.470 -20.965 1.00 89.12 380 VAL A N 1
ATOM 3025 C CA . VAL A 1 380 ? 19.012 1.346 -21.817 1.00 89.12 380 VAL A CA 1
ATOM 3026 C C . VAL A 1 380 ? 20.453 0.849 -21.807 1.00 89.12 380 VAL A C 1
ATOM 3028 O O . VAL A 1 380 ? 21.030 0.628 -20.745 1.00 89.12 380 VAL A O 1
ATOM 3031 N N . LEU A 1 381 ? 21.033 0.635 -22.981 1.00 89.62 381 LEU A N 1
ATOM 3032 C CA . LEU A 1 381 ? 22.423 0.214 -23.135 1.00 89.62 381 LEU A CA 1
ATOM 3033 C C . LEU A 1 381 ? 23.401 1.389 -22.928 1.00 89.62 381 LEU A C 1
ATOM 3035 O O . LEU A 1 381 ? 22.980 2.549 -22.972 1.00 89.62 381 LEU A O 1
ATOM 3039 N N . PRO A 1 382 ? 24.710 1.132 -22.721 1.00 86.81 382 PRO A N 1
ATOM 3040 C CA . PRO A 1 382 ? 25.707 2.182 -22.499 1.00 86.81 382 PRO A CA 1
ATOM 3041 C C . PRO A 1 382 ? 25.836 3.181 -23.655 1.00 86.81 38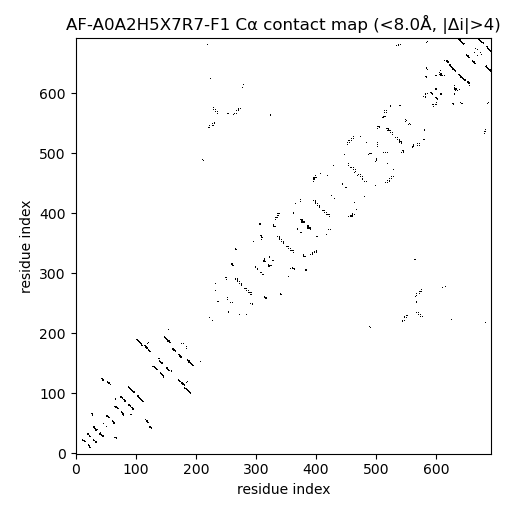2 PRO A C 1
ATOM 3043 O O . PRO A 1 382 ? 26.154 4.342 -23.414 1.00 86.81 382 PRO A O 1
ATOM 3046 N N . ASP A 1 383 ? 25.538 2.755 -24.884 1.00 87.25 383 ASP A N 1
ATOM 3047 C CA . ASP A 1 383 ? 25.476 3.609 -26.078 1.00 87.25 383 ASP A CA 1
ATOM 3048 C C . ASP A 1 383 ? 24.244 4.538 -26.090 1.00 87.25 383 ASP A C 1
ATOM 3050 O O . ASP A 1 383 ? 24.212 5.534 -26.811 1.00 87.25 383 ASP A O 1
ATOM 3054 N N . GLY A 1 384 ? 23.263 4.282 -25.223 1.00 86.44 384 GLY A N 1
ATOM 3055 C CA . GLY A 1 384 ? 22.033 5.049 -25.076 1.00 86.44 384 GLY A CA 1
ATOM 3056 C C . GLY A 1 384 ? 20.825 4.433 -25.780 1.00 86.44 384 GLY A C 1
ATOM 3057 O O . GLY A 1 384 ? 19.747 5.026 -25.686 1.00 86.44 384 GLY A O 1
ATOM 3058 N N . THR A 1 385 ? 20.989 3.280 -26.437 1.00 89.19 385 THR A N 1
ATOM 3059 C CA . THR A 1 385 ? 19.927 2.547 -27.134 1.00 89.19 385 THR A CA 1
ATOM 3060 C C . THR A 1 385 ? 18.946 1.935 -26.135 1.00 89.19 385 THR A C 1
ATOM 3062 O O . THR A 1 385 ? 19.351 1.254 -25.191 1.00 89.19 385 THR A O 1
ATOM 3065 N N . VAL A 1 386 ? 17.645 2.146 -26.344 1.00 86.56 386 VAL A N 1
ATOM 3066 C CA . VAL A 1 386 ? 16.577 1.558 -25.518 1.00 86.56 386 VAL A CA 1
ATOM 3067 C C . VAL A 1 386 ? 16.229 0.166 -26.056 1.00 86.56 386 VAL A C 1
ATOM 3069 O O . VAL A 1 386 ? 15.991 0.008 -27.250 1.00 86.56 386 VAL A O 1
ATOM 3072 N N . GLN A 1 387 ? 16.234 -0.852 -25.192 1.00 82.31 387 GLN A N 1
ATOM 3073 C CA . GLN A 1 387 ? 15.995 -2.256 -25.547 1.00 82.31 387 GLN A CA 1
ATOM 3074 C C . GLN A 1 387 ? 15.226 -3.019 -24.454 1.00 82.31 387 GLN A C 1
ATOM 3076 O O . GLN A 1 387 ? 15.142 -2.594 -23.296 1.00 82.31 387 GLN A O 1
ATOM 3081 N N . GLY A 1 388 ? 14.728 -4.205 -24.815 1.00 65.81 388 GLY A N 1
ATOM 3082 C CA . GLY A 1 388 ? 13.980 -5.115 -23.942 1.00 65.81 388 GLY A CA 1
ATOM 3083 C C . GLY A 1 388 ? 12.480 -5.116 -24.242 1.00 65.81 388 GLY A C 1
ATOM 3084 O O . GLY A 1 388 ? 12.034 -4.423 -25.150 1.00 65.81 388 GLY A O 1
ATOM 3085 N N . GLY A 1 389 ? 11.705 -5.904 -23.488 1.00 63.28 389 GLY A N 1
ATOM 3086 C CA . GLY A 1 389 ? 10.237 -5.883 -23.569 1.00 63.28 389 GLY A CA 1
ATOM 3087 C C . GLY A 1 389 ? 9.658 -4.500 -23.240 1.00 63.28 389 GLY A C 1
ATOM 3088 O O . GLY A 1 389 ? 10.371 -3.640 -22.716 1.00 63.28 389 GLY A O 1
ATOM 3089 N N . GLY A 1 390 ? 8.371 -4.289 -23.542 1.00 59.53 390 GLY A N 1
ATOM 3090 C CA . GLY A 1 390 ? 7.724 -2.979 -23.410 1.00 59.53 390 GLY A CA 1
ATOM 3091 C C . GLY A 1 390 ? 7.942 -2.335 -22.035 1.00 59.53 390 GLY A C 1
ATOM 3092 O O . GLY A 1 390 ? 7.838 -2.999 -21.003 1.00 59.53 390 GLY A O 1
ATOM 3093 N N . GLY A 1 391 ? 8.208 -1.023 -21.998 1.00 60.28 391 GLY A N 1
ATOM 3094 C CA . GLY A 1 391 ? 8.489 -0.259 -20.769 1.00 60.28 391 GLY A CA 1
ATOM 3095 C C . GLY A 1 391 ? 7.317 -0.144 -19.776 1.00 60.28 391 GLY A C 1
ATOM 3096 O O . GLY A 1 391 ? 7.387 0.626 -18.812 1.00 60.28 391 GLY A O 1
ATOM 3097 N N . LYS A 1 392 ? 6.241 -0.915 -19.980 1.00 66.44 392 LYS A N 1
ATOM 3098 C CA . LYS A 1 392 ? 5.016 -0.958 -19.167 1.00 66.44 392 LYS A CA 1
ATOM 3099 C C . LYS A 1 392 ? 5.332 -1.103 -17.675 1.00 66.44 392 LYS A C 1
ATOM 3101 O O . LYS A 1 392 ? 4.869 -0.295 -16.874 1.00 66.44 392 LYS A O 1
ATOM 3106 N N . GLY A 1 393 ? 6.215 -2.036 -17.307 1.00 66.50 393 GLY A N 1
ATOM 3107 C CA . GLY A 1 393 ? 6.564 -2.287 -15.902 1.00 66.50 393 GLY A CA 1
ATOM 3108 C C . GLY A 1 393 ? 7.301 -1.140 -15.196 1.00 66.50 393 GLY A C 1
ATOM 3109 O O . GLY A 1 393 ? 7.165 -0.965 -13.987 1.00 66.50 393 GLY A O 1
ATOM 3110 N N . ALA A 1 394 ? 8.032 -0.304 -15.940 1.00 78.69 394 ALA A N 1
ATOM 3111 C CA . ALA A 1 394 ? 8.710 0.872 -15.389 1.00 78.69 394 ALA A CA 1
ATOM 3112 C C . ALA A 1 394 ? 7.788 2.099 -15.286 1.00 78.69 394 ALA A C 1
ATOM 3114 O O . ALA A 1 394 ? 8.058 3.016 -14.510 1.00 78.69 394 ALA A O 1
ATOM 3115 N N . THR A 1 395 ? 6.690 2.110 -16.045 1.00 85.38 395 THR A N 1
ATOM 3116 C CA . THR A 1 395 ? 5.843 3.291 -16.257 1.00 85.38 395 THR A CA 1
ATOM 3117 C C . THR A 1 395 ? 5.268 3.836 -14.948 1.00 85.38 395 THR A C 1
ATOM 3119 O O . THR A 1 395 ? 5.375 5.032 -14.691 1.00 85.38 395 THR A O 1
ATOM 3122 N N . GLY A 1 396 ? 4.749 2.976 -14.068 1.00 87.62 396 GLY A N 1
ATOM 3123 C CA . GLY A 1 396 ? 4.212 3.400 -12.768 1.00 87.62 396 GLY A CA 1
ATOM 3124 C C . GLY A 1 396 ? 5.241 4.072 -11.851 1.00 87.62 396 GLY A C 1
ATOM 3125 O O . GLY A 1 396 ? 4.980 5.118 -11.248 1.00 87.62 396 GLY A O 1
ATOM 3126 N N . ALA A 1 397 ? 6.453 3.511 -11.797 1.00 89.50 397 ALA A N 1
ATOM 3127 C CA . ALA A 1 397 ? 7.550 4.084 -11.022 1.00 89.50 397 ALA A CA 1
ATOM 3128 C C . ALA A 1 397 ? 7.972 5.449 -11.590 1.00 89.50 397 ALA A C 1
ATOM 3130 O O . ALA A 1 397 ? 8.199 6.387 -10.832 1.00 89.50 397 ALA A O 1
ATOM 3131 N N . ILE A 1 398 ? 8.006 5.591 -12.918 1.00 93.62 398 ILE A N 1
ATOM 3132 C CA . ILE A 1 398 ? 8.341 6.856 -13.582 1.00 93.62 398 ILE A CA 1
ATOM 3133 C C . ILE A 1 398 ? 7.261 7.915 -13.326 1.00 93.62 398 ILE A C 1
ATOM 3135 O O . ILE A 1 398 ? 7.607 9.039 -12.971 1.00 93.62 398 ILE A O 1
ATOM 3139 N N . ILE A 1 399 ? 5.970 7.568 -13.417 1.00 94.38 399 ILE A N 1
ATOM 3140 C CA . ILE A 1 399 ? 4.861 8.478 -13.066 1.00 94.38 399 ILE A CA 1
ATOM 3141 C C . ILE A 1 399 ? 5.051 9.023 -11.646 1.00 94.38 399 ILE A C 1
ATOM 3143 O O . ILE A 1 399 ? 4.935 10.229 -11.429 1.00 94.38 399 ILE A O 1
ATOM 3147 N N . SER A 1 400 ? 5.397 8.148 -10.696 1.00 92.75 400 SER A N 1
ATOM 3148 C CA . SER A 1 400 ? 5.593 8.514 -9.287 1.00 92.75 400 SER A CA 1
ATOM 3149 C C . SER A 1 400 ? 6.656 9.603 -9.123 1.00 92.75 400 SER A C 1
ATOM 3151 O O . SER A 1 400 ? 6.423 10.609 -8.452 1.00 92.75 400 SER A O 1
ATOM 3153 N N . VAL A 1 401 ? 7.792 9.431 -9.802 1.00 94.25 401 VAL A N 1
ATOM 3154 C CA . VAL A 1 401 ? 8.920 10.366 -9.754 1.00 94.25 401 VAL A CA 1
ATOM 3155 C C . VAL A 1 401 ? 8.595 11.680 -10.458 1.00 94.25 401 VAL A C 1
ATOM 3157 O O . VAL A 1 401 ? 8.953 12.741 -9.957 1.00 94.25 401 VAL A O 1
ATOM 3160 N N . MET A 1 402 ? 7.887 11.639 -11.590 1.00 95.06 402 MET A N 1
ATOM 3161 C CA . MET A 1 402 ? 7.451 12.851 -12.294 1.00 95.06 402 MET A CA 1
ATOM 3162 C C . MET A 1 402 ? 6.500 13.690 -11.429 1.00 95.06 402 MET A C 1
ATOM 3164 O O . MET A 1 402 ? 6.631 14.911 -11.381 1.00 95.06 402 MET A O 1
ATOM 3168 N N . CYS A 1 403 ? 5.590 13.045 -10.690 1.00 93.38 403 CYS A N 1
ATOM 3169 C CA . CYS A 1 403 ? 4.719 13.733 -9.733 1.00 93.38 403 CYS A CA 1
ATOM 3170 C C . CYS A 1 403 ? 5.528 14.377 -8.599 1.00 93.38 403 CYS A C 1
ATOM 3172 O O . CYS A 1 403 ? 5.267 15.518 -8.226 1.00 93.38 403 CYS A O 1
ATOM 3174 N N . ALA A 1 404 ? 6.536 13.672 -8.076 1.00 91.00 404 ALA A N 1
ATOM 3175 C CA . ALA A 1 404 ? 7.415 14.207 -7.040 1.00 91.00 404 ALA A CA 1
ATOM 3176 C C . ALA A 1 404 ? 8.268 15.387 -7.548 1.00 91.00 404 ALA A C 1
ATOM 3178 O O . ALA A 1 404 ? 8.428 16.378 -6.840 1.00 91.00 404 ALA A O 1
ATOM 3179 N N . ALA A 1 405 ? 8.762 15.323 -8.787 1.00 91.69 405 ALA A N 1
ATOM 3180 C CA . ALA A 1 405 ? 9.495 16.416 -9.424 1.00 91.69 405 ALA A CA 1
ATOM 3181 C C . ALA A 1 405 ? 8.619 17.646 -9.647 1.00 91.69 405 ALA A C 1
ATOM 3183 O O . ALA A 1 405 ? 9.050 18.765 -9.374 1.00 91.69 405 ALA A O 1
ATOM 3184 N N . TYR A 1 406 ? 7.382 17.445 -10.108 1.00 92.31 406 TYR A N 1
ATOM 3185 C CA . TYR A 1 406 ? 6.406 18.520 -10.235 1.00 92.31 406 TYR A CA 1
ATOM 3186 C C . TYR A 1 406 ? 6.127 19.175 -8.881 1.00 92.31 406 TYR A C 1
ATOM 3188 O O . TYR A 1 406 ? 6.219 20.390 -8.779 1.00 92.31 406 TYR A O 1
ATOM 3196 N N . GLY A 1 407 ? 5.890 18.390 -7.827 1.00 87.81 407 GLY A N 1
ATOM 3197 C CA . GLY A 1 407 ? 5.656 18.933 -6.485 1.00 87.81 407 GLY A CA 1
ATOM 3198 C C . GLY A 1 407 ? 6.824 19.754 -5.921 1.00 87.81 407 GLY A C 1
ATOM 3199 O O . GLY A 1 407 ? 6.612 20.562 -5.026 1.00 87.81 407 GLY A O 1
ATOM 3200 N N . LEU A 1 408 ? 8.043 19.560 -6.435 1.00 87.88 408 LEU A N 1
ATOM 3201 C CA . LEU A 1 408 ? 9.229 20.313 -6.023 1.00 87.88 408 LEU A CA 1
ATOM 3202 C C . LEU A 1 408 ? 9.526 21.530 -6.917 1.00 87.88 408 LEU A C 1
ATOM 3204 O O . LEU A 1 408 ? 10.054 22.529 -6.442 1.00 87.88 408 LEU A O 1
ATOM 3208 N N . THR A 1 409 ? 9.253 21.428 -8.218 1.00 88.44 409 THR A N 1
ATOM 3209 C CA . THR A 1 409 ? 9.702 22.410 -9.227 1.00 88.44 409 THR A CA 1
ATOM 3210 C C . THR A 1 409 ? 8.571 23.192 -9.881 1.00 88.44 409 THR A C 1
ATOM 3212 O O . THR A 1 409 ? 8.848 24.108 -10.650 1.00 88.44 409 THR A O 1
ATOM 3215 N N . GLU A 1 410 ? 7.323 22.763 -9.684 1.00 89.00 410 GLU A N 1
ATOM 3216 C CA . GLU A 1 410 ? 6.118 23.251 -10.369 1.00 89.00 410 GLU A CA 1
ATOM 3217 C C . GLU A 1 410 ? 6.222 23.222 -11.908 1.00 89.00 410 GLU A C 1
ATOM 3219 O O . GLU A 1 410 ? 5.448 23.848 -12.627 1.00 89.00 410 GLU A O 1
ATOM 3224 N N . THR A 1 411 ? 7.168 22.451 -12.455 1.00 89.12 411 THR A N 1
ATOM 3225 C CA . THR A 1 411 ? 7.408 22.381 -13.899 1.00 89.12 411 THR A CA 1
ATOM 3226 C C . THR A 1 411 ? 6.378 21.475 -14.575 1.00 89.12 411 THR A C 1
ATOM 3228 O O . THR A 1 411 ? 6.437 20.246 -14.474 1.00 89.12 411 THR A O 1
ATOM 3231 N N . GLU A 1 412 ? 5.455 22.075 -15.329 1.00 89.12 412 GLU A N 1
ATOM 3232 C CA . GLU A 1 412 ? 4.323 21.387 -15.975 1.00 89.12 412 GLU A CA 1
ATOM 3233 C C . GLU A 1 412 ? 4.735 20.252 -16.925 1.00 89.12 412 GLU A C 1
ATOM 3235 O O . GLU A 1 412 ? 4.001 19.276 -17.091 1.00 89.12 412 GLU A O 1
ATOM 3240 N N . ALA A 1 413 ? 5.930 20.322 -17.522 1.00 89.06 413 ALA A N 1
ATOM 3241 C CA . ALA A 1 413 ? 6.435 19.279 -18.414 1.00 89.06 413 ALA A CA 1
ATOM 3242 C C . ALA A 1 413 ? 6.478 17.891 -17.743 1.00 89.06 413 ALA A C 1
ATOM 3244 O O . ALA A 1 413 ? 6.190 16.887 -18.405 1.00 89.06 413 ALA A O 1
ATOM 3245 N N . TYR A 1 414 ? 6.777 17.828 -16.438 1.00 92.06 414 TYR A N 1
ATOM 3246 C CA . TYR A 1 414 ? 6.750 16.582 -15.669 1.00 92.06 414 TYR A CA 1
ATOM 3247 C C . TYR A 1 414 ? 5.324 16.057 -15.504 1.00 92.06 414 TYR A C 1
ATOM 3249 O O . TYR A 1 414 ? 5.075 14.874 -15.735 1.00 92.06 414 TYR A O 1
ATOM 3257 N N . MET A 1 415 ? 4.371 16.938 -15.198 1.00 91.12 415 MET A N 1
ATOM 3258 C CA . MET A 1 415 ? 2.963 16.568 -15.046 1.00 91.12 415 MET A CA 1
ATOM 3259 C C . MET A 1 415 ? 2.355 16.091 -16.374 1.00 91.12 415 MET A C 1
ATOM 3261 O O . MET A 1 415 ? 1.676 15.068 -16.427 1.00 91.12 415 MET A O 1
ATOM 3265 N N . HIS A 1 416 ? 2.665 16.756 -17.489 1.00 91.25 416 HIS A N 1
ATOM 3266 C CA . HIS A 1 416 ? 2.249 16.302 -18.818 1.00 91.25 416 HIS A CA 1
ATOM 3267 C C . HIS A 1 416 ? 2.880 14.964 -19.218 1.00 91.25 416 HIS A C 1
ATOM 3269 O O . HIS A 1 416 ? 2.250 14.162 -19.907 1.00 91.25 416 HIS A O 1
ATOM 3275 N N . ALA A 1 417 ? 4.132 14.709 -18.827 1.00 91.94 417 ALA A N 1
ATOM 3276 C CA . ALA A 1 417 ? 4.758 13.407 -19.030 1.00 91.94 417 ALA A CA 1
ATOM 3277 C C . ALA A 1 417 ? 4.067 12.317 -18.194 1.00 91.94 417 ALA A C 1
ATOM 3279 O O . ALA A 1 417 ? 3.743 11.266 -18.741 1.00 91.94 417 ALA A O 1
ATOM 3280 N N . ALA A 1 418 ? 3.788 12.589 -16.916 1.00 94.19 418 ALA A N 1
ATOM 3281 C CA . ALA A 1 418 ? 3.078 11.679 -16.021 1.00 94.19 418 ALA A CA 1
ATOM 3282 C C . ALA A 1 418 ? 1.681 11.322 -16.550 1.00 94.19 418 ALA A C 1
ATOM 3284 O O . ALA A 1 418 ? 1.349 10.143 -16.626 1.00 94.19 418 ALA A O 1
ATOM 3285 N N . ASN A 1 419 ? 0.900 12.315 -16.989 1.00 92.38 419 ASN A N 1
ATOM 3286 C CA . ASN A 1 419 ? -0.439 12.095 -17.542 1.00 92.38 419 ASN A CA 1
ATOM 3287 C C . ASN A 1 419 ? -0.413 11.243 -18.817 1.00 92.38 419 ASN A C 1
ATOM 3289 O O . ASN A 1 419 ? -1.147 10.265 -18.901 1.00 92.38 419 ASN A O 1
ATOM 3293 N N . ARG A 1 420 ? 0.484 11.529 -19.773 1.00 91.25 420 ARG A N 1
ATOM 3294 C CA . ARG A 1 420 ? 0.620 10.704 -20.991 1.00 91.25 420 ARG A CA 1
ATOM 3295 C C . ARG A 1 420 ? 0.971 9.250 -20.679 1.00 91.25 420 ARG A C 1
ATOM 3297 O O . ARG A 1 420 ? 0.434 8.328 -21.286 1.00 91.25 420 ARG A O 1
ATOM 3304 N N . LEU A 1 421 ? 1.871 9.044 -19.721 1.00 91.19 421 LEU A N 1
ATOM 3305 C CA . LEU A 1 421 ? 2.246 7.709 -19.262 1.00 91.19 421 LEU A CA 1
ATOM 3306 C C . LEU A 1 421 ? 1.089 7.007 -18.537 1.00 91.19 421 LEU A C 1
ATOM 3308 O O . LEU A 1 421 ? 0.913 5.803 -18.708 1.00 91.19 421 LEU A O 1
ATOM 3312 N N . ALA A 1 422 ? 0.287 7.743 -17.766 1.00 90.06 422 ALA A N 1
ATOM 3313 C CA . ALA A 1 422 ? -0.896 7.216 -17.098 1.00 90.06 422 ALA A CA 1
ATOM 3314 C C . ALA A 1 422 ? -1.996 6.832 -18.098 1.00 90.06 422 ALA A C 1
ATOM 3316 O O . ALA A 1 422 ? -2.558 5.751 -17.981 1.00 90.06 422 ALA A O 1
ATOM 3317 N N . GLU A 1 423 ? -2.258 7.652 -19.117 1.00 88.94 423 GLU A N 1
ATOM 3318 C CA . GLU A 1 423 ? -3.196 7.327 -20.200 1.00 88.94 423 GLU A CA 1
ATOM 3319 C C . GLU A 1 423 ? -2.781 6.053 -20.939 1.00 88.94 423 GLU A C 1
ATOM 3321 O O . GLU A 1 423 ? -3.604 5.163 -21.150 1.00 88.94 423 GLU A O 1
ATOM 3326 N N . TYR A 1 424 ? -1.494 5.936 -21.282 1.00 85.38 424 TYR A N 1
ATOM 3327 C CA . TYR A 1 424 ? -0.934 4.719 -21.867 1.00 85.38 424 TYR A CA 1
ATOM 3328 C C . TYR A 1 424 ? -1.146 3.507 -20.951 1.00 85.38 424 TYR A C 1
ATOM 3330 O O . TYR A 1 424 ? -1.668 2.482 -21.385 1.00 85.38 424 TYR A O 1
ATOM 3338 N N . LEU A 1 425 ? -0.803 3.644 -19.669 1.00 83.00 425 LEU A N 1
ATOM 3339 C CA . LEU A 1 425 ? -0.935 2.585 -18.675 1.00 83.00 425 LEU A CA 1
ATOM 3340 C C . LEU A 1 425 ? -2.396 2.144 -18.481 1.00 83.00 425 LEU A C 1
ATOM 3342 O O . LEU A 1 425 ? -2.660 0.948 -18.409 1.00 83.00 425 LEU A O 1
ATOM 3346 N N . LEU A 1 426 ? -3.345 3.080 -18.422 1.00 80.31 426 LEU A N 1
ATOM 3347 C CA . LEU A 1 426 ? -4.774 2.783 -18.295 1.00 80.31 426 LEU A CA 1
ATOM 3348 C C . LEU A 1 426 ? -5.329 2.128 -19.564 1.00 80.31 426 LEU A C 1
ATOM 3350 O O . LEU A 1 426 ? -6.089 1.167 -19.478 1.00 80.31 426 LEU A O 1
ATOM 3354 N N . ARG A 1 427 ? -4.938 2.613 -20.746 1.00 77.00 427 ARG A N 1
ATOM 3355 C CA . ARG A 1 427 ? -5.405 2.064 -22.024 1.00 77.00 427 ARG A CA 1
ATOM 3356 C C . ARG A 1 427 ? -4.931 0.630 -22.241 1.00 77.00 427 ARG A C 1
ATOM 3358 O O . ARG A 1 427 ? -5.702 -0.189 -22.724 1.00 77.00 427 ARG A O 1
ATOM 3365 N N . GLU A 1 428 ? -3.686 0.338 -21.884 1.00 68.12 428 GLU A N 1
ATOM 3366 C CA . GLU A 1 428 ? -3.080 -0.982 -22.077 1.00 68.12 428 GLU A CA 1
ATOM 3367 C C . GLU A 1 428 ? -3.476 -1.984 -20.985 1.00 68.12 428 GLU A C 1
ATOM 3369 O O . GLU A 1 428 ? -3.645 -3.166 -21.274 1.00 68.12 428 GLU A O 1
ATOM 3374 N N . SER A 1 429 ? -3.637 -1.529 -19.737 1.00 63.69 429 SER A N 1
ATOM 3375 C CA . SER A 1 429 ? -3.840 -2.415 -18.580 1.00 63.69 429 SER A CA 1
ATOM 3376 C C . SER A 1 429 ? -5.287 -2.479 -18.074 1.00 63.69 429 SER A C 1
ATOM 3378 O O . SER A 1 429 ? -5.586 -3.321 -17.230 1.00 63.69 429 SER A O 1
ATOM 3380 N N . CYS A 1 430 ? -6.194 -1.606 -18.538 1.00 55.19 430 CYS A N 1
ATOM 3381 C CA . CYS A 1 430 ? -7.587 -1.529 -18.060 1.00 55.19 430 CYS A CA 1
ATOM 3382 C C . CYS A 1 430 ? -8.656 -1.681 -19.163 1.00 55.19 430 CYS A C 1
ATOM 3384 O O . CYS A 1 430 ? -9.782 -1.207 -18.980 1.00 55.19 430 CYS A O 1
ATOM 3386 N N . LEU A 1 431 ? -8.350 -2.357 -20.280 1.00 50.00 431 LEU A N 1
AT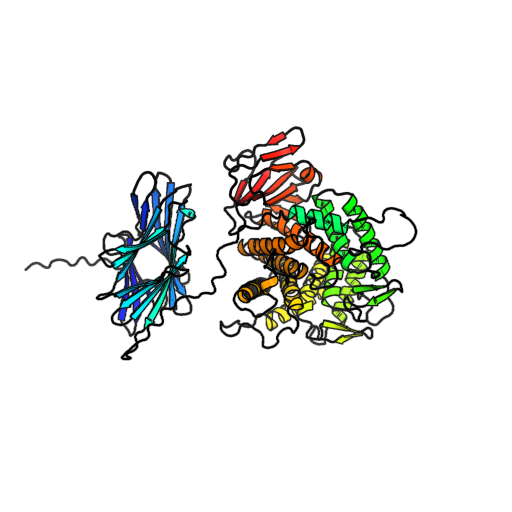OM 3387 C CA . LEU A 1 431 ? -9.370 -2.818 -21.242 1.00 50.00 431 LEU A CA 1
ATOM 3388 C C . LEU A 1 431 ? -10.486 -3.608 -20.523 1.00 50.00 431 LEU A C 1
ATOM 3390 O O . LEU A 1 431 ? -10.218 -4.189 -19.469 1.00 50.00 431 LEU A O 1
ATOM 3394 N N . PRO A 1 432 ? -11.736 -3.621 -21.042 1.00 36.78 432 PRO A N 1
ATOM 3395 C CA . PRO A 1 432 ? -12.862 -4.245 -20.355 1.00 36.78 432 PRO A CA 1
ATOM 3396 C C . PRO A 1 432 ? -12.561 -5.724 -20.107 1.00 36.78 432 PRO A C 1
ATOM 3398 O O . PRO A 1 432 ? -12.560 -6.541 -21.024 1.00 36.78 432 PRO A O 1
ATOM 3401 N N . LEU A 1 433 ? -12.281 -6.040 -18.845 1.00 37.41 433 LEU A N 1
ATOM 3402 C CA . LEU A 1 433 ? -12.108 -7.387 -18.330 1.00 37.41 433 LEU A CA 1
ATOM 3403 C C . LEU A 1 433 ? -13.475 -8.077 -18.379 1.00 37.41 433 LEU A C 1
ATOM 3405 O O . LEU A 1 433 ? -14.225 -8.066 -17.406 1.00 37.41 433 LEU A O 1
ATOM 3409 N N . SER A 1 434 ? -13.843 -8.618 -19.538 1.00 28.36 434 SER A N 1
ATOM 3410 C CA . SER A 1 434 ? -14.959 -9.556 -19.645 1.00 28.36 434 SER A CA 1
ATOM 3411 C C . SER A 1 434 ? -14.686 -10.781 -18.751 1.00 28.36 434 SER A C 1
ATOM 3413 O O . SER A 1 434 ? -13.533 -11.211 -18.676 1.00 28.36 434 SER A O 1
ATOM 3415 N N . PRO A 1 435 ? -15.699 -11.390 -18.097 1.00 31.64 435 PRO A N 1
ATOM 3416 C CA . PRO A 1 435 ? -15.510 -12.478 -17.120 1.00 31.64 435 PRO A CA 1
ATOM 3417 C C . PRO A 1 435 ? -14.944 -13.799 -17.677 1.00 31.64 435 PRO A C 1
ATOM 3419 O O . PRO A 1 435 ? -14.852 -14.785 -16.953 1.00 31.64 435 PRO A O 1
ATOM 3422 N N . GLY A 1 436 ? -14.550 -13.848 -18.948 1.00 31.61 436 GLY A N 1
ATOM 3423 C CA . GLY A 1 436 ? -13.872 -14.981 -19.565 1.00 31.61 436 GLY A CA 1
ATOM 3424 C C . GLY A 1 436 ? -12.516 -14.536 -20.099 1.00 31.61 436 GLY A C 1
ATOM 3425 O O . GLY A 1 436 ? -12.447 -13.608 -20.900 1.00 31.61 436 GLY A O 1
ATOM 3426 N N . SER A 1 437 ? -11.453 -15.216 -19.662 1.00 24.28 437 SER A N 1
ATOM 3427 C CA . SER A 1 437 ? -10.029 -14.979 -19.972 1.00 24.28 437 SER A CA 1
ATOM 3428 C C . SER A 1 437 ? -9.438 -13.657 -19.448 1.00 24.28 437 SER A C 1
ATOM 3430 O O . SER A 1 437 ? -9.186 -12.710 -20.184 1.00 24.28 437 SER A O 1
ATOM 3432 N N . VAL A 1 438 ? -9.152 -13.628 -18.142 1.00 32.34 438 VAL A N 1
ATOM 3433 C CA . VAL A 1 438 ? -8.427 -12.543 -17.455 1.00 32.34 438 VAL A CA 1
ATOM 3434 C C . VAL A 1 438 ? -6.917 -12.726 -17.621 1.00 32.34 438 VAL A C 1
ATOM 3436 O O . VAL A 1 438 ? -6.221 -12.994 -16.653 1.00 32.34 438 VAL A O 1
ATOM 3439 N N . LEU A 1 439 ? -6.403 -12.607 -18.842 1.00 32.22 439 LEU A N 1
ATOM 3440 C CA . LEU A 1 439 ? -5.001 -12.258 -19.093 1.00 32.22 439 LEU A CA 1
ATOM 3441 C C . LEU A 1 439 ? -4.924 -11.548 -20.456 1.00 32.22 439 LEU A C 1
ATOM 3443 O O . LEU A 1 439 ? -5.489 -12.060 -21.426 1.00 32.22 439 LEU A O 1
ATOM 3447 N N . PRO A 1 440 ? -4.211 -10.414 -20.586 1.00 31.84 440 PRO A N 1
ATOM 3448 C CA . PRO A 1 440 ? -3.663 -10.029 -21.881 1.00 31.84 440 PRO A CA 1
ATOM 3449 C C . PRO A 1 440 ? -2.895 -11.230 -22.457 1.00 31.84 440 PRO A C 1
ATOM 3451 O O . PRO A 1 440 ? -2.151 -11.887 -21.732 1.00 31.84 440 PRO A O 1
ATOM 3454 N N . ALA A 1 441 ? -3.070 -11.535 -23.746 1.00 30.94 441 ALA A N 1
ATOM 3455 C CA . ALA A 1 441 ? -2.368 -12.647 -24.402 1.00 30.94 441 ALA A CA 1
ATOM 3456 C C . ALA A 1 441 ? -0.832 -12.504 -24.345 1.00 30.94 441 ALA A C 1
ATOM 3458 O O . ALA A 1 441 ? -0.103 -13.487 -24.473 1.00 30.94 441 ALA A O 1
ATOM 3459 N N . GLU A 1 442 ? -0.335 -11.292 -24.099 1.00 32.09 442 GLU A N 1
ATOM 3460 C CA . GLU A 1 442 ? 1.034 -11.077 -23.655 1.00 32.09 442 GLU A CA 1
ATOM 3461 C C . GLU A 1 442 ? 1.125 -11.370 -22.155 1.00 32.09 442 GLU A C 1
ATOM 3463 O O . GLU A 1 442 ? 0.924 -10.490 -21.316 1.00 32.09 442 GLU A O 1
ATOM 3468 N N . LEU A 1 443 ? 1.465 -12.620 -21.821 1.00 36.41 443 LEU A N 1
ATOM 3469 C CA . LEU A 1 443 ? 2.170 -12.901 -20.576 1.00 36.41 443 LEU A CA 1
ATOM 3470 C C . LEU A 1 443 ? 3.324 -11.898 -20.471 1.00 36.41 443 LEU A C 1
ATOM 3472 O O . LEU A 1 443 ? 4.256 -11.933 -21.279 1.00 36.41 443 LEU A O 1
ATOM 3476 N N . LEU A 1 444 ? 3.269 -11.013 -19.476 1.00 42.47 444 LEU A N 1
ATOM 3477 C CA . LEU A 1 444 ? 4.464 -10.335 -19.003 1.00 42.47 444 LEU A CA 1
ATOM 3478 C C . LEU A 1 444 ? 5.421 -11.458 -18.583 1.00 42.47 444 LEU A C 1
ATOM 3480 O O . LEU A 1 444 ? 5.135 -12.262 -17.703 1.00 42.47 444 LEU A O 1
ATOM 3484 N N . SER A 1 445 ? 6.494 -11.632 -19.346 1.00 32.03 445 SER A N 1
ATOM 3485 C CA . SER A 1 445 ? 7.202 -12.910 -19.473 1.00 32.03 445 SER A CA 1
ATOM 3486 C C . SER A 1 445 ? 8.042 -13.325 -18.250 1.00 32.03 445 SER A C 1
ATOM 3488 O O . SER A 1 445 ? 8.884 -14.210 -18.371 1.00 32.03 445 SER A O 1
ATOM 3490 N N . ASP A 1 446 ? 7.861 -12.691 -17.086 1.00 39.50 446 ASP A N 1
ATOM 3491 C CA . ASP A 1 446 ? 8.568 -13.011 -15.840 1.00 39.50 446 ASP A CA 1
ATOM 3492 C C . ASP A 1 446 ? 7.718 -12.567 -14.627 1.00 39.50 446 ASP A C 1
ATOM 3494 O O . ASP A 1 446 ? 7.707 -11.393 -14.261 1.00 39.50 446 ASP A O 1
ATOM 3498 N N . LEU A 1 447 ? 7.019 -13.517 -13.993 1.00 39.81 447 LEU A N 1
ATOM 3499 C CA . LEU A 1 447 ? 5.984 -13.329 -12.951 1.00 39.81 447 LEU A CA 1
ATOM 3500 C C . LEU A 1 447 ? 6.428 -12.471 -11.742 1.00 39.81 447 LEU A C 1
ATOM 3502 O O . LEU A 1 447 ? 5.608 -11.854 -11.063 1.00 39.81 447 LEU A O 1
ATOM 3506 N N . ARG A 1 448 ? 7.738 -12.394 -11.473 1.00 47.44 448 ARG A N 1
ATOM 3507 C CA . ARG A 1 448 ? 8.330 -11.538 -10.425 1.00 47.44 448 ARG A CA 1
ATOM 3508 C C . ARG A 1 448 ? 8.355 -10.064 -10.810 1.00 47.44 448 ARG A C 1
ATOM 3510 O O . ARG A 1 448 ? 8.328 -9.218 -9.935 1.00 47.44 448 ARG A O 1
ATOM 3517 N N . HIS A 1 449 ? 8.388 -9.735 -12.096 1.00 51.62 449 HIS A N 1
ATOM 3518 C CA . HIS A 1 449 ? 8.349 -8.349 -12.558 1.00 51.62 449 HIS A CA 1
ATOM 3519 C C . HIS A 1 449 ? 6.924 -7.772 -12.490 1.00 51.62 449 HIS A C 1
ATOM 3521 O O . HIS A 1 449 ? 6.769 -6.553 -12.415 1.00 51.62 449 HIS A O 1
ATOM 3527 N N . ASP A 1 450 ? 5.900 -8.627 -12.413 1.00 60.81 450 ASP A N 1
ATOM 3528 C CA . ASP A 1 450 ? 4.489 -8.238 -12.516 1.00 60.81 450 ASP A CA 1
ATOM 3529 C C . ASP A 1 450 ? 3.939 -7.624 -11.231 1.00 60.81 450 ASP A C 1
ATOM 3531 O O . ASP A 1 450 ? 3.261 -6.600 -11.286 1.00 60.81 450 ASP A O 1
ATOM 3535 N N . VAL A 1 451 ? 4.281 -8.176 -10.061 1.00 69.44 451 VAL A N 1
ATOM 3536 C CA . VAL A 1 451 ? 3.880 -7.595 -8.763 1.00 69.44 451 VAL A CA 1
ATOM 3537 C C . VAL A 1 451 ? 4.549 -6.233 -8.552 1.00 69.44 451 VAL A C 1
ATOM 3539 O O . VAL A 1 451 ? 3.898 -5.273 -8.148 1.00 69.44 451 VAL A O 1
ATOM 3542 N N . PHE A 1 452 ? 5.834 -6.113 -8.893 1.00 75.19 452 PHE A N 1
ATOM 3543 C CA . PHE A 1 452 ? 6.608 -4.873 -8.754 1.00 75.19 452 PHE A CA 1
ATOM 3544 C C . PHE A 1 452 ? 6.092 -3.791 -9.710 1.00 75.19 452 PHE A C 1
ATOM 3546 O O . PHE A 1 452 ? 5.927 -2.629 -9.318 1.00 75.19 452 PHE A O 1
ATOM 3553 N N . ALA A 1 453 ? 5.792 -4.179 -10.954 1.00 74.38 453 ALA A N 1
ATOM 3554 C CA . ALA A 1 453 ? 5.164 -3.326 -11.953 1.00 74.38 453 ALA A CA 1
ATOM 3555 C C . ALA A 1 453 ? 3.770 -2.866 -11.511 1.00 74.38 453 ALA A C 1
ATOM 3557 O O . ALA A 1 453 ? 3.504 -1.664 -11.514 1.00 74.38 453 ALA A O 1
ATOM 3558 N N . ALA A 1 454 ? 2.905 -3.791 -11.084 1.00 77.88 454 ALA A N 1
ATOM 3559 C CA . ALA A 1 454 ? 1.540 -3.497 -10.657 1.00 77.88 454 ALA A CA 1
ATOM 3560 C C . ALA A 1 454 ? 1.513 -2.587 -9.425 1.00 77.88 454 ALA A C 1
ATOM 3562 O O . ALA A 1 454 ? 0.868 -1.541 -9.445 1.00 77.88 454 ALA A O 1
ATOM 3563 N N . SER A 1 455 ? 2.279 -2.900 -8.381 1.00 84.75 455 SER A N 1
ATOM 3564 C CA . SER A 1 455 ? 2.362 -2.051 -7.188 1.00 84.75 455 SER A CA 1
ATOM 3565 C C . SER A 1 455 ? 2.927 -0.665 -7.501 1.00 84.75 455 SER A C 1
ATOM 3567 O O . SER 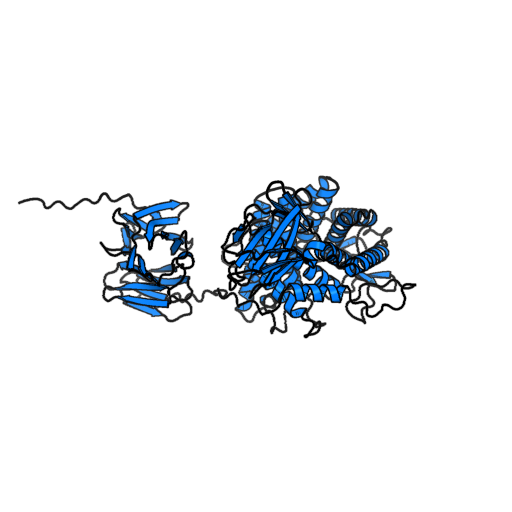A 1 455 ? 2.548 0.332 -6.881 1.00 84.75 455 SER A O 1
ATOM 3569 N N . SER A 1 456 ? 3.830 -0.554 -8.477 1.00 86.69 456 SER A N 1
ATOM 3570 C CA . SER A 1 456 ? 4.370 0.741 -8.911 1.00 86.69 456 SER A CA 1
ATOM 3571 C C . SER A 1 456 ? 3.402 1.518 -9.791 1.00 86.69 456 SER A C 1
ATOM 3573 O O . SER A 1 456 ? 3.355 2.739 -9.695 1.00 86.69 456 SER A O 1
ATOM 3575 N N . ALA A 1 457 ? 2.607 0.834 -10.611 1.00 87.00 457 ALA A N 1
ATOM 3576 C CA . ALA A 1 457 ? 1.485 1.413 -11.339 1.00 87.00 457 ALA A CA 1
ATOM 3577 C C . ALA A 1 457 ? 0.440 1.983 -10.373 1.00 87.00 457 ALA A C 1
ATOM 3579 O O . ALA A 1 457 ? 0.067 3.145 -10.508 1.00 87.00 457 ALA A O 1
ATOM 3580 N N . ILE A 1 458 ? 0.054 1.215 -9.350 1.00 90.31 458 ILE A N 1
ATOM 3581 C CA . ILE A 1 458 ? -0.875 1.653 -8.302 1.00 90.31 458 ILE A CA 1
ATOM 3582 C C . ILE A 1 458 ? -0.321 2.882 -7.566 1.00 90.31 458 ILE A C 1
ATOM 3584 O O . ILE A 1 458 ? -1.027 3.880 -7.450 1.00 90.31 458 ILE A O 1
ATOM 3588 N N . GLU A 1 459 ? 0.945 2.857 -7.123 1.00 92.00 459 GLU A N 1
ATOM 3589 C CA . GLU A 1 459 ? 1.587 4.024 -6.488 1.00 92.00 459 GLU A CA 1
ATOM 3590 C C . GLU A 1 459 ? 1.613 5.243 -7.420 1.00 92.00 459 GLU A C 1
ATOM 3592 O O . GLU A 1 459 ? 1.237 6.338 -7.004 1.00 92.00 459 GLU A O 1
ATOM 3597 N N . GLY A 1 460 ? 2.027 5.067 -8.678 1.00 91.81 460 GLY A N 1
ATOM 3598 C CA . GLY A 1 460 ? 2.123 6.154 -9.652 1.00 91.81 460 GLY A CA 1
ATOM 3599 C C . GLY A 1 460 ? 0.779 6.809 -9.932 1.00 91.81 460 GLY A C 1
ATOM 3600 O O . GLY A 1 460 ? 0.666 8.030 -9.847 1.00 91.81 460 GLY A O 1
ATOM 3601 N N . LEU A 1 461 ? -0.253 6.006 -10.194 1.00 92.94 461 LEU A N 1
ATOM 3602 C CA . LEU A 1 461 ? -1.613 6.498 -10.404 1.00 92.94 461 LEU A CA 1
ATOM 3603 C C . LEU A 1 461 ? -2.176 7.162 -9.143 1.00 92.94 461 LEU A C 1
ATOM 3605 O O . LEU A 1 461 ? -2.805 8.212 -9.246 1.00 92.94 461 LEU A O 1
ATOM 3609 N N . ALA A 1 462 ? -1.907 6.612 -7.954 1.00 92.88 462 ALA A N 1
ATOM 3610 C CA . ALA A 1 462 ? -2.350 7.205 -6.696 1.00 92.88 462 ALA A CA 1
ATOM 3611 C C . ALA A 1 462 ? -1.694 8.568 -6.428 1.00 92.88 462 ALA A C 1
ATOM 3613 O O . ALA A 1 462 ? -2.362 9.516 -6.011 1.00 92.88 462 ALA A O 1
ATOM 3614 N N . ARG A 1 463 ? -0.387 8.688 -6.689 1.00 91.94 463 ARG A N 1
ATOM 3615 C CA . ARG A 1 463 ? 0.354 9.953 -6.579 1.00 91.94 463 ARG A CA 1
ATOM 3616 C C . ARG A 1 463 ? -0.126 10.975 -7.601 1.00 91.94 463 ARG A C 1
ATOM 3618 O O . ARG A 1 463 ? -0.321 12.133 -7.241 1.00 91.94 463 ARG A O 1
ATOM 3625 N N . LEU A 1 464 ? -0.355 10.547 -8.841 1.00 93.94 464 LEU A N 1
ATOM 3626 C CA . LEU A 1 464 ? -0.879 11.419 -9.885 1.00 93.94 464 LEU A CA 1
ATOM 3627 C C . LEU A 1 464 ? -2.290 11.899 -9.542 1.00 93.94 464 LEU A C 1
ATOM 3629 O O . LEU A 1 464 ? -2.544 13.088 -9.644 1.00 93.94 464 LEU A O 1
ATOM 3633 N N . TYR A 1 465 ? -3.165 11.023 -9.040 1.00 94.06 465 TYR A N 1
ATOM 3634 C CA . TYR A 1 465 ? -4.501 11.399 -8.571 1.00 94.06 465 TYR A CA 1
ATOM 3635 C C . TYR A 1 465 ? -4.453 12.448 -7.450 1.00 94.06 465 TYR A C 1
ATOM 3637 O O . TYR A 1 465 ? -5.242 13.386 -7.449 1.00 94.06 465 TYR A O 1
ATOM 3645 N N . ARG A 1 466 ? -3.504 12.334 -6.511 1.00 89.19 466 ARG A N 1
ATOM 3646 C CA . ARG A 1 466 ? -3.315 13.345 -5.455 1.00 89.19 466 ARG A CA 1
ATOM 3647 C C . ARG A 1 466 ? -2.880 14.702 -6.006 1.00 89.19 466 ARG A C 1
ATOM 3649 O O . ARG A 1 466 ? -3.329 15.722 -5.498 1.00 89.19 466 ARG A O 1
ATOM 3656 N N . ALA A 1 467 ? -1.995 14.714 -7.001 1.00 86.69 467 ALA A N 1
ATOM 3657 C CA . ALA A 1 467 ? -1.515 15.949 -7.619 1.00 86.69 467 ALA A CA 1
ATOM 3658 C C . ALA A 1 467 ? -2.539 16.552 -8.598 1.00 86.69 467 ALA A C 1
ATOM 3660 O O . ALA A 1 467 ? -2.634 17.769 -8.724 1.00 86.69 467 ALA A O 1
ATOM 3661 N N . TYR A 1 468 ? -3.298 15.702 -9.288 1.00 85.25 468 TYR A N 1
ATOM 3662 C CA . TYR A 1 468 ? -4.261 16.064 -10.319 1.00 85.25 468 TYR A CA 1
ATOM 3663 C C . TYR A 1 468 ? -5.465 15.099 -10.273 1.00 85.25 468 TYR A C 1
ATOM 3665 O O . TYR A 1 468 ? -5.441 14.040 -10.909 1.00 85.25 468 TYR A O 1
ATOM 3673 N N . PRO A 1 469 ? -6.514 15.425 -9.492 1.00 86.50 469 PRO A N 1
ATOM 3674 C CA . PRO A 1 469 ? -7.625 14.509 -9.242 1.00 86.50 469 PRO A CA 1
ATOM 3675 C C . PRO A 1 469 ? -8.462 14.219 -10.492 1.00 86.50 469 PRO A C 1
ATOM 3677 O O . PRO A 1 469 ? -9.194 15.078 -10.978 1.00 86.50 469 PRO A O 1
ATOM 3680 N N . HIS A 1 470 ? -8.387 12.975 -10.971 1.00 83.31 470 HIS A N 1
ATOM 3681 C CA . HIS A 1 470 ? -9.224 12.422 -12.042 1.00 83.31 470 HIS A CA 1
ATOM 3682 C C . HIS A 1 470 ? -9.707 11.026 -11.671 1.00 83.31 470 HIS A C 1
ATOM 3684 O O . HIS A 1 470 ? -8.893 10.135 -11.426 1.00 83.31 470 HIS A O 1
ATOM 3690 N N . GLU A 1 471 ? -11.022 10.807 -11.680 1.00 87.25 471 GLU A N 1
ATOM 3691 C CA . GLU A 1 471 ? -11.614 9.511 -11.313 1.00 87.25 471 GLU A CA 1
ATOM 3692 C C . GLU A 1 471 ? -11.057 8.314 -12.110 1.00 87.25 471 GLU A C 1
ATOM 3694 O O . GLU A 1 471 ? -10.769 7.294 -11.484 1.00 87.25 471 GLU A O 1
ATOM 3699 N N . PRO A 1 472 ? -10.767 8.408 -13.428 1.00 84.94 472 PRO A N 1
ATOM 3700 C CA . PRO A 1 472 ? -10.131 7.308 -14.159 1.00 84.94 472 PRO A CA 1
ATOM 3701 C C . PRO A 1 472 ? -8.792 6.833 -13.571 1.00 84.94 472 PRO A C 1
ATOM 3703 O O . PRO A 1 472 ? -8.485 5.643 -13.635 1.00 84.94 472 PRO A O 1
ATOM 3706 N N . LEU A 1 473 ? -7.999 7.732 -12.970 1.00 86.88 473 LEU A N 1
ATOM 3707 C CA . LEU A 1 473 ? -6.731 7.372 -12.323 1.00 86.88 473 LEU A CA 1
ATOM 3708 C C . LEU A 1 473 ? -6.980 6.541 -11.062 1.00 86.88 473 LEU A C 1
ATOM 3710 O O . LEU A 1 473 ? -6.339 5.507 -10.854 1.00 86.88 473 LEU A O 1
ATOM 3714 N N . ARG A 1 474 ? -7.937 6.984 -10.239 1.00 89.38 474 ARG A N 1
ATOM 3715 C CA . ARG A 1 474 ? -8.349 6.292 -9.017 1.00 89.38 474 ARG A CA 1
ATOM 3716 C C . ARG A 1 474 ? -8.955 4.930 -9.342 1.00 89.38 474 ARG A C 1
ATOM 3718 O O . ARG A 1 474 ? -8.528 3.927 -8.775 1.00 89.38 474 ARG A O 1
ATOM 3725 N N . GLU A 1 475 ? -9.914 4.873 -10.263 1.00 84.50 475 GLU A N 1
ATOM 3726 C CA . GLU A 1 475 ? -10.537 3.619 -10.687 1.00 84.50 475 GLU A CA 1
ATOM 3727 C C . GLU A 1 475 ? -9.518 2.648 -11.283 1.00 84.50 475 GLU A C 1
ATOM 3729 O O . GLU A 1 475 ? -9.530 1.468 -10.940 1.00 84.50 475 GLU A O 1
ATOM 3734 N N . GLY A 1 476 ? -8.610 3.132 -12.134 1.00 78.50 476 GLY A N 1
ATOM 3735 C CA . GLY A 1 476 ? -7.556 2.313 -12.724 1.00 78.50 476 GLY A CA 1
ATOM 3736 C C . GLY A 1 476 ? -6.644 1.678 -11.677 1.00 78.50 476 GLY A C 1
ATOM 3737 O O . GLY A 1 476 ? -6.416 0.469 -11.713 1.00 78.50 476 GLY A O 1
ATOM 3738 N N . ALA A 1 477 ? -6.192 2.460 -10.693 1.00 85.94 477 ALA A N 1
ATOM 3739 C CA . ALA A 1 477 ? -5.380 1.956 -9.587 1.00 85.94 477 ALA A CA 1
ATOM 3740 C C . ALA A 1 477 ? -6.121 0.889 -8.759 1.00 85.94 477 ALA A C 1
ATOM 3742 O O . ALA A 1 477 ? -5.555 -0.158 -8.440 1.00 85.94 477 ALA A O 1
ATOM 3743 N N . LEU A 1 478 ? -7.404 1.112 -8.448 1.00 83.88 478 LEU A N 1
ATOM 3744 C CA . LEU A 1 478 ? -8.214 0.150 -7.694 1.00 83.88 478 LEU A CA 1
ATOM 3745 C C . LEU A 1 478 ? -8.479 -1.135 -8.493 1.00 83.88 478 LEU A C 1
ATOM 3747 O O . LEU A 1 478 ? -8.404 -2.225 -7.927 1.00 83.88 478 LEU A O 1
ATOM 3751 N N . ARG A 1 479 ? -8.721 -1.037 -9.807 1.00 76.12 479 ARG A N 1
ATOM 3752 C CA . ARG A 1 479 ? -8.873 -2.204 -10.696 1.00 76.12 479 ARG A CA 1
ATOM 3753 C C . ARG A 1 479 ? -7.588 -3.030 -10.766 1.00 76.12 479 ARG A C 1
ATOM 3755 O O . ARG A 1 479 ? -7.647 -4.252 -10.650 1.00 76.12 479 ARG A O 1
ATOM 3762 N N . MET A 1 480 ? -6.425 -2.384 -10.882 1.00 78.38 480 MET A N 1
ATOM 3763 C CA . MET A 1 480 ? -5.124 -3.067 -10.838 1.00 78.38 480 MET A CA 1
ATOM 3764 C C . MET A 1 480 ? -4.891 -3.770 -9.495 1.00 78.38 480 MET A C 1
ATOM 3766 O O . MET A 1 480 ? -4.387 -4.891 -9.471 1.00 78.38 480 MET A O 1
ATOM 3770 N N . MET A 1 481 ? -5.301 -3.158 -8.380 1.00 80.25 481 MET A N 1
ATOM 3771 C CA . MET A 1 481 ? -5.203 -3.786 -7.059 1.00 80.25 481 MET A CA 1
ATOM 3772 C C . MET A 1 481 ? -6.136 -4.997 -6.919 1.00 80.25 481 MET A C 1
ATOM 3774 O O . MET A 1 481 ? -5.738 -6.034 -6.388 1.00 80.25 481 MET A O 1
ATOM 3778 N N . GLN A 1 482 ? -7.371 -4.893 -7.416 1.00 72.12 482 GLN A N 1
ATOM 3779 C CA . GLN A 1 482 ? -8.310 -6.017 -7.454 1.00 72.12 482 GLN A CA 1
ATOM 3780 C C . GLN A 1 482 ? -7.746 -7.184 -8.269 1.00 72.12 482 GLN A C 1
ATOM 3782 O O . GLN A 1 482 ? -7.785 -8.320 -7.801 1.00 72.12 482 GLN A O 1
ATOM 3787 N N . TRP A 1 483 ? -7.166 -6.902 -9.439 1.00 72.25 483 TRP A N 1
ATOM 3788 C CA . TRP A 1 483 ? -6.478 -7.898 -10.259 1.00 72.25 483 TRP A CA 1
ATOM 3789 C C . TRP A 1 483 ? -5.315 -8.554 -9.506 1.0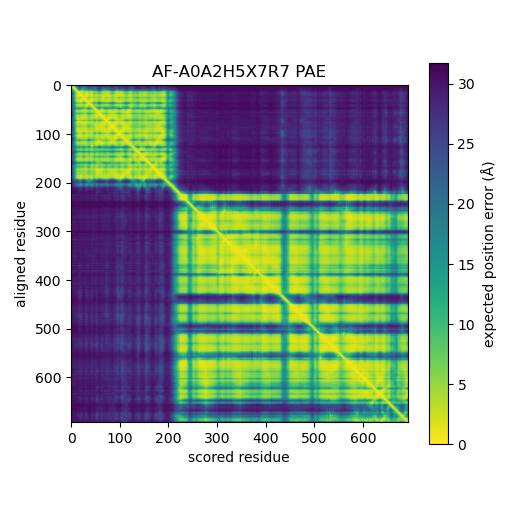0 72.25 483 TRP A C 1
ATOM 3791 O O . TRP A 1 483 ? -5.273 -9.781 -9.417 1.00 72.25 483 TRP A O 1
ATOM 3801 N N . LEU A 1 484 ? -4.429 -7.753 -8.900 1.00 70.88 484 LEU A N 1
ATOM 3802 C CA . LEU A 1 484 ? -3.278 -8.252 -8.143 1.00 70.88 484 LEU A CA 1
ATOM 3803 C C . LEU A 1 484 ? -3.727 -9.201 -7.022 1.00 70.88 484 LEU A C 1
ATOM 3805 O O . LEU A 1 484 ? -3.180 -10.292 -6.876 1.00 70.88 484 LEU A O 1
ATOM 3809 N N . ARG A 1 485 ? -4.774 -8.821 -6.279 1.00 66.75 485 ARG A N 1
ATOM 3810 C CA . ARG A 1 485 ? -5.354 -9.648 -5.214 1.00 66.75 485 ARG A CA 1
ATOM 3811 C C . ARG A 1 485 ? -5.952 -10.950 -5.756 1.00 66.75 485 ARG A C 1
ATOM 3813 O O . ARG A 1 485 ? -5.680 -12.011 -5.204 1.00 66.75 485 ARG A O 1
ATOM 3820 N N . LEU A 1 486 ? -6.768 -10.890 -6.812 1.00 60.22 486 LEU A N 1
ATOM 3821 C CA . LEU A 1 486 ? -7.404 -12.074 -7.412 1.00 60.22 486 LEU A CA 1
ATOM 3822 C C . LEU A 1 486 ? -6.374 -13.063 -7.966 1.00 60.22 486 LEU A C 1
ATOM 3824 O O . LEU A 1 486 ? -6.536 -14.275 -7.830 1.00 60.22 486 LEU A O 1
ATOM 3828 N N . TRP A 1 487 ? -5.302 -12.550 -8.561 1.00 57.47 487 TRP A N 1
ATOM 3829 C CA . TRP A 1 487 ? -4.216 -13.355 -9.106 1.00 57.47 487 TRP A CA 1
ATOM 3830 C C . TRP A 1 487 ? -3.448 -14.125 -8.016 1.00 57.47 487 TRP A C 1
ATOM 3832 O O . TRP A 1 487 ? -3.248 -15.336 -8.144 1.00 57.47 487 TRP A O 1
ATOM 3842 N N . GLN A 1 488 ? -3.100 -13.467 -6.904 1.00 57.12 488 GLN A N 1
ATOM 3843 C CA . GLN A 1 488 ? -2.440 -14.123 -5.759 1.00 57.12 488 GLN A CA 1
ATOM 3844 C C . GLN A 1 488 ? -3.328 -15.165 -5.076 1.00 57.12 488 GLN A C 1
ATOM 3846 O O . GLN A 1 488 ? -2.849 -16.158 -4.536 1.00 57.12 488 GLN A O 1
ATOM 3851 N N . LEU A 1 489 ? -4.639 -14.946 -5.106 1.00 49.34 489 LEU A N 1
ATOM 3852 C CA . LEU A 1 489 ? -5.611 -15.841 -4.507 1.00 49.34 489 LEU A CA 1
ATOM 3853 C C . LEU A 1 489 ? -5.877 -17.088 -5.383 1.00 49.34 489 LEU A C 1
ATOM 3855 O O . LEU A 1 489 ? -5.917 -18.200 -4.859 1.00 49.34 489 LEU A O 1
ATOM 3859 N N . ASN A 1 490 ? -6.003 -16.958 -6.711 1.00 42.59 490 ASN A N 1
ATOM 3860 C CA . ASN A 1 490 ? -6.278 -18.087 -7.625 1.00 42.59 490 ASN A CA 1
ATOM 3861 C C . ASN A 1 490 ? -5.154 -19.133 -7.692 1.00 42.59 490 ASN A C 1
ATOM 3863 O O . ASN A 1 490 ? -5.410 -20.316 -7.906 1.00 42.59 490 ASN A O 1
ATOM 3867 N N . THR A 1 491 ? -3.918 -18.712 -7.462 1.00 41.62 491 THR A N 1
ATOM 3868 C CA . THR A 1 491 ? -2.716 -19.559 -7.504 1.00 41.62 491 THR A CA 1
ATOM 3869 C C . THR A 1 491 ? -2.534 -20.427 -6.253 1.00 41.62 491 THR A C 1
ATOM 3871 O O . THR A 1 491 ? -1.637 -21.260 -6.198 1.00 41.62 491 THR A O 1
ATOM 3874 N N . THR A 1 492 ? -3.437 -20.310 -5.272 1.00 39.06 492 THR A N 1
ATOM 3875 C CA . THR A 1 492 ? -3.536 -21.230 -4.123 1.00 39.06 492 THR A CA 1
ATOM 3876 C C . THR A 1 492 ? -4.392 -22.476 -4.401 1.00 39.06 492 THR A C 1
ATOM 3878 O O . THR A 1 492 ? -4.352 -23.430 -3.628 1.00 39.06 492 THR A O 1
ATOM 3881 N N . MET A 1 493 ? -5.164 -22.486 -5.495 1.00 32.53 493 MET A N 1
ATOM 3882 C CA . MET A 1 493 ? -6.207 -23.488 -5.772 1.00 32.53 493 MET A CA 1
ATOM 3883 C C . MET A 1 493 ? -5.854 -24.501 -6.871 1.00 32.53 493 MET A C 1
ATOM 3885 O O . MET A 1 493 ? -6.546 -25.505 -7.030 1.00 32.53 493 MET A O 1
ATOM 3889 N N . GLU A 1 494 ? -4.790 -24.263 -7.630 1.00 31.67 494 GLU A N 1
ATOM 3890 C CA . GLU A 1 494 ? -4.287 -25.151 -8.677 1.00 31.67 494 GLU A CA 1
ATOM 3891 C C . GLU A 1 494 ? -2.788 -25.319 -8.473 1.00 31.67 494 GLU A C 1
ATOM 3893 O O . GLU A 1 494 ? -2.094 -24.344 -8.207 1.00 31.67 494 GLU A O 1
ATOM 3898 N N . GLY A 1 495 ? -2.271 -26.544 -8.604 1.00 36.94 495 GLY A N 1
ATOM 3899 C CA . GLY A 1 495 ? -0.835 -26.853 -8.558 1.00 36.94 495 GLY A CA 1
ATOM 3900 C C . GLY A 1 495 ? -0.034 -26.277 -9.736 1.00 36.94 495 GLY A C 1
ATOM 3901 O O . GLY A 1 495 ? 0.835 -26.952 -10.280 1.00 36.94 495 GLY A O 1
ATOM 3902 N N . LEU A 1 496 ? -0.345 -25.052 -10.150 1.00 30.05 496 LEU A N 1
ATOM 3903 C CA . LEU A 1 496 ? 0.240 -24.297 -11.242 1.00 30.05 496 LEU A CA 1
ATOM 3904 C C . LEU A 1 496 ? 0.549 -22.877 -10.737 1.00 30.05 496 LEU A C 1
ATOM 3906 O O . LEU A 1 496 ? -0.323 -22.014 -10.709 1.00 30.05 496 LEU A O 1
ATOM 3910 N N . GLY A 1 497 ? 1.815 -22.631 -10.395 1.00 36.59 497 GLY A N 1
ATOM 3911 C CA . GLY A 1 497 ? 2.408 -21.292 -10.471 1.00 36.59 497 GLY A CA 1
ATOM 3912 C C . GLY A 1 497 ? 2.868 -20.648 -9.160 1.00 36.59 497 GLY A C 1
ATOM 3913 O O . GLY A 1 497 ? 2.166 -20.623 -8.155 1.00 36.59 497 GLY A O 1
ATOM 3914 N N . GLU A 1 498 ? 4.050 -20.041 -9.251 1.00 37.62 498 GLU A N 1
ATOM 3915 C CA . GLU A 1 498 ? 4.899 -19.386 -8.237 1.00 37.62 498 GLU A CA 1
ATOM 3916 C C . GLU A 1 498 ? 4.271 -18.151 -7.532 1.00 37.62 498 GLU A C 1
ATOM 3918 O O . GLU A 1 498 ? 4.924 -17.400 -6.816 1.00 37.62 498 GLU A O 1
ATOM 3923 N N . ALA A 1 499 ? 2.976 -17.900 -7.729 1.00 34.81 499 ALA A N 1
ATOM 3924 C CA . ALA A 1 499 ? 2.285 -16.669 -7.334 1.00 34.81 499 ALA A CA 1
ATOM 3925 C C . ALA A 1 499 ? 1.487 -16.784 -6.023 1.00 34.81 499 ALA A C 1
ATOM 3927 O O . ALA A 1 499 ? 1.359 -15.799 -5.291 1.00 34.81 499 ALA A O 1
ATOM 3928 N N . GLY A 1 500 ? 1.042 -17.996 -5.662 1.00 39.12 500 GLY A N 1
ATOM 3929 C CA . GLY A 1 500 ? 0.425 -18.284 -4.358 1.00 39.12 500 GLY A CA 1
ATOM 3930 C C . GLY A 1 500 ? 1.427 -18.186 -3.199 1.00 39.12 500 GLY A C 1
ATOM 3931 O O . GLY A 1 500 ? 1.069 -18.320 -2.033 1.00 39.12 500 GLY A O 1
ATOM 3932 N N . GLU A 1 501 ? 2.695 -17.940 -3.527 1.00 49.03 501 GLU A N 1
ATOM 3933 C CA . GLU A 1 501 ? 3.856 -17.910 -2.645 1.00 49.03 501 GLU A CA 1
ATOM 3934 C C . GLU A 1 501 ? 4.053 -16.531 -1.985 1.00 49.03 501 GLU A C 1
ATOM 3936 O O . GLU A 1 501 ? 4.738 -16.429 -0.969 1.00 49.03 501 GLU A O 1
ATOM 3941 N N . VAL A 1 502 ? 3.387 -15.486 -2.503 1.00 51.69 502 VAL A N 1
ATOM 3942 C CA . VAL A 1 502 ? 3.466 -14.094 -2.012 1.00 51.69 502 VAL A CA 1
ATOM 3943 C C . VAL A 1 502 ? 2.703 -13.885 -0.689 1.00 51.69 502 VAL A C 1
ATOM 3945 O O . VAL A 1 502 ? 3.060 -13.008 0.097 1.00 51.69 502 VAL A O 1
ATOM 3948 N N . LEU A 1 503 ? 1.699 -14.725 -0.399 1.00 49.25 503 LEU A N 1
ATOM 3949 C CA . LEU A 1 503 ? 0.926 -14.729 0.859 1.00 49.25 503 LEU A CA 1
ATOM 3950 C C . LEU A 1 503 ? 1.148 -15.995 1.706 1.00 49.25 503 LEU A C 1
ATOM 3952 O O . LEU A 1 503 ? 0.504 -16.163 2.739 1.00 49.25 503 LEU A O 1
ATOM 3956 N N . ALA A 1 504 ? 2.022 -16.908 1.273 1.00 43.41 504 ALA A N 1
ATOM 3957 C CA . ALA A 1 504 ? 2.060 -18.266 1.815 1.00 43.41 504 ALA A CA 1
ATOM 3958 C C . ALA A 1 504 ? 2.581 -18.382 3.259 1.00 43.41 504 ALA A C 1
ATOM 3960 O O . ALA A 1 504 ? 2.337 -19.416 3.877 1.00 43.41 504 ALA A O 1
ATOM 3961 N N . GLY A 1 505 ? 3.230 -17.351 3.814 1.00 40.47 505 GLY A N 1
ATOM 3962 C CA . GLY A 1 505 ? 3.741 -17.373 5.189 1.00 40.47 505 GLY A CA 1
ATOM 3963 C C . GLY A 1 505 ? 4.655 -18.572 5.492 1.00 40.47 505 GLY A C 1
ATOM 3964 O O . GLY A 1 505 ? 5.108 -19.287 4.592 1.00 40.47 505 GLY A O 1
ATOM 3965 N N . ASP A 1 506 ? 4.951 -18.778 6.775 1.00 36.22 506 ASP A N 1
ATOM 3966 C CA . ASP A 1 506 ? 5.860 -19.832 7.231 1.00 36.22 506 ASP A CA 1
ATOM 3967 C C . ASP A 1 506 ? 5.418 -21.227 6.765 1.00 36.22 506 ASP A C 1
ATOM 3969 O O . ASP A 1 506 ? 4.307 -21.683 7.039 1.00 36.22 506 ASP A O 1
ATOM 3973 N N . GLY A 1 507 ? 6.321 -21.920 6.064 1.00 37.94 507 GLY A N 1
ATOM 3974 C CA . GLY A 1 507 ? 6.144 -23.311 5.637 1.00 37.94 507 GLY A CA 1
ATOM 3975 C C . GLY A 1 507 ? 6.127 -23.545 4.125 1.00 37.94 507 GLY A C 1
ATOM 3976 O O . GLY A 1 507 ? 6.260 -24.695 3.710 1.00 37.94 507 GLY A O 1
ATOM 3977 N N . ASN A 1 508 ? 6.038 -22.504 3.286 1.00 42.28 508 ASN A N 1
ATOM 3978 C CA . ASN A 1 508 ? 6.199 -22.664 1.836 1.00 42.28 508 ASN A CA 1
ATOM 3979 C C . ASN A 1 508 ? 7.661 -22.396 1.407 1.00 42.28 508 ASN A C 1
ATOM 3981 O O . ASN A 1 508 ? 8.145 -21.271 1.552 1.00 42.28 508 ASN A O 1
ATOM 3985 N N . PRO A 1 509 ? 8.393 -23.391 0.865 1.00 44.28 509 PRO A N 1
ATOM 3986 C CA . PRO A 1 509 ? 9.798 -23.237 0.482 1.00 44.28 509 PRO A CA 1
ATOM 3987 C C . PRO A 1 509 ? 10.044 -22.303 -0.716 1.00 44.28 509 PRO A C 1
ATOM 3989 O O . PRO A 1 509 ? 11.205 -22.091 -1.058 1.00 44.28 509 PRO A O 1
ATOM 3992 N N . LYS A 1 510 ? 8.998 -21.756 -1.348 1.00 49.59 510 LYS A N 1
ATOM 3993 C CA . LYS A 1 510 ? 9.111 -21.005 -2.606 1.00 49.59 510 LYS A CA 1
ATOM 3994 C C . LYS A 1 510 ? 8.795 -19.492 -2.531 1.00 49.59 510 LYS A C 1
ATOM 3996 O O . LYS A 1 510 ? 9.066 -18.783 -3.486 1.00 49.59 510 LYS A O 1
ATOM 4001 N N . GLY A 1 511 ? 8.292 -18.967 -1.406 1.00 58.75 511 GLY A N 1
ATOM 4002 C CA . GLY A 1 511 ? 7.934 -17.538 -1.284 1.00 58.75 511 GLY A CA 1
ATOM 4003 C C . GLY A 1 511 ? 9.109 -16.552 -1.254 1.00 58.75 511 GLY A C 1
ATOM 4004 O O . GLY A 1 511 ? 10.202 -16.887 -0.791 1.00 58.75 511 GLY A O 1
ATOM 4005 N N . PHE A 1 512 ? 8.851 -15.319 -1.718 1.00 68.19 512 PHE A N 1
ATOM 4006 C CA . PHE A 1 512 ? 9.835 -14.236 -1.851 1.00 68.19 512 PHE A CA 1
ATOM 4007 C C . PHE A 1 512 ? 9.488 -13.013 -0.989 1.00 68.19 512 PHE A C 1
ATOM 4009 O O . PHE A 1 512 ? 8.395 -12.455 -1.108 1.00 68.19 512 PHE A O 1
ATOM 4016 N N . VAL A 1 513 ? 10.437 -12.555 -0.163 1.00 73.19 513 VAL A N 1
ATOM 4017 C CA . VAL A 1 513 ? 10.236 -11.442 0.796 1.00 73.19 513 VAL A CA 1
ATOM 4018 C C . VAL A 1 513 ? 9.833 -10.146 0.096 1.00 73.19 513 VAL A C 1
ATOM 4020 O O . VAL A 1 513 ? 8.883 -9.471 0.486 1.00 73.19 513 VAL A O 1
ATOM 4023 N N . ASP A 1 514 ? 10.563 -9.794 -0.952 1.00 73.31 514 ASP A N 1
ATOM 4024 C CA . ASP A 1 514 ? 10.415 -8.561 -1.715 1.00 73.31 514 ASP A CA 1
ATOM 4025 C C . ASP A 1 514 ? 9.100 -8.514 -2.504 1.00 73.31 514 ASP A C 1
ATOM 4027 O O . ASP A 1 514 ? 8.454 -7.470 -2.542 1.00 73.31 514 ASP A O 1
ATOM 4031 N N . ALA A 1 515 ? 8.624 -9.643 -3.032 1.00 75.69 515 ALA A N 1
ATOM 4032 C CA . ALA A 1 515 ? 7.298 -9.715 -3.650 1.00 75.69 515 ALA A CA 1
ATOM 4033 C C . ALA A 1 515 ? 6.167 -9.458 -2.635 1.00 75.69 515 ALA A C 1
ATOM 4035 O O . ALA A 1 515 ? 5.223 -8.720 -2.934 1.00 75.69 515 ALA A O 1
ATOM 4036 N N . SER A 1 516 ? 6.267 -10.018 -1.424 1.00 79.06 516 SER A N 1
ATOM 4037 C CA . SER A 1 516 ? 5.292 -9.786 -0.347 1.00 79.06 516 SER A CA 1
ATOM 4038 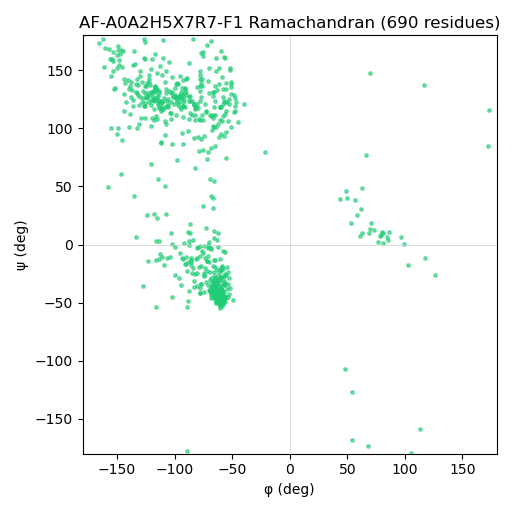C C . SER A 1 516 ? 5.292 -8.326 0.115 1.00 79.06 516 SER A C 1
ATOM 4040 O O . SER A 1 516 ? 4.230 -7.725 0.292 1.00 79.06 516 SER A O 1
ATOM 4042 N N . VAL A 1 517 ? 6.474 -7.713 0.228 1.00 84.44 517 VAL A N 1
ATOM 4043 C CA . VAL A 1 517 ? 6.620 -6.280 0.534 1.00 84.44 517 VAL A CA 1
ATOM 4044 C C . VAL A 1 517 ? 5.967 -5.409 -0.539 1.00 84.44 517 VAL A C 1
ATOM 4046 O O . VAL A 1 517 ? 5.245 -4.462 -0.220 1.00 84.44 517 VAL A O 1
ATOM 4049 N N . GLU A 1 518 ? 6.181 -5.721 -1.815 1.00 84.12 518 GLU A N 1
ATOM 4050 C CA . GLU A 1 518 ? 5.590 -4.968 -2.919 1.00 84.12 518 GLU A CA 1
ATOM 4051 C C . GLU A 1 518 ? 4.068 -5.128 -2.979 1.00 84.12 518 GLU A C 1
ATOM 4053 O O . GLU A 1 518 ? 3.359 -4.144 -3.205 1.00 84.12 518 GLU A O 1
ATOM 4058 N N . ALA A 1 519 ? 3.540 -6.323 -2.709 1.00 81.88 519 ALA A N 1
ATOM 4059 C CA . ALA A 1 519 ? 2.101 -6.551 -2.597 1.00 81.88 519 ALA A CA 1
ATOM 4060 C C . ALA A 1 519 ? 1.478 -5.718 -1.463 1.00 81.88 519 ALA A C 1
ATOM 4062 O O . ALA A 1 519 ? 0.443 -5.076 -1.666 1.00 81.88 519 ALA A O 1
ATOM 4063 N N . ALA A 1 520 ? 2.139 -5.659 -0.301 1.00 88.50 520 ALA A N 1
ATOM 4064 C CA . ALA A 1 520 ? 1.722 -4.792 0.794 1.00 88.50 520 ALA A CA 1
ATOM 4065 C C . ALA A 1 520 ? 1.738 -3.314 0.387 1.00 88.50 520 ALA A C 1
ATOM 4067 O O . ALA A 1 520 ? 0.761 -2.600 0.609 1.00 88.50 520 ALA A O 1
ATOM 4068 N N . ARG A 1 521 ? 2.811 -2.855 -0.271 1.00 90.88 521 ARG A N 1
ATOM 4069 C CA . ARG A 1 521 ? 2.935 -1.471 -0.747 1.00 90.88 521 ARG A CA 1
ATOM 4070 C C . ARG A 1 521 ? 1.787 -1.084 -1.680 1.00 90.88 521 ARG A C 1
ATOM 4072 O O . ARG A 1 521 ? 1.197 -0.022 -1.490 1.00 90.88 521 ARG A O 1
ATOM 4079 N N . GLY A 1 522 ? 1.462 -1.927 -2.663 1.00 89.62 522 GLY A N 1
ATOM 4080 C CA . GLY A 1 522 ? 0.346 -1.693 -3.585 1.00 89.62 522 GLY A CA 1
ATOM 4081 C C . GLY A 1 522 ? -0.989 -1.550 -2.849 1.00 89.62 522 GLY A C 1
ATOM 4082 O O . GLY A 1 522 ? -1.727 -0.590 -3.072 1.00 89.62 522 GLY A O 1
ATOM 4083 N N . ALA A 1 523 ? -1.256 -2.442 -1.894 1.00 89.56 523 ALA A N 1
ATOM 4084 C CA . ALA A 1 523 ? -2.483 -2.421 -1.106 1.00 89.56 523 ALA A CA 1
ATOM 4085 C C . ALA A 1 523 ? -2.597 -1.204 -0.178 1.00 89.56 523 ALA A C 1
ATOM 4087 O O . ALA A 1 523 ? -3.683 -0.648 -0.037 1.00 89.56 523 ALA A O 1
ATOM 4088 N N . LEU A 1 524 ? -1.490 -0.730 0.399 1.00 93.62 524 LEU A N 1
ATOM 4089 C CA . LEU A 1 524 ? -1.481 0.498 1.200 1.00 93.62 524 LEU A CA 1
ATOM 4090 C C . LEU A 1 524 ? -1.793 1.739 0.349 1.00 93.62 524 LEU A C 1
ATOM 4092 O O . LEU A 1 524 ? -2.577 2.592 0.760 1.00 93.62 524 LEU A O 1
ATOM 4096 N N . TRP A 1 525 ? -1.262 1.824 -0.876 1.00 93.62 525 TRP A N 1
ATOM 4097 C CA . TRP A 1 525 ? -1.631 2.901 -1.805 1.00 93.62 525 TRP A CA 1
ATOM 4098 C C . TRP A 1 525 ? -3.094 2.819 -2.254 1.00 93.62 525 TRP A C 1
ATOM 4100 O O . TRP A 1 525 ? -3.761 3.850 -2.332 1.00 93.62 525 TRP A O 1
ATOM 4110 N N . ALA A 1 526 ? -3.624 1.615 -2.480 1.00 90.19 526 ALA A N 1
ATOM 4111 C CA . ALA A 1 526 ? -5.048 1.425 -2.749 1.00 90.19 526 ALA A CA 1
ATOM 4112 C C . ALA A 1 526 ? -5.920 1.836 -1.550 1.00 90.19 526 ALA A C 1
ATOM 4114 O O . ALA A 1 526 ? -6.928 2.515 -1.737 1.00 90.19 526 ALA A O 1
ATOM 4115 N N . PHE A 1 527 ? -5.498 1.516 -0.322 1.00 90.38 527 PHE A N 1
ATOM 4116 C CA . PHE A 1 527 ? -6.167 1.940 0.911 1.00 90.38 527 PHE A CA 1
ATOM 4117 C C . PHE A 1 527 ? -6.222 3.470 1.058 1.00 90.38 527 PHE A C 1
ATOM 4119 O O . PHE A 1 527 ? -7.214 4.024 1.531 1.00 90.38 527 PHE A O 1
ATOM 4126 N N . LEU A 1 528 ? -5.178 4.179 0.618 1.00 89.06 528 LEU A N 1
ATOM 4127 C CA . LEU A 1 528 ? -5.163 5.645 0.606 1.00 89.06 528 LEU A CA 1
ATOM 4128 C C . LEU A 1 528 ? -6.138 6.253 -0.413 1.00 89.06 528 LEU A C 1
ATOM 4130 O O . LEU A 1 528 ? -6.606 7.368 -0.194 1.00 89.06 528 LEU A O 1
ATOM 4134 N N . LEU A 1 529 ? -6.424 5.553 -1.515 1.00 89.50 529 LEU A N 1
ATOM 4135 C CA . LEU A 1 529 ? -7.386 5.979 -2.539 1.00 89.50 529 LEU A CA 1
ATOM 4136 C C . LEU A 1 529 ? -8.831 5.623 -2.182 1.00 89.50 529 LEU A C 1
ATOM 4138 O O . LEU A 1 529 ? -9.762 6.362 -2.497 1.00 89.50 529 LEU A O 1
ATOM 4142 N N . GLN A 1 530 ? -9.019 4.469 -1.551 1.00 86.88 530 GLN A N 1
ATOM 4143 C CA . GLN A 1 530 ? -10.299 3.966 -1.089 1.00 86.88 530 GLN A CA 1
ATOM 4144 C C . GLN A 1 530 ? -10.077 3.360 0.290 1.00 86.88 530 GLN A C 1
ATOM 4146 O O . GLN A 1 530 ? -9.423 2.325 0.400 1.00 86.88 530 GLN A O 1
ATOM 4151 N N . ARG A 1 531 ? -10.653 3.988 1.325 1.00 82.00 531 ARG A N 1
ATOM 4152 C CA . ARG A 1 531 ? -10.566 3.595 2.747 1.00 82.00 531 ARG A CA 1
ATOM 4153 C C . ARG A 1 531 ? -11.304 2.284 3.064 1.00 82.00 531 ARG A C 1
ATOM 4155 O O . ARG A 1 531 ? -12.010 2.166 4.056 1.00 82.00 531 ARG A O 1
ATOM 4162 N N . ASP A 1 532 ? -11.170 1.299 2.190 1.00 76.06 532 ASP A N 1
ATOM 4163 C CA . ASP A 1 532 ? -11.707 -0.039 2.335 1.00 76.06 532 ASP A CA 1
ATOM 4164 C C . ASP A 1 532 ? -10.756 -0.871 3.200 1.00 76.06 532 ASP A C 1
ATOM 4166 O O . ASP A 1 532 ? -9.607 -1.136 2.832 1.00 76.06 532 ASP A O 1
ATOM 4170 N N . ALA A 1 533 ? -11.255 -1.297 4.359 1.00 71.94 533 ALA A N 1
ATOM 4171 C CA . ALA A 1 533 ? -10.502 -2.063 5.343 1.00 71.94 533 ALA A CA 1
ATOM 4172 C C . ALA A 1 533 ? -9.935 -3.383 4.783 1.00 71.94 533 ALA A C 1
ATOM 4174 O O . ALA A 1 533 ? -8.949 -3.903 5.307 1.00 71.94 533 ALA A O 1
ATOM 4175 N N . ARG A 1 534 ? -10.490 -3.908 3.680 1.00 71.75 534 ARG A N 1
ATOM 4176 C CA . ARG A 1 534 ? -9.979 -5.109 3.001 1.00 71.75 534 ARG A CA 1
ATOM 4177 C C . ARG A 1 534 ? -8.586 -4.896 2.408 1.00 71.75 534 ARG A C 1
ATOM 4179 O O . ARG A 1 534 ? -7.784 -5.829 2.412 1.00 71.75 534 ARG A O 1
ATOM 4186 N N . TRP A 1 535 ? -8.274 -3.689 1.930 1.00 77.12 535 TRP A N 1
ATOM 4187 C CA . TRP A 1 535 ? -6.932 -3.361 1.433 1.00 77.12 535 TRP A CA 1
ATOM 4188 C C . TRP A 1 535 ? -5.916 -3.308 2.566 1.00 77.12 535 TRP A C 1
ATOM 4190 O O . TRP A 1 535 ? -4.818 -3.848 2.440 1.00 77.12 535 TRP A O 1
ATOM 4200 N N . PHE A 1 536 ? -6.315 -2.742 3.703 1.00 81.75 536 PHE A N 1
ATOM 4201 C CA . PHE A 1 536 ? -5.500 -2.731 4.911 1.00 81.75 536 PHE A CA 1
ATOM 4202 C C . PHE A 1 536 ? -5.254 -4.155 5.452 1.00 81.75 536 PHE A C 1
ATOM 4204 O O . PHE A 1 536 ? -4.117 -4.504 5.774 1.00 81.75 536 PHE A O 1
ATOM 4211 N N . ALA A 1 537 ? -6.272 -5.022 5.464 1.00 74.56 537 ALA A N 1
ATOM 4212 C CA . ALA A 1 537 ? -6.136 -6.430 5.854 1.00 74.56 537 ALA A CA 1
ATOM 4213 C C . ALA A 1 537 ? -5.182 -7.211 4.955 1.00 74.56 537 ALA A C 1
ATOM 4215 O O . ALA A 1 537 ? -4.287 -7.900 5.446 1.00 74.56 537 ALA A O 1
ATOM 4216 N N . TYR A 1 538 ? -5.308 -7.045 3.643 1.00 76.38 538 TYR A N 1
ATOM 4217 C CA . TYR A 1 538 ? -4.393 -7.665 2.696 1.00 76.38 538 TYR A CA 1
ATOM 4218 C C . TYR A 1 538 ? -2.953 -7.159 2.861 1.00 76.38 538 TYR A C 1
ATOM 4220 O O . TYR A 1 538 ? -2.019 -7.959 2.877 1.00 76.38 538 TYR A O 1
ATOM 4228 N N . ALA A 1 539 ? -2.758 -5.846 3.040 1.00 84.81 539 ALA A N 1
ATOM 4229 C CA . ALA A 1 539 ? -1.436 -5.281 3.306 1.00 84.81 539 ALA A CA 1
ATOM 4230 C C . ALA A 1 539 ? -0.812 -5.869 4.579 1.00 84.81 539 ALA A C 1
ATOM 4232 O O . ALA A 1 539 ? 0.368 -6.208 4.590 1.00 84.81 539 ALA A O 1
ATOM 4233 N N . THR A 1 540 ? -1.625 -6.034 5.624 1.00 81.88 540 THR A N 1
ATOM 4234 C CA . THR A 1 540 ? -1.218 -6.648 6.892 1.00 81.88 540 THR A CA 1
ATOM 4235 C C . THR A 1 540 ? -0.753 -8.085 6.669 1.00 81.88 540 THR A C 1
ATOM 4237 O O . THR A 1 540 ? 0.367 -8.429 7.030 1.00 81.88 540 THR A O 1
ATOM 4240 N N . GLN A 1 541 ? -1.556 -8.913 5.995 1.00 76.06 541 GLN A N 1
ATOM 4241 C CA . GLN A 1 541 ? -1.203 -10.304 5.685 1.00 76.06 541 GLN A CA 1
ATOM 4242 C C . GLN A 1 541 ? 0.092 -10.411 4.869 1.00 76.06 541 GLN A C 1
ATOM 4244 O O . GLN A 1 541 ? 0.967 -11.209 5.204 1.00 76.06 541 GLN A O 1
ATOM 4249 N N . ALA A 1 542 ? 0.246 -9.576 3.840 1.00 79.56 542 ALA A N 1
ATOM 4250 C CA . ALA A 1 542 ? 1.445 -9.543 3.011 1.00 79.56 542 ALA A CA 1
ATOM 4251 C C . ALA A 1 542 ? 2.692 -9.102 3.805 1.00 79.56 542 ALA A C 1
ATOM 4253 O O . ALA A 1 542 ? 3.768 -9.674 3.632 1.00 79.56 542 ALA A O 1
ATOM 4254 N N . LEU A 1 543 ? 2.555 -8.148 4.734 1.00 83.50 543 LEU A N 1
ATOM 4255 C CA . LEU A 1 543 ? 3.640 -7.768 5.643 1.00 83.50 543 LEU A CA 1
ATOM 4256 C C . LEU A 1 543 ? 3.992 -8.877 6.631 1.00 83.50 543 LEU A C 1
ATOM 4258 O O . LEU A 1 543 ? 5.173 -9.081 6.886 1.00 83.50 543 LEU A O 1
ATOM 4262 N N . HIS A 1 544 ? 3.015 -9.608 7.171 1.00 78.44 544 HIS A N 1
ATOM 4263 C CA . HIS A 1 544 ? 3.300 -10.751 8.044 1.00 78.44 544 HIS A CA 1
ATOM 4264 C C . HIS A 1 544 ? 4.013 -11.865 7.278 1.00 78.44 544 HIS A C 1
ATOM 4266 O O . HIS A 1 544 ? 4.973 -12.432 7.796 1.00 78.44 544 HIS A O 1
ATOM 4272 N N . ALA A 1 545 ? 3.606 -12.127 6.031 1.00 75.75 545 ALA A N 1
ATOM 4273 C CA . ALA A 1 545 ? 4.313 -13.053 5.156 1.00 75.75 545 ALA A CA 1
ATOM 4274 C C . ALA A 1 545 ? 5.766 -12.604 4.939 1.00 75.75 545 ALA A C 1
ATOM 4276 O O . ALA A 1 545 ? 6.673 -13.403 5.135 1.00 75.75 545 ALA A O 1
ATOM 4277 N N . ALA A 1 546 ? 6.003 -11.325 4.627 1.00 78.88 546 ALA A N 1
ATOM 4278 C CA . ALA A 1 546 ? 7.356 -10.781 4.497 1.00 78.88 546 ALA A CA 1
ATOM 4279 C C . ALA A 1 546 ? 8.158 -10.858 5.814 1.00 78.88 546 ALA A C 1
ATOM 4281 O O . ALA A 1 546 ? 9.335 -11.209 5.803 1.00 78.88 546 ALA A O 1
ATOM 4282 N N . GLY A 1 547 ? 7.516 -10.553 6.944 1.00 75.56 547 GLY A N 1
ATOM 4283 C CA . GLY A 1 547 ? 8.120 -10.513 8.273 1.00 75.56 547 GLY A CA 1
ATOM 4284 C C . GLY A 1 547 ? 8.514 -11.885 8.822 1.00 75.56 547 GLY A C 1
ATOM 4285 O O . GLY A 1 547 ? 9.510 -11.960 9.539 1.00 75.56 547 GLY A O 1
ATOM 4286 N N . GLY A 1 548 ? 7.803 -12.959 8.452 1.00 68.38 548 GLY A N 1
ATOM 4287 C CA . GLY A 1 548 ? 8.168 -14.338 8.816 1.00 68.38 548 GLY A CA 1
ATOM 4288 C C . GLY A 1 548 ? 9.542 -14.754 8.280 1.00 68.38 548 GLY A C 1
ATOM 4289 O O . GLY A 1 548 ? 10.297 -15.459 8.940 1.00 68.38 548 GLY A O 1
ATOM 4290 N N . TYR A 1 549 ? 9.954 -14.208 7.134 1.00 63.81 549 TYR A N 1
ATOM 4291 C CA . TYR A 1 549 ? 11.292 -14.443 6.580 1.00 63.81 549 TYR A CA 1
ATOM 4292 C C . TYR A 1 549 ? 12.407 -13.626 7.250 1.00 63.81 549 TYR A C 1
ATOM 4294 O O . TYR A 1 549 ? 13.582 -13.856 6.965 1.00 63.81 549 TYR A O 1
ATOM 4302 N N . LEU A 1 550 ? 12.047 -12.663 8.101 1.00 61.91 550 LEU A N 1
ATOM 4303 C CA . LEU A 1 550 ? 12.968 -11.787 8.827 1.00 61.91 550 LEU A CA 1
ATOM 4304 C C . LEU A 1 550 ? 13.125 -12.195 10.300 1.00 61.91 550 LEU A C 1
ATOM 4306 O O . LEU A 1 550 ? 13.721 -11.438 11.067 1.00 61.91 550 LEU A O 1
ATOM 4310 N N . ASP A 1 551 ? 12.600 -13.361 10.702 1.00 58.69 551 ASP A N 1
ATOM 4311 C CA . ASP A 1 551 ? 12.730 -13.876 12.067 1.00 58.69 551 ASP A CA 1
ATOM 4312 C C . ASP A 1 551 ? 14.220 -14.081 12.432 1.00 58.69 551 ASP A C 1
ATOM 4314 O O . ASP A 1 551 ? 14.903 -14.904 11.805 1.00 58.69 551 ASP A O 1
ATOM 4318 N N . PRO A 1 552 ? 14.742 -13.373 13.458 1.00 47.78 552 PRO A N 1
ATOM 4319 C CA . PRO A 1 552 ? 16.114 -13.524 13.942 1.00 47.78 552 PRO A CA 1
ATOM 4320 C C . PRO A 1 552 ? 16.504 -14.964 14.277 1.00 47.78 552 PRO A C 1
ATOM 4322 O O . PRO A 1 552 ? 17.680 -15.313 14.187 1.00 47.78 552 PRO A O 1
ATOM 4325 N N . LEU A 1 553 ? 15.535 -15.791 14.681 1.00 46.78 553 LEU A N 1
ATOM 4326 C CA . LEU A 1 553 ? 15.761 -17.174 15.096 1.00 46.78 553 LEU A CA 1
ATOM 4327 C C . LEU A 1 553 ? 15.885 -18.139 13.910 1.00 46.78 553 LEU A C 1
ATOM 4329 O O . LEU A 1 553 ? 16.524 -19.182 14.044 1.00 46.78 553 LEU A O 1
ATOM 4333 N N . ALA A 1 554 ? 15.308 -17.800 12.754 1.00 49.38 554 ALA A N 1
ATOM 4334 C CA . ALA A 1 554 ? 15.343 -18.635 11.553 1.00 49.38 554 ALA A CA 1
ATOM 4335 C C . ALA A 1 554 ? 16.570 -18.363 10.660 1.00 49.38 554 ALA A C 1
ATOM 4337 O O . ALA A 1 554 ? 16.891 -19.181 9.795 1.00 49.38 554 ALA A O 1
ATOM 4338 N N . GLY A 1 555 ? 17.271 -17.242 10.889 1.00 48.19 555 GLY A N 1
ATOM 4339 C CA . GLY A 1 555 ? 18.363 -16.751 10.045 1.00 48.19 555 GLY A CA 1
ATOM 4340 C C . GLY A 1 555 ? 17.859 -16.247 8.687 1.00 48.19 555 GLY A C 1
ATOM 4341 O O . GLY A 1 555 ? 16.887 -16.764 8.149 1.00 48.19 555 GLY A O 1
ATOM 4342 N N . PHE A 1 556 ? 18.510 -15.232 8.105 1.00 55.66 556 PHE A N 1
ATOM 4343 C CA . PHE A 1 556 ? 18.103 -14.710 6.794 1.00 55.66 556 PHE A CA 1
ATOM 4344 C C . PHE A 1 556 ? 18.413 -15.758 5.708 1.00 55.66 556 PHE A C 1
ATOM 4346 O O . PHE A 1 556 ? 19.591 -16.019 5.441 1.00 55.66 556 PHE A O 1
ATOM 4353 N N . PRO A 1 557 ? 17.413 -16.391 5.067 1.00 51.16 557 PRO A N 1
ATOM 4354 C CA . PRO A 1 557 ? 17.696 -17.404 4.068 1.00 51.16 557 PRO A CA 1
ATOM 4355 C C . PRO A 1 557 ? 18.231 -16.709 2.814 1.00 51.16 557 PRO A C 1
ATOM 4357 O O . PRO A 1 557 ? 17.508 -16.000 2.118 1.00 51.16 557 PRO A O 1
ATOM 4360 N N . SER A 1 558 ? 19.499 -16.958 2.496 1.00 48.53 558 SER A N 1
ATOM 4361 C CA . SER A 1 558 ? 20.232 -16.376 1.361 1.00 48.53 558 SER A CA 1
ATOM 4362 C C . SER A 1 558 ? 19.609 -16.631 -0.025 1.00 48.53 558 SER A C 1
ATOM 4364 O O . SER A 1 558 ? 20.091 -16.089 -1.016 1.00 48.53 558 SER A O 1
ATOM 4366 N N . ALA A 1 559 ? 18.545 -17.439 -0.113 1.00 47.09 559 ALA A N 1
ATOM 4367 C CA . ALA A 1 559 ? 17.923 -17.898 -1.354 1.00 47.09 559 ALA A CA 1
ATOM 4368 C C . ALA A 1 559 ? 16.465 -17.430 -1.583 1.00 47.09 559 ALA A C 1
ATOM 4370 O O . ALA A 1 559 ? 15.874 -17.841 -2.577 1.00 47.09 559 ALA A O 1
ATOM 4371 N N . LYS A 1 560 ? 15.864 -16.599 -0.710 1.00 59.66 560 LYS A N 1
ATOM 4372 C CA . LYS A 1 560 ? 14.420 -16.241 -0.787 1.00 59.66 560 LYS A CA 1
ATOM 4373 C C . LYS A 1 560 ? 14.109 -14.813 -1.263 1.00 59.66 560 LYS A C 1
ATOM 4375 O O . LYS A 1 560 ? 13.071 -14.253 -0.915 1.00 59.66 560 LYS A O 1
ATOM 4380 N N . LEU A 1 561 ? 14.991 -14.198 -2.047 1.00 60.47 561 LEU A N 1
ATOM 4381 C CA . LEU A 1 561 ? 14.718 -12.894 -2.662 1.00 60.47 561 LEU A CA 1
ATOM 4382 C C . LEU A 1 561 ? 14.477 -13.048 -4.164 1.00 60.47 561 LEU A C 1
ATOM 4384 O O . LEU A 1 561 ? 15.252 -13.723 -4.844 1.00 60.47 561 LEU A O 1
ATOM 4388 N N . ALA A 1 562 ? 13.427 -12.409 -4.688 1.00 56.44 562 ALA A N 1
ATOM 4389 C CA . ALA A 1 562 ? 13.214 -12.329 -6.130 1.00 56.44 562 ALA A CA 1
ATOM 4390 C C . ALA A 1 562 ? 14.330 -11.500 -6.793 1.00 56.44 562 ALA A C 1
ATOM 4392 O O . ALA A 1 562 ? 14.735 -11.798 -7.920 1.00 56.44 562 ALA A O 1
ATOM 4393 N N . TYR A 1 563 ? 14.873 -10.518 -6.066 1.00 61.66 563 TYR A N 1
ATOM 4394 C CA . TYR A 1 563 ? 16.043 -9.728 -6.437 1.00 61.66 563 TYR A CA 1
ATOM 4395 C C . TYR A 1 563 ? 17.221 -9.960 -5.481 1.00 61.66 563 TYR A C 1
ATOM 4397 O O . TYR A 1 563 ? 17.051 -9.874 -4.271 1.00 61.66 563 TYR A O 1
ATOM 4405 N N . PRO A 1 564 ? 18.456 -10.164 -5.977 1.00 62.16 564 PRO A N 1
ATOM 4406 C CA . PRO A 1 564 ? 19.611 -10.485 -5.135 1.00 62.16 564 PRO A CA 1
ATOM 4407 C C . PRO A 1 564 ? 20.173 -9.271 -4.358 1.00 62.16 564 PRO A C 1
ATOM 4409 O O . PRO A 1 564 ? 21.379 -9.195 -4.134 1.00 62.16 564 PRO A O 1
ATOM 4412 N N . ASP A 1 565 ? 19.326 -8.321 -3.944 1.00 72.06 565 ASP A N 1
ATOM 4413 C CA . ASP A 1 565 ? 19.688 -7.165 -3.118 1.00 72.06 565 ASP A CA 1
ATOM 4414 C C . ASP A 1 565 ? 18.900 -7.159 -1.804 1.00 72.06 565 ASP A C 1
ATOM 4416 O O . ASP A 1 565 ? 17.732 -6.771 -1.712 1.00 72.06 565 ASP A O 1
ATOM 4420 N N . HIS A 1 566 ? 19.603 -7.583 -0.762 1.00 75.31 566 HIS A N 1
ATOM 4421 C CA . HIS A 1 566 ? 19.076 -7.718 0.583 1.00 75.31 566 HIS A CA 1
ATOM 4422 C C . HIS A 1 566 ? 18.866 -6.353 1.256 1.00 75.31 566 HIS A C 1
ATOM 4424 O O . HIS A 1 566 ? 17.927 -6.191 2.034 1.00 75.31 566 HIS A O 1
ATOM 4430 N N . VAL A 1 567 ? 19.707 -5.358 0.941 1.00 78.12 567 VAL A N 1
ATOM 4431 C CA . VAL A 1 567 ? 19.596 -3.995 1.486 1.00 78.12 567 VAL A CA 1
ATOM 4432 C C . VAL A 1 567 ? 18.291 -3.374 1.008 1.00 78.12 567 VAL A C 1
ATOM 4434 O O . VAL A 1 567 ? 17.540 -2.813 1.807 1.00 78.12 567 VAL A O 1
ATOM 4437 N N . HIS A 1 568 ? 17.996 -3.516 -0.287 1.00 79.81 568 HIS A N 1
ATOM 4438 C CA . HIS A 1 568 ? 16.759 -3.010 -0.863 1.00 79.81 568 HIS A CA 1
ATOM 4439 C C . HIS A 1 568 ? 15.526 -3.664 -0.234 1.00 79.81 568 HIS A C 1
ATOM 4441 O O . HIS A 1 568 ? 14.616 -2.953 0.192 1.00 79.81 568 HIS A O 1
ATOM 4447 N N . ALA A 1 569 ? 15.508 -4.996 -0.128 1.00 79.44 569 ALA A N 1
ATOM 4448 C CA . ALA A 1 569 ? 14.378 -5.733 0.436 1.00 79.44 569 ALA A CA 1
ATOM 4449 C C . ALA A 1 569 ? 14.094 -5.335 1.897 1.00 79.44 569 ALA A C 1
ATOM 4451 O O . ALA A 1 569 ? 12.949 -5.034 2.238 1.00 79.44 569 ALA A O 1
ATOM 4452 N N . LEU A 1 570 ? 15.133 -5.247 2.738 1.00 82.31 570 LEU A N 1
ATOM 4453 C CA . LEU A 1 570 ? 15.014 -4.811 4.136 1.00 82.31 570 LEU A CA 1
ATOM 4454 C C . LEU A 1 570 ? 14.519 -3.365 4.248 1.00 82.31 570 LEU A C 1
ATOM 4456 O O . LEU A 1 570 ? 13.613 -3.069 5.028 1.00 82.31 570 LEU A O 1
ATOM 4460 N N . ALA A 1 571 ? 15.081 -2.461 3.443 1.00 88.38 571 ALA A N 1
ATOM 4461 C CA . ALA A 1 571 ? 14.676 -1.061 3.428 1.00 88.38 571 ALA A CA 1
ATOM 4462 C C . ALA A 1 571 ? 13.216 -0.891 2.988 1.00 88.38 571 ALA A C 1
ATOM 4464 O O . ALA A 1 571 ? 12.469 -0.103 3.571 1.00 88.38 571 ALA A O 1
ATOM 4465 N N . MET A 1 572 ? 12.794 -1.638 1.968 1.00 88.12 572 MET A N 1
ATOM 4466 C CA . MET A 1 572 ? 11.422 -1.609 1.473 1.00 88.12 572 MET A CA 1
ATOM 4467 C C . MET A 1 572 ? 10.443 -2.227 2.473 1.00 88.12 572 MET A C 1
ATOM 4469 O O . MET A 1 572 ? 9.375 -1.648 2.670 1.00 88.12 572 MET A O 1
ATOM 4473 N N . PHE A 1 573 ? 10.812 -3.318 3.154 1.00 89.50 573 PHE A N 1
ATOM 4474 C CA . PHE A 1 573 ? 10.018 -3.884 4.248 1.00 89.50 573 PHE A CA 1
ATOM 4475 C C . PHE A 1 573 ? 9.796 -2.850 5.353 1.00 89.50 573 PHE A C 1
ATOM 4477 O O . PHE A 1 573 ? 8.654 -2.574 5.718 1.00 89.50 573 PHE A O 1
ATOM 4484 N N . LEU A 1 574 ? 10.874 -2.215 5.828 1.00 91.69 574 LEU A N 1
ATOM 4485 C CA . LEU A 1 574 ? 10.801 -1.200 6.876 1.00 91.69 574 LEU A CA 1
ATOM 4486 C C . LEU A 1 574 ? 9.897 -0.029 6.463 1.00 91.69 574 LEU A C 1
ATOM 4488 O O . LEU A 1 574 ? 9.020 0.374 7.223 1.00 91.69 574 LEU A O 1
ATOM 4492 N N . ARG A 1 575 ? 10.036 0.483 5.235 1.00 92.75 575 ARG A N 1
ATOM 4493 C CA . ARG A 1 575 ? 9.167 1.563 4.732 1.00 92.75 575 ARG A CA 1
ATOM 4494 C C . ARG A 1 575 ? 7.707 1.135 4.579 1.00 92.75 575 ARG A C 1
ATOM 4496 O O . ARG A 1 575 ? 6.817 1.927 4.880 1.00 92.75 575 ARG A O 1
ATOM 4503 N N . ALA A 1 576 ? 7.447 -0.087 4.117 1.00 93.31 576 ALA A N 1
ATOM 4504 C CA . ALA A 1 576 ? 6.091 -0.618 4.003 1.00 93.31 576 ALA A CA 1
ATOM 4505 C C . ALA A 1 576 ? 5.443 -0.799 5.385 1.00 93.31 576 ALA A C 1
ATOM 4507 O O . ALA A 1 576 ? 4.283 -0.432 5.556 1.00 93.31 576 ALA A O 1
ATOM 4508 N N . TYR A 1 577 ? 6.205 -1.256 6.383 1.00 93.56 577 TYR A N 1
ATOM 4509 C CA . TYR A 1 577 ? 5.773 -1.312 7.779 1.00 93.56 577 TYR A CA 1
ATOM 4510 C C . TYR A 1 577 ? 5.415 0.077 8.327 1.00 93.56 577 TYR A C 1
ATOM 4512 O O . TYR A 1 577 ? 4.342 0.245 8.898 1.00 93.56 577 TYR A O 1
ATOM 4520 N N . LEU A 1 578 ? 6.250 1.099 8.107 1.00 93.81 578 LEU A N 1
ATOM 4521 C CA . LEU A 1 578 ? 5.961 2.460 8.581 1.00 93.81 578 LEU A CA 1
ATOM 4522 C C . LEU A 1 578 ? 4.725 3.076 7.903 1.00 93.81 578 LEU A C 1
ATOM 4524 O O . LEU A 1 578 ? 3.914 3.728 8.561 1.00 93.81 578 LEU A O 1
ATOM 4528 N N . HIS A 1 579 ? 4.537 2.829 6.604 1.00 94.31 579 HIS A N 1
ATOM 4529 C CA . HIS A 1 579 ? 3.323 3.222 5.884 1.00 94.31 579 HIS A CA 1
ATOM 4530 C C . HIS A 1 579 ? 2.088 2.491 6.436 1.00 94.31 579 HIS A C 1
ATOM 4532 O O . HIS A 1 579 ? 1.055 3.114 6.686 1.00 94.31 579 HIS A O 1
ATOM 4538 N N . TRP A 1 580 ? 2.189 1.185 6.675 1.00 93.25 580 TRP A N 1
ATOM 4539 C CA . TRP A 1 580 ? 1.121 0.407 7.297 1.00 93.25 580 TRP A CA 1
ATOM 4540 C C . TRP A 1 580 ? 0.761 0.937 8.684 1.00 93.25 580 TRP A C 1
ATOM 4542 O O . TRP A 1 580 ? -0.413 1.165 8.967 1.00 93.25 580 TRP A O 1
ATOM 4552 N N . LEU A 1 581 ? 1.762 1.245 9.504 1.00 91.44 581 LEU A N 1
ATOM 4553 C CA . LEU A 1 581 ? 1.560 1.764 10.846 1.00 91.44 581 LEU A CA 1
ATOM 4554 C C . LEU A 1 581 ? 0.820 3.116 10.836 1.00 91.44 581 LEU A C 1
ATOM 4556 O O . LEU A 1 581 ? -0.121 3.321 11.599 1.00 91.44 581 LEU A O 1
ATOM 4560 N N . LEU A 1 582 ? 1.171 4.010 9.906 1.00 91.69 582 LEU A N 1
ATOM 4561 C CA . LEU A 1 582 ? 0.456 5.274 9.680 1.00 91.69 582 LEU A CA 1
ATOM 4562 C C . LEU A 1 582 ? -0.911 5.115 9.016 1.00 91.69 582 LEU A C 1
ATOM 4564 O O . LEU A 1 582 ? -1.709 6.050 9.016 1.00 91.69 582 LEU A O 1
ATOM 4568 N N . SER A 1 583 ? -1.203 3.950 8.450 1.00 90.19 583 SER A N 1
ATOM 4569 C CA . SER A 1 583 ? -2.524 3.656 7.903 1.00 90.19 583 SER A CA 1
ATOM 4570 C C . SER A 1 583 ? -3.527 3.285 8.999 1.00 90.19 583 SER A C 1
ATOM 4572 O O . SER A 1 583 ? -4.722 3.451 8.770 1.00 90.19 583 SER A O 1
ATOM 4574 N N . ILE A 1 584 ? -3.066 2.877 10.193 1.00 87.19 584 ILE A N 1
ATOM 4575 C CA . ILE A 1 584 ? -3.938 2.563 11.339 1.00 87.19 584 ILE A CA 1
ATOM 4576 C C . ILE A 1 584 ? -4.771 3.792 11.759 1.00 87.19 584 ILE A C 1
ATOM 4578 O O . ILE A 1 584 ? -5.997 3.672 11.776 1.00 87.19 584 ILE A O 1
ATOM 4582 N N . PRO A 1 585 ? -4.191 4.989 12.023 1.00 85.50 585 PRO A N 1
ATOM 4583 C CA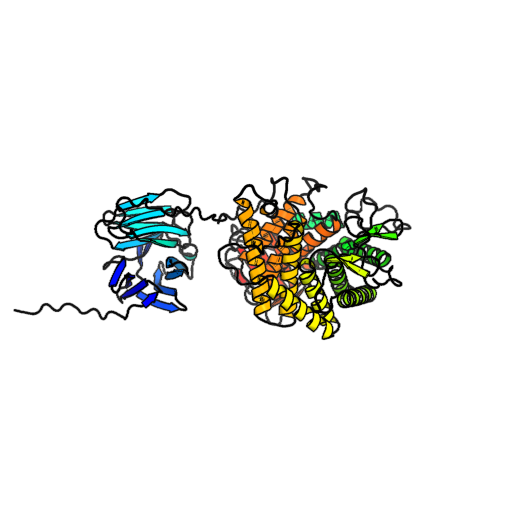 . PRO A 1 585 ? -4.991 6.181 12.310 1.00 85.50 585 PRO A CA 1
ATOM 4584 C C . PRO A 1 585 ? -5.981 6.541 11.199 1.00 85.50 585 PRO A C 1
ATOM 4586 O O . PRO A 1 585 ? -7.074 7.014 11.485 1.00 85.50 585 PRO A O 1
ATOM 4589 N N . ALA A 1 586 ? -5.620 6.306 9.935 1.00 85.25 586 ALA A N 1
ATOM 4590 C CA . ALA A 1 586 ? -6.443 6.669 8.782 1.00 85.25 586 ALA A CA 1
ATOM 4591 C C . ALA A 1 586 ? -7.672 5.762 8.571 1.00 85.25 586 ALA A C 1
ATOM 4593 O O . ALA A 1 586 ? -8.448 5.986 7.641 1.00 85.25 586 ALA A O 1
ATOM 4594 N N . LEU A 1 587 ? -7.850 4.737 9.412 1.00 77.31 587 LEU A N 1
ATOM 4595 C CA . LEU A 1 587 ? -9.110 4.003 9.527 1.00 77.31 587 LEU A CA 1
ATOM 4596 C C . LEU A 1 587 ? -10.182 4.830 10.254 1.00 77.31 587 LEU A C 1
ATOM 4598 O O . LEU A 1 587 ? -11.368 4.558 10.083 1.00 77.31 587 LEU A O 1
ATOM 4602 N N . ALA A 1 588 ? -9.791 5.849 11.029 1.00 73.44 588 ALA A N 1
ATOM 4603 C CA . ALA A 1 588 ? -10.736 6.760 11.660 1.00 73.44 588 ALA A CA 1
ATOM 4604 C C . ALA A 1 588 ? -11.300 7.764 10.638 1.00 73.44 588 ALA A C 1
ATOM 4606 O O . ALA A 1 588 ? -10.540 8.330 9.842 1.00 73.44 588 ALA A O 1
ATOM 4607 N N . PRO A 1 589 ? -12.620 8.033 10.661 1.00 72.44 589 PRO A N 1
ATOM 4608 C CA . PRO A 1 589 ? -13.227 9.026 9.785 1.00 72.44 589 PRO A CA 1
ATOM 4609 C C . PRO A 1 589 ? -12.557 10.397 9.930 1.00 72.44 589 PRO A C 1
ATOM 4611 O O . PRO A 1 589 ? -12.329 10.875 11.038 1.00 72.44 589 PRO A O 1
ATOM 4614 N N . GLY A 1 590 ? -12.257 11.044 8.802 1.00 77.06 590 GLY A N 1
ATOM 4615 C CA . GLY A 1 590 ? -11.667 12.387 8.782 1.00 77.06 590 GLY A CA 1
ATOM 4616 C C . GLY A 1 590 ? -10.170 12.458 9.105 1.00 77.06 590 GLY A C 1
ATOM 4617 O O . GLY A 1 590 ? -9.623 13.562 9.117 1.00 77.06 590 GLY A O 1
ATOM 4618 N N . VAL A 1 591 ? -9.497 11.321 9.333 1.00 83.94 591 VAL A N 1
ATOM 4619 C CA . VAL A 1 591 ? -8.038 11.270 9.494 1.00 83.94 591 VAL A CA 1
ATOM 4620 C C . VAL A 1 591 ? -7.364 10.989 8.151 1.00 83.94 591 VAL A C 1
ATOM 4622 O O . VAL A 1 591 ? -7.545 9.939 7.533 1.00 83.94 591 VAL A O 1
ATOM 4625 N N . GLU A 1 592 ? -6.525 11.918 7.707 1.00 89.25 592 GLU A N 1
ATOM 4626 C CA . GLU A 1 592 ? -5.740 11.791 6.482 1.00 89.25 592 GLU A CA 1
ATOM 4627 C C . GLU A 1 592 ? -4.258 11.660 6.801 1.00 89.25 592 GLU A C 1
ATOM 4629 O O . GLU A 1 592 ? -3.653 12.578 7.349 1.00 89.25 592 GLU A O 1
ATOM 4634 N N . CYS A 1 593 ? -3.642 10.544 6.418 1.00 91.00 593 CYS A N 1
ATOM 4635 C CA . CYS A 1 593 ? -2.211 10.339 6.615 1.00 91.00 593 CYS A CA 1
ATOM 4636 C C . CYS A 1 593 ? -1.427 10.405 5.299 1.00 91.00 593 CYS A C 1
ATOM 4638 O O . CYS A 1 593 ? -1.850 9.886 4.258 1.00 91.00 593 CYS A O 1
ATOM 4640 N N . ASP A 1 594 ? -0.260 11.040 5.370 1.00 89.88 594 ASP A N 1
ATOM 4641 C CA . ASP A 1 594 ? 0.750 11.069 4.324 1.00 89.88 594 ASP A CA 1
ATOM 4642 C C . ASP A 1 594 ? 1.946 10.209 4.766 1.00 89.88 594 ASP A C 1
ATOM 4644 O O . ASP A 1 594 ? 2.712 10.620 5.648 1.00 89.88 594 ASP A O 1
ATOM 4648 N N . PRO A 1 595 ? 2.117 9.017 4.168 1.00 86.44 595 PRO A N 1
ATOM 4649 C CA . PRO A 1 595 ? 3.159 8.083 4.567 1.00 86.44 595 PRO A CA 1
ATOM 4650 C C . PRO A 1 595 ? 4.560 8.534 4.165 1.00 86.44 595 PRO A C 1
ATOM 4652 O O . PRO A 1 595 ? 5.524 8.094 4.779 1.00 86.44 595 PRO A O 1
ATOM 4655 N N . ASP A 1 596 ? 4.709 9.401 3.158 1.00 84.62 596 ASP A N 1
ATOM 4656 C CA . ASP A 1 596 ? 6.036 9.893 2.811 1.00 84.62 596 ASP A CA 1
ATOM 4657 C C . ASP A 1 596 ? 6.493 10.905 3.858 1.00 84.62 596 ASP A C 1
ATOM 4659 O O . ASP A 1 596 ? 7.663 10.909 4.226 1.00 84.62 596 ASP A O 1
ATOM 4663 N N . LEU A 1 597 ? 5.601 11.783 4.323 1.00 84.81 597 LEU A N 1
ATOM 4664 C CA . LEU A 1 597 ? 5.911 12.798 5.338 1.00 84.81 597 LEU A CA 1
ATOM 4665 C C . LEU A 1 597 ? 5.891 12.260 6.776 1.00 84.81 597 LEU A C 1
ATOM 4667 O O . LEU A 1 597 ? 6.383 12.941 7.680 1.00 84.81 597 LEU A O 1
ATOM 4671 N N . LEU A 1 598 ? 5.353 11.057 6.963 1.00 89.69 598 LEU A N 1
ATOM 4672 C CA . LEU A 1 598 ? 5.027 10.445 8.245 1.00 89.69 598 LEU A CA 1
ATOM 4673 C C . LEU A 1 598 ? 4.070 11.283 9.108 1.00 89.69 598 LEU A C 1
ATOM 4675 O O . LEU A 1 598 ? 4.239 11.367 10.320 1.00 89.69 598 LEU A O 1
ATOM 4679 N N . VAL A 1 599 ? 3.085 11.938 8.489 1.00 92.50 599 VAL A N 1
ATOM 4680 C CA . VAL A 1 599 ? 2.152 12.836 9.194 1.00 92.50 599 VAL A CA 1
ATOM 4681 C C . VAL A 1 599 ? 0.712 12.386 9.038 1.00 92.50 599 VAL A C 1
ATOM 4683 O O . VAL A 1 599 ? 0.342 11.838 8.001 1.00 92.50 599 VAL A O 1
ATOM 4686 N N . CYS A 1 600 ? -0.112 12.689 10.035 1.00 93.25 600 CYS A N 1
ATOM 4687 C CA . CYS A 1 600 ? -1.561 12.539 9.963 1.00 93.25 600 CYS A CA 1
ATOM 4688 C C . CYS A 1 600 ? -2.244 13.880 10.229 1.00 93.25 600 CYS A C 1
ATOM 4690 O O . CYS A 1 600 ? -1.755 14.706 10.996 1.00 93.25 600 CYS A O 1
ATOM 4692 N N . ARG A 1 601 ? -3.375 14.119 9.577 1.00 91.44 601 ARG A N 1
ATOM 4693 C CA . ARG A 1 601 ? -4.164 15.345 9.683 1.00 91.44 601 ARG A CA 1
ATOM 4694 C C . ARG A 1 601 ? -5.581 14.998 10.098 1.00 91.44 601 ARG A C 1
ATOM 4696 O O . ARG A 1 601 ? -6.142 14.031 9.599 1.00 91.44 601 ARG A O 1
ATOM 4703 N N . THR A 1 602 ? -6.151 15.792 10.994 1.00 86.56 602 THR A N 1
ATOM 4704 C CA . THR A 1 602 ? -7.578 15.733 11.340 1.00 86.56 602 THR A CA 1
ATOM 4705 C C . THR A 1 602 ? -8.078 17.147 11.600 1.00 86.56 602 THR A C 1
ATOM 4707 O O . THR A 1 602 ? -7.617 17.834 12.520 1.00 86.56 602 THR A O 1
ATOM 4710 N N . GLY A 1 603 ? -8.991 17.617 10.747 1.00 85.62 603 GLY A N 1
ATOM 4711 C CA . GLY A 1 603 ? -9.349 19.034 10.679 1.00 85.62 603 GLY A CA 1
ATOM 4712 C C . GLY A 1 603 ? -8.105 19.906 10.470 1.00 85.62 603 GLY A C 1
ATOM 4713 O O . GLY A 1 603 ? -7.299 19.648 9.582 1.00 85.62 603 GLY A O 1
ATOM 4714 N N . ASN A 1 604 ? -7.911 20.904 11.335 1.00 84.31 604 ASN A N 1
ATOM 4715 C CA . ASN A 1 604 ? -6.770 21.828 11.259 1.00 84.31 604 ASN A CA 1
ATOM 4716 C C . ASN A 1 604 ? -5.509 21.334 11.993 1.00 84.31 604 ASN A C 1
ATOM 4718 O O . ASN A 1 604 ? -4.505 22.045 12.027 1.00 84.31 604 ASN A O 1
ATOM 4722 N N . ARG A 1 605 ? -5.547 20.155 12.627 1.00 85.56 605 ARG A N 1
ATOM 4723 C CA . ARG A 1 605 ? -4.422 19.633 13.413 1.00 85.56 605 ARG A CA 1
ATOM 4724 C C . ARG A 1 605 ? -3.532 18.764 12.536 1.00 85.56 605 ARG A C 1
ATOM 4726 O O . ARG A 1 605 ? -4.022 17.856 11.865 1.00 85.56 605 ARG A O 1
ATOM 4733 N N . ILE A 1 606 ? -2.229 19.031 12.575 1.00 93.25 606 ILE A N 1
ATOM 4734 C CA . ILE A 1 606 ? -1.198 18.224 11.918 1.00 93.25 606 ILE A CA 1
ATOM 4735 C C . ILE A 1 606 ? -0.426 17.493 13.010 1.00 93.25 606 ILE A C 1
ATOM 4737 O O . ILE A 1 606 ? 0.191 18.130 13.862 1.00 93.25 606 ILE A O 1
ATOM 4741 N N . PHE A 1 607 ? -0.480 16.170 12.966 1.00 92.31 607 PHE A N 1
ATOM 4742 C CA . PHE A 1 607 ? 0.218 15.267 13.863 1.00 92.31 607 PHE A CA 1
ATOM 4743 C C . PHE A 1 607 ? 1.476 14.740 13.183 1.00 92.31 607 PHE A C 1
ATOM 4745 O O . PHE A 1 607 ? 1.422 14.253 12.050 1.00 92.31 607 PHE A O 1
ATOM 4752 N N . VAL A 1 608 ? 2.603 14.849 13.874 1.00 92.88 608 VAL A N 1
ATOM 4753 C CA . VAL A 1 608 ? 3.936 14.501 13.382 1.00 92.88 608 VAL A CA 1
ATOM 4754 C C . VAL A 1 608 ? 4.629 13.535 14.349 1.00 92.88 608 VAL A C 1
ATOM 4756 O O . VAL A 1 608 ? 4.234 13.447 15.513 1.00 92.88 608 VAL A O 1
ATOM 4759 N N . PRO A 1 609 ? 5.659 12.801 13.900 1.00 90.94 609 PRO A N 1
ATOM 4760 C CA . PRO A 1 609 ? 6.416 11.913 14.771 1.00 90.94 609 PRO A CA 1
ATOM 4761 C C . PRO A 1 609 ? 7.126 12.699 15.876 1.00 90.94 609 PRO A C 1
ATOM 4763 O O . PRO A 1 609 ? 7.789 13.697 15.590 1.00 90.94 609 PRO A O 1
ATOM 4766 N N . GLU A 1 610 ? 7.021 12.228 17.118 1.00 87.31 610 GLU A N 1
ATOM 4767 C CA . GLU A 1 610 ? 7.787 12.753 18.248 1.00 87.31 610 GLU A CA 1
ATOM 4768 C C . GLU A 1 610 ? 8.472 11.587 18.988 1.00 87.31 610 GLU A C 1
ATOM 4770 O O . GLU A 1 610 ? 7.800 10.802 19.661 1.00 87.31 610 GLU A O 1
ATOM 4775 N N . PRO A 1 611 ? 9.807 11.441 18.888 1.00 84.50 611 PRO A N 1
ATOM 4776 C CA . PRO A 1 611 ? 10.521 10.309 19.480 1.00 84.50 611 PRO A CA 1
ATOM 4777 C C . PRO A 1 611 ? 10.342 10.111 20.987 1.00 84.50 611 PRO A C 1
ATOM 4779 O O . PRO A 1 611 ? 10.388 8.984 21.485 1.00 84.50 611 PRO A O 1
ATOM 4782 N N . SER A 1 612 ? 10.155 11.205 21.728 1.00 77.56 612 SER A N 1
ATOM 4783 C CA . SER A 1 612 ? 9.899 11.186 23.172 1.00 77.56 612 SER A CA 1
ATOM 4784 C C . SER A 1 612 ? 8.634 10.379 23.494 1.00 77.56 612 SER A C 1
ATOM 4786 O O . SER A 1 612 ? 8.642 9.592 24.442 1.00 77.56 612 SER A O 1
ATOM 4788 N N . LEU A 1 613 ? 7.584 10.498 22.674 1.00 76.50 613 LEU A N 1
ATOM 4789 C CA . LEU A 1 613 ? 6.323 9.775 22.821 1.00 76.50 613 LEU A CA 1
ATOM 4790 C C . LEU A 1 613 ? 6.515 8.279 22.620 1.00 76.50 613 LEU A C 1
ATOM 4792 O O . LEU A 1 613 ? 6.030 7.485 23.416 1.00 76.50 613 LEU A O 1
ATOM 4796 N N . TRP A 1 614 ? 7.288 7.879 21.613 1.00 76.75 614 TRP A N 1
ATOM 4797 C CA . TRP A 1 614 ? 7.538 6.461 21.349 1.00 76.75 614 TRP A CA 1
ATOM 4798 C C . TRP A 1 614 ? 8.295 5.763 22.483 1.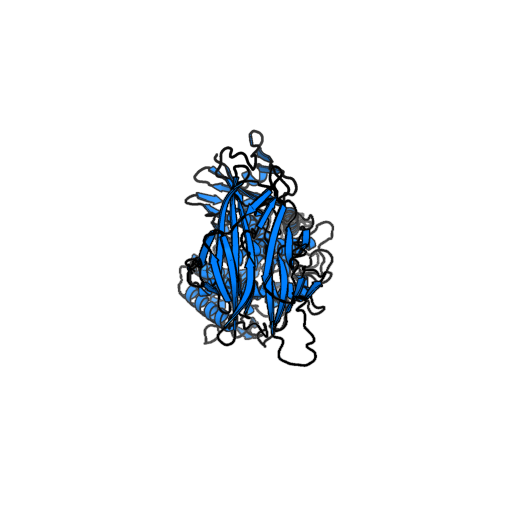00 76.75 614 TRP A C 1
ATOM 4800 O O . TRP A 1 614 ? 8.108 4.574 22.730 1.00 76.75 614 TRP A O 1
ATOM 4810 N N . ARG A 1 615 ? 9.168 6.505 23.173 1.00 72.38 615 ARG A N 1
ATOM 4811 C CA . ARG A 1 615 ? 9.956 6.001 24.307 1.00 72.38 615 ARG A CA 1
ATOM 4812 C C . ARG A 1 615 ? 9.185 6.021 25.625 1.00 72.38 615 ARG A C 1
ATOM 4814 O O . ARG A 1 615 ? 9.458 5.198 26.495 1.00 72.38 615 ARG A O 1
ATOM 4821 N N . SER A 1 616 ? 8.277 6.981 25.789 1.00 68.19 616 SER A N 1
ATOM 4822 C CA . SER A 1 616 ? 7.560 7.227 27.045 1.00 68.19 616 SER A CA 1
ATOM 4823 C C . SER A 1 616 ? 6.190 6.563 27.111 1.00 68.19 616 SER A C 1
ATOM 4825 O O . SER A 1 616 ? 5.758 6.223 28.212 1.00 68.19 616 SER A O 1
ATOM 4827 N N . ILE A 1 617 ? 5.523 6.360 25.970 1.00 71.50 617 ILE A N 1
ATOM 4828 C CA . ILE A 1 617 ? 4.229 5.690 25.903 1.00 71.50 617 ILE A CA 1
ATOM 4829 C C . ILE A 1 617 ? 4.443 4.178 25.892 1.00 71.50 617 ILE A C 1
ATOM 4831 O O . ILE A 1 617 ? 5.062 3.620 24.984 1.00 71.50 617 ILE A O 1
ATOM 4835 N N . ARG A 1 618 ? 3.882 3.498 26.890 1.00 71.31 618 ARG A N 1
ATOM 4836 C CA . ARG A 1 618 ? 3.751 2.041 26.913 1.00 71.31 618 ARG A CA 1
ATOM 4837 C C . ARG A 1 618 ? 2.290 1.681 26.722 1.00 71.31 618 ARG A C 1
ATOM 4839 O O . ARG A 1 618 ? 1.434 2.170 27.451 1.00 71.31 618 ARG A O 1
ATOM 4846 N N . VAL A 1 619 ? 2.027 0.829 25.738 1.00 70.25 619 VAL A N 1
ATOM 4847 C CA . VAL A 1 619 ? 0.690 0.313 25.440 1.00 70.25 619 VAL A CA 1
ATOM 4848 C C . VAL A 1 619 ? 0.686 -1.179 25.736 1.00 70.25 619 VAL A C 1
ATOM 4850 O O . VAL A 1 619 ? 1.424 -1.932 25.097 1.00 70.25 619 VAL A O 1
ATOM 4853 N N . GLU A 1 620 ? -0.135 -1.603 26.690 1.00 67.12 620 GLU A N 1
ATOM 4854 C CA . GLU A 1 620 ? -0.319 -3.011 27.041 1.00 67.12 620 GLU A CA 1
ATOM 4855 C C . GLU A 1 620 ? -1.770 -3.431 26.791 1.00 67.12 620 GLU A C 1
ATOM 4857 O O . GLU A 1 620 ? -2.710 -2.841 27.325 1.00 67.12 620 GLU A O 1
ATOM 4862 N N . ALA A 1 621 ? -1.951 -4.465 25.967 1.00 62.59 621 ALA A N 1
ATOM 4863 C CA . ALA A 1 621 ? -3.240 -5.106 25.726 1.00 62.59 621 ALA A CA 1
ATOM 4864 C C . ALA A 1 621 ? -3.039 -6.570 25.309 1.00 62.59 621 ALA A C 1
ATOM 4866 O O . ALA A 1 621 ? -2.033 -6.925 24.682 1.00 62.59 621 ALA A O 1
ATOM 4867 N N . ARG A 1 622 ? -3.999 -7.438 25.645 1.00 57.84 622 ARG A N 1
ATOM 4868 C CA . ARG A 1 622 ? -4.000 -8.836 25.196 1.00 57.84 622 ARG A CA 1
ATOM 4869 C C . ARG A 1 622 ? -4.205 -8.869 23.679 1.00 57.84 622 ARG A C 1
ATOM 4871 O O . ARG A 1 622 ? -5.118 -8.232 23.166 1.00 57.84 622 ARG A O 1
ATOM 4878 N N . GLY A 1 623 ? -3.331 -9.563 22.955 1.00 58.12 623 GLY A N 1
ATOM 4879 C CA . GLY A 1 623 ? -3.468 -9.629 21.500 1.00 58.12 623 GLY A CA 1
ATOM 4880 C C . GLY A 1 623 ? -3.163 -8.319 20.764 1.00 58.12 623 GLY A C 1
ATOM 4881 O O . GLY A 1 623 ? -3.570 -8.136 19.622 1.00 58.12 623 GLY A O 1
ATOM 4882 N N . LEU A 1 624 ? -2.452 -7.388 21.411 1.00 60.22 624 LEU A N 1
ATOM 4883 C CA . LEU A 1 624 ? -1.908 -6.197 20.762 1.00 60.22 624 LEU A CA 1
ATOM 4884 C C . LEU A 1 624 ? -1.014 -6.594 19.577 1.00 60.22 624 LEU A C 1
ATOM 4886 O O . LEU A 1 624 ? -0.013 -7.293 19.766 1.00 60.22 624 LEU A O 1
ATOM 4890 N N . ALA A 1 625 ? -1.356 -6.101 18.387 1.00 66.31 625 ALA A N 1
ATOM 4891 C CA . ALA A 1 625 ? -0.562 -6.284 17.180 1.00 66.31 625 ALA A CA 1
ATOM 4892 C C . ALA A 1 625 ? 0.475 -5.160 17.030 1.00 66.31 625 ALA A C 1
ATOM 4894 O O . ALA A 1 625 ? 1.667 -5.447 16.915 1.00 66.31 625 ALA A O 1
ATOM 4895 N N . ASP A 1 626 ? 0.044 -3.890 17.076 1.00 83.19 626 ASP A N 1
ATOM 4896 C CA . ASP A 1 626 ? 0.931 -2.720 16.972 1.00 83.19 626 ASP A CA 1
ATOM 4897 C C . ASP A 1 626 ? 0.250 -1.403 17.404 1.00 83.19 626 ASP A C 1
ATOM 4899 O O . ASP A 1 626 ? -0.950 -1.374 17.678 1.00 83.19 626 ASP A O 1
ATOM 4903 N N . TRP A 1 627 ? 1.007 -0.302 17.469 1.00 84.31 627 TRP A N 1
ATOM 4904 C CA . TRP A 1 627 ? 0.494 1.043 17.774 1.00 84.31 627 TRP A CA 1
ATOM 4905 C C . TRP A 1 627 ? 1.387 2.173 17.240 1.00 84.31 627 TRP A C 1
ATOM 4907 O O . TRP A 1 627 ? 2.581 1.990 17.025 1.00 84.31 627 TRP A O 1
ATOM 4917 N N . VAL A 1 628 ? 0.832 3.374 17.086 1.00 88.06 628 VAL A N 1
ATOM 4918 C CA . VAL A 1 628 ? 1.579 4.593 16.743 1.00 88.06 628 VAL A CA 1
ATOM 4919 C C . VAL A 1 628 ? 1.092 5.778 17.556 1.00 88.06 628 VAL A C 1
ATOM 4921 O O . VAL A 1 628 ? -0.109 5.940 17.757 1.00 88.06 628 VAL A O 1
ATOM 4924 N N . ALA A 1 629 ? 2.030 6.608 18.006 1.00 86.50 629 ALA A N 1
ATOM 4925 C CA . ALA A 1 629 ? 1.754 7.874 18.669 1.00 86.50 629 ALA A CA 1
ATOM 4926 C C . ALA A 1 629 ? 2.397 9.019 17.880 1.00 86.50 629 ALA A C 1
ATOM 4928 O O . ALA A 1 629 ? 3.572 8.943 17.517 1.00 86.50 629 ALA A O 1
ATOM 4929 N N . LEU A 1 630 ? 1.624 10.069 17.615 1.00 89.69 630 LEU A N 1
ATOM 4930 C CA . LEU A 1 630 ? 2.058 11.280 16.921 1.00 89.69 630 LEU A CA 1
ATOM 4931 C C . LEU A 1 630 ? 1.636 12.508 17.732 1.00 89.69 630 LEU A C 1
ATOM 4933 O O . LEU A 1 630 ? 0.553 12.515 18.310 1.00 89.69 630 LEU A O 1
ATOM 4937 N N . ALA A 1 631 ? 2.449 13.558 17.736 1.00 87.38 631 ALA A N 1
ATOM 4938 C CA . ALA A 1 631 ? 2.174 14.798 18.457 1.00 87.38 631 ALA A CA 1
ATOM 4939 C C . ALA A 1 631 ? 1.678 15.890 17.513 1.00 87.38 631 ALA A C 1
ATOM 4941 O O . ALA A 1 631 ? 2.174 16.008 16.392 1.00 87.38 631 ALA A O 1
ATOM 4942 N N . CYS A 1 632 ? 0.751 16.734 17.957 1.00 88.12 632 CYS A N 1
ATOM 4943 C CA . CYS A 1 632 ? 0.429 17.979 17.276 1.00 88.12 632 CYS A CA 1
ATOM 4944 C C . CYS A 1 632 ? 1.268 19.121 17.866 1.00 88.12 632 CYS A C 1
ATOM 4946 O O . CYS A 1 632 ? 0.979 19.551 18.980 1.00 88.12 632 CYS A O 1
ATOM 4948 N N . PRO A 1 633 ? 2.255 19.688 17.144 1.00 84.31 633 PRO A N 1
ATOM 4949 C CA . PRO A 1 633 ? 3.132 20.716 17.714 1.00 84.31 633 PRO A CA 1
ATOM 4950 C C . PRO A 1 633 ? 2.395 21.995 18.134 1.00 84.31 633 PRO A C 1
ATOM 4952 O O . PRO A 1 633 ? 2.856 22.721 19.006 1.00 84.31 633 PRO A O 1
ATOM 4955 N N . ALA A 1 634 ? 1.256 22.289 17.500 1.00 85.50 634 ALA A N 1
ATOM 4956 C CA . ALA A 1 634 ? 0.486 23.500 17.768 1.00 85.50 634 ALA A CA 1
ATOM 4957 C C . ALA A 1 634 ? -0.350 23.406 19.054 1.00 85.50 634 ALA A C 1
ATOM 4959 O O . ALA A 1 634 ? -0.496 24.400 19.760 1.00 85.50 634 ALA A O 1
ATOM 4960 N N . THR A 1 635 ? -0.921 22.233 19.346 1.00 78.38 635 THR A N 1
ATOM 4961 C CA . THR A 1 635 ? -1.832 22.037 20.488 1.00 78.38 635 THR A CA 1
ATOM 4962 C C . THR A 1 635 ? -1.244 21.169 21.594 1.00 78.38 635 THR A C 1
ATOM 4964 O O . THR A 1 635 ? -1.805 21.140 22.681 1.00 78.38 635 THR A O 1
ATOM 4967 N N . HIS A 1 636 ? -0.114 20.506 21.344 1.00 77.00 636 HIS A N 1
ATOM 4968 C CA . HIS A 1 636 ? 0.483 19.464 22.187 1.00 77.00 636 HIS A CA 1
ATOM 4969 C C . HIS A 1 636 ? -0.403 18.213 22.354 1.00 77.00 636 HIS A C 1
ATOM 4971 O O . HIS A 1 636 ? -0.075 17.333 23.145 1.00 77.00 636 HIS A O 1
ATOM 4977 N N . ASP A 1 637 ? -1.495 18.097 21.586 1.00 78.44 637 ASP A N 1
ATOM 4978 C CA . ASP A 1 637 ? -2.334 16.895 21.570 1.00 78.44 637 ASP A CA 1
ATOM 4979 C C . ASP A 1 637 ? -1.554 15.690 21.030 1.00 78.44 637 ASP A C 1
ATOM 4981 O O . ASP A 1 637 ? -0.734 15.826 20.117 1.00 78.44 637 ASP A O 1
ATOM 4985 N N . ILE A 1 638 ? -1.890 14.492 21.502 1.00 78.81 638 ILE A N 1
ATOM 4986 C CA . ILE A 1 638 ? -1.303 13.235 21.032 1.00 78.81 638 ILE A CA 1
ATOM 4987 C C . ILE A 1 638 ? -2.367 12.425 20.289 1.00 78.81 638 ILE A C 1
ATOM 4989 O O . ILE A 1 638 ? -3.397 12.066 20.852 1.00 78.81 638 ILE A O 1
ATOM 4993 N N . LEU A 1 639 ? -2.104 12.090 19.028 1.00 84.31 639 LEU A N 1
ATOM 4994 C CA . LEU A 1 639 ? -2.858 11.092 18.276 1.00 84.31 639 LEU A CA 1
ATOM 4995 C C . LEU A 1 639 ? -2.238 9.720 18.540 1.00 84.31 639 LEU A C 1
ATOM 4997 O O . LEU A 1 639 ? -1.149 9.427 18.048 1.00 84.31 639 LEU A O 1
ATOM 5001 N N . LEU A 1 640 ? -2.939 8.884 19.300 1.00 83.62 640 LEU A N 1
ATOM 5002 C CA . LEU A 1 640 ? -2.572 7.499 19.567 1.00 83.62 640 LEU A CA 1
ATOM 5003 C C . LEU A 1 640 ? -3.503 6.575 18.779 1.00 83.62 640 LEU A C 1
ATOM 5005 O O . LEU A 1 640 ? -4.717 6.620 18.951 1.00 83.62 640 LEU A O 1
ATOM 5009 N N . ALA A 1 641 ? -2.945 5.707 17.944 1.00 83.12 641 ALA A N 1
ATOM 5010 C CA . ALA A 1 641 ? -3.691 4.651 17.273 1.00 83.12 641 ALA A CA 1
ATOM 5011 C C . ALA A 1 641 ? -3.148 3.284 17.688 1.00 83.12 641 ALA A C 1
ATOM 5013 O O . ALA A 1 641 ? -1.937 3.063 17.682 1.00 83.12 641 ALA A O 1
ATOM 5014 N N . VAL A 1 642 ? -4.045 2.371 18.047 1.00 77.94 642 VAL A N 1
ATOM 5015 C CA . VAL A 1 642 ? -3.729 1.042 18.573 1.00 77.94 642 VAL A CA 1
ATOM 5016 C C . VAL A 1 642 ? -4.473 -0.009 17.758 1.00 77.94 642 VAL A C 1
ATOM 5018 O O . VAL A 1 642 ? -5.676 0.109 17.528 1.00 77.94 642 VAL A O 1
ATOM 5021 N N . LEU A 1 643 ? -3.756 -1.048 17.339 1.00 77.56 643 LEU A N 1
ATOM 5022 C CA . LEU A 1 643 ? -4.294 -2.200 16.627 1.00 77.56 643 LEU A CA 1
ATOM 5023 C C . LEU A 1 643 ? -4.232 -3.437 17.529 1.00 77.56 643 LEU A C 1
ATOM 5025 O O . LEU A 1 643 ? -3.157 -3.855 17.963 1.00 77.56 643 LEU A O 1
ATOM 5029 N N . THR A 1 644 ? -5.386 -4.043 17.782 1.00 69.56 644 THR A N 1
ATOM 5030 C CA . THR A 1 644 ? -5.541 -5.251 18.605 1.00 69.56 644 THR A CA 1
ATOM 5031 C C . THR A 1 644 ? -6.151 -6.378 17.779 1.00 69.56 644 THR A C 1
ATOM 5033 O O . THR A 1 644 ? -6.836 -6.120 16.794 1.00 69.56 644 THR A O 1
ATOM 5036 N N . ASP A 1 645 ? -5.986 -7.622 18.215 1.00 61.25 645 ASP A N 1
ATOM 5037 C CA . ASP A 1 645 ? -6.651 -8.799 17.637 1.00 61.25 645 ASP A CA 1
ATOM 5038 C C . ASP A 1 645 ? -8.169 -8.862 17.920 1.00 61.25 645 ASP A C 1
ATOM 5040 O O . ASP A 1 645 ? -8.843 -9.808 17.519 1.00 61.25 645 ASP A O 1
ATOM 5044 N N . GLY A 1 646 ? -8.725 -7.850 18.598 1.00 54.53 646 GLY A N 1
ATOM 5045 C CA . GLY A 1 646 ? -10.141 -7.762 18.952 1.00 54.53 646 GLY A CA 1
ATOM 5046 C C . GLY A 1 646 ? -10.552 -8.558 20.193 1.00 54.53 646 GLY A C 1
ATOM 5047 O O . GLY A 1 646 ? -11.720 -8.507 20.570 1.00 54.53 646 GLY A O 1
ATOM 5048 N N . SER A 1 647 ? -9.618 -9.243 20.864 1.00 52.72 647 SER A N 1
ATOM 5049 C CA . SER A 1 647 ? -9.882 -9.987 22.106 1.00 52.72 647 SER A CA 1
ATOM 5050 C C . SER A 1 647 ? -9.795 -9.134 23.381 1.00 52.72 647 SER A C 1
ATOM 5052 O O . SER A 1 647 ? -10.199 -9.582 24.457 1.00 52.72 647 SER A O 1
ATOM 5054 N N . SER A 1 648 ? -9.269 -7.909 23.278 1.00 50.25 648 SER A N 1
ATOM 5055 C CA . SER A 1 648 ? -9.060 -7.003 24.412 1.00 50.25 648 SER A CA 1
ATOM 5056 C C . SER A 1 648 ? -10.203 -6.019 24.618 1.00 50.25 648 SER A C 1
ATOM 5058 O O . SER A 1 648 ? -10.527 -5.241 23.725 1.00 50.25 648 SER A O 1
ATOM 5060 N N . SER A 1 649 ? -10.739 -5.989 25.839 1.00 45.28 649 SER A N 1
ATOM 5061 C CA . SER A 1 649 ? -11.729 -5.003 26.291 1.00 45.28 649 SER A CA 1
ATOM 5062 C C . SER A 1 649 ? -11.119 -3.781 26.988 1.00 45.28 649 SER A C 1
ATOM 5064 O O . SER A 1 649 ? -11.830 -2.811 27.213 1.00 45.28 649 SER A O 1
ATOM 5066 N N . ALA A 1 650 ? -9.827 -3.806 27.337 1.00 53.75 650 ALA A N 1
ATOM 5067 C CA . ALA A 1 650 ? -9.125 -2.700 27.992 1.00 53.75 650 ALA A CA 1
ATOM 5068 C C . ALA A 1 650 ? -7.684 -2.586 27.470 1.00 53.75 650 ALA A C 1
ATOM 5070 O O . ALA A 1 650 ? -7.011 -3.603 27.282 1.00 53.75 650 ALA A O 1
ATOM 5071 N N . ILE A 1 651 ? -7.219 -1.354 27.244 1.00 56.06 651 ILE A N 1
ATOM 5072 C CA . ILE A 1 651 ? -5.836 -1.041 26.864 1.00 56.06 651 ILE A CA 1
ATOM 5073 C C . ILE A 1 651 ? -5.246 -0.176 27.974 1.00 56.06 651 ILE A C 1
ATOM 5075 O O . ILE A 1 651 ? -5.804 0.862 28.330 1.00 56.06 651 ILE A O 1
ATOM 5079 N N . LEU A 1 652 ? -4.110 -0.592 28.528 1.00 58.25 652 LEU A N 1
ATOM 5080 C CA . LEU A 1 652 ? -3.360 0.238 29.460 1.00 58.25 652 LEU A CA 1
ATOM 5081 C C . LEU A 1 652 ? -2.400 1.123 28.663 1.00 58.25 652 LEU A C 1
ATOM 5083 O O . LEU A 1 652 ? -1.568 0.606 27.917 1.00 58.25 652 LEU A O 1
ATOM 5087 N N . VAL A 1 653 ? -2.506 2.441 28.841 1.00 62.72 653 VAL A N 1
ATOM 5088 C CA . VAL A 1 653 ? -1.576 3.421 28.271 1.00 62.72 653 VAL A CA 1
ATOM 5089 C C . VAL A 1 653 ? -0.843 4.124 29.416 1.00 62.72 653 VAL A C 1
ATOM 5091 O O . VAL A 1 653 ? -1.415 4.916 30.165 1.00 62.72 653 VAL A O 1
ATOM 5094 N N . GLU A 1 654 ? 0.440 3.823 29.588 1.00 60.34 654 GLU A N 1
ATOM 5095 C CA . GLU A 1 654 ? 1.308 4.523 30.541 1.00 60.34 654 GLU A CA 1
ATOM 5096 C C . GLU A 1 654 ? 2.105 5.593 29.790 1.00 60.34 654 GLU A C 1
ATOM 5098 O O . GLU A 1 654 ? 2.794 5.267 28.827 1.00 60.34 654 GLU A O 1
ATOM 5103 N N . VAL A 1 655 ? 1.999 6.863 30.200 1.00 58.12 655 VAL A N 1
ATOM 5104 C CA . VAL A 1 655 ? 2.705 7.998 29.580 1.00 58.12 655 VAL A CA 1
ATOM 5105 C C . VAL A 1 655 ? 3.743 8.530 30.579 1.00 58.12 655 VAL A C 1
ATOM 5107 O O . VAL A 1 655 ? 3.461 9.422 31.379 1.00 58.12 655 VAL A O 1
ATOM 5110 N N . GLY A 1 656 ? 4.957 7.966 30.554 1.00 52.69 656 GLY A N 1
ATOM 5111 C CA . GLY A 1 656 ? 6.084 8.390 31.404 1.00 52.69 656 GLY A CA 1
ATOM 5112 C C . GLY A 1 656 ? 5.938 8.118 32.916 1.00 52.69 656 GLY A C 1
ATOM 5113 O O . GLY A 1 656 ? 4.997 7.472 33.368 1.00 52.69 656 GLY A O 1
ATOM 5114 N N . GLU A 1 657 ? 6.890 8.616 33.723 1.00 42.38 657 GLU A N 1
ATOM 5115 C CA . GLU A 1 657 ? 7.033 8.268 35.158 1.00 42.38 657 GLU A CA 1
ATOM 5116 C C . GLU A 1 657 ? 5.942 8.841 36.091 1.00 42.38 657 GLU A C 1
ATOM 5118 O O . GLU A 1 657 ? 5.860 8.444 37.255 1.00 42.38 657 GLU A O 1
ATOM 5123 N N . HIS A 1 658 ? 5.078 9.752 35.620 1.00 33.50 658 HIS A N 1
ATOM 5124 C CA . HIS A 1 658 ? 4.145 10.490 36.492 1.00 33.50 658 HIS A CA 1
ATOM 5125 C C . HIS A 1 658 ? 2.686 10.578 36.005 1.00 33.50 658 HIS A C 1
ATOM 5127 O O . HIS A 1 658 ? 1.882 11.250 36.652 1.00 33.50 658 HIS A O 1
ATOM 5133 N N . ARG A 1 659 ? 2.292 9.896 34.918 1.00 39.44 659 ARG A N 1
ATOM 5134 C CA . ARG A 1 659 ? 0.882 9.829 34.480 1.00 39.44 659 ARG A CA 1
ATOM 5135 C C . ARG A 1 659 ? 0.517 8.422 33.991 1.00 39.44 659 ARG A C 1
ATOM 5137 O O . ARG A 1 659 ? 0.791 8.041 32.856 1.00 39.44 659 ARG A O 1
ATOM 5144 N N . ARG A 1 660 ? -0.162 7.652 34.847 1.00 36.84 660 ARG A N 1
ATOM 5145 C CA . ARG A 1 660 ? -0.883 6.438 34.431 1.00 36.84 660 ARG A CA 1
ATOM 5146 C C . ARG A 1 660 ? -2.280 6.837 33.976 1.00 36.84 660 ARG A C 1
ATOM 5148 O O . ARG A 1 660 ? -3.078 7.269 34.803 1.00 36.84 660 ARG A O 1
ATOM 5155 N N . MET A 1 661 ? -2.577 6.686 32.689 1.00 43.09 661 MET A N 1
ATOM 5156 C CA . MET A 1 661 ? -3.931 6.855 32.166 1.00 43.09 661 MET A CA 1
ATOM 5157 C C . MET A 1 661 ? -4.476 5.477 31.792 1.00 43.09 661 MET A C 1
ATOM 5159 O O . MET A 1 661 ? -4.253 4.971 30.697 1.00 43.09 661 MET A O 1
ATOM 5163 N N . ALA A 1 662 ? -5.212 4.849 32.712 1.00 36.47 662 ALA A N 1
ATOM 5164 C CA . ALA A 1 662 ? -6.060 3.721 32.346 1.00 36.47 662 ALA A CA 1
ATOM 5165 C C . ALA A 1 662 ? -7.181 4.266 31.451 1.00 36.47 662 ALA A C 1
ATOM 5167 O O . ALA A 1 662 ? -8.129 4.877 31.940 1.00 36.47 662 ALA A O 1
ATOM 5168 N N . THR A 1 663 ? -7.029 4.133 30.134 1.00 47.69 663 THR A N 1
ATOM 5169 C CA . THR A 1 663 ? -8.071 4.532 29.189 1.00 47.69 663 THR A CA 1
ATOM 5170 C C . THR A 1 663 ? -8.974 3.327 29.001 1.00 47.69 663 THR A C 1
ATOM 5172 O O . THR A 1 663 ? -8.652 2.392 28.272 1.00 47.69 663 THR A O 1
ATOM 5175 N N . ASP A 1 664 ? -10.090 3.313 29.728 1.00 39.16 664 ASP A N 1
ATOM 5176 C CA . ASP A 1 664 ? -11.134 2.332 29.478 1.00 39.16 664 ASP A CA 1
ATOM 5177 C C . ASP A 1 664 ? -11.633 2.541 28.039 1.00 39.16 664 ASP A C 1
ATOM 5179 O O . ASP A 1 664 ? -12.112 3.625 27.691 1.00 39.16 664 ASP A O 1
ATOM 5183 N N . LEU A 1 665 ? -11.475 1.516 27.196 1.00 41.09 665 LEU A N 1
ATOM 5184 C CA . LEU A 1 665 ? -11.868 1.489 25.779 1.00 41.09 665 LEU A CA 1
ATOM 5185 C C . LEU A 1 665 ? -13.353 1.853 25.582 1.00 41.09 665 LEU A C 1
ATOM 5187 O O . LEU A 1 665 ? -13.757 2.228 24.483 1.00 41.09 665 LEU A O 1
ATOM 5191 N N . ILE A 1 666 ? -14.140 1.745 26.655 1.00 35.06 666 ILE A N 1
ATOM 5192 C CA . ILE A 1 666 ? -15.591 1.920 26.708 1.00 35.06 666 ILE A CA 1
ATOM 5193 C C . ILE A 1 666 ? -15.981 3.221 27.456 1.00 35.06 666 ILE A C 1
ATOM 5195 O O . ILE A 1 666 ? -17.093 3.715 27.298 1.00 35.06 666 ILE A O 1
ATOM 5199 N N . GLY A 1 667 ? -15.073 3.821 28.240 1.00 35.03 667 GLY A N 1
ATOM 5200 C CA . GLY A 1 667 ? -15.418 4.787 29.298 1.00 35.03 667 GLY A CA 1
ATOM 5201 C C . GLY A 1 667 ? -15.265 6.286 28.996 1.00 35.03 667 GLY A C 1
ATOM 5202 O O . GLY A 1 667 ? -15.584 7.098 29.859 1.00 35.03 667 GLY A O 1
ATOM 5203 N N . GLY A 1 668 ? -14.787 6.696 27.814 1.00 31.80 668 GLY A N 1
ATOM 5204 C CA . GLY A 1 668 ? -14.886 8.099 27.361 1.00 31.80 668 GLY A CA 1
ATOM 5205 C C . GLY A 1 668 ? -14.165 9.163 28.214 1.00 31.80 668 GLY A C 1
ATOM 5206 O O . GLY A 1 668 ? -14.606 10.310 28.274 1.00 31.80 668 GLY A O 1
ATOM 5207 N N . GLY A 1 669 ? -13.058 8.825 28.877 1.00 32.75 669 GLY A N 1
ATOM 5208 C CA . GLY A 1 669 ? -12.278 9.787 29.661 1.00 32.75 669 GLY A CA 1
ATOM 5209 C C . GLY A 1 669 ? -11.261 10.585 28.831 1.00 32.75 669 GLY A C 1
ATOM 5210 O O . GLY A 1 669 ? -10.232 10.047 28.436 1.00 32.75 669 GLY A O 1
ATOM 5211 N N . THR A 1 670 ? -11.501 11.893 28.670 1.00 41.56 670 THR A N 1
ATOM 5212 C CA . THR A 1 670 ? -10.552 12.978 28.282 1.00 41.56 670 THR A CA 1
ATOM 5213 C C . THR A 1 670 ? -10.038 13.080 26.833 1.00 41.56 670 THR A C 1
ATOM 5215 O O . THR A 1 670 ? -9.152 13.887 26.561 1.00 41.56 670 THR A O 1
ATOM 5218 N N . GLY A 1 671 ? -10.624 12.368 25.868 1.00 42.50 671 GLY A N 1
ATOM 5219 C CA . GLY A 1 671 ? -10.262 12.519 24.452 1.00 42.50 671 GLY A CA 1
ATOM 5220 C C . GLY A 1 671 ? -11.389 12.165 23.487 1.00 42.50 671 GLY A C 1
ATOM 5221 O O . GLY A 1 671 ? -12.300 11.418 23.840 1.00 42.50 671 GLY A O 1
ATOM 5222 N N . THR A 1 672 ? -11.333 12.683 22.254 1.00 42.62 672 THR A N 1
ATOM 5223 C CA . THR A 1 672 ? -12.200 12.196 21.169 1.00 42.62 672 THR A CA 1
ATOM 5224 C C . THR A 1 672 ? -11.755 10.776 20.826 1.00 42.62 672 THR A C 1
ATOM 5226 O O . THR A 1 672 ? -10.652 10.581 20.310 1.00 42.62 672 THR A O 1
ATOM 5229 N N . VAL A 1 673 ? -12.591 9.790 21.148 1.00 44.75 673 VAL A N 1
ATOM 5230 C CA . VAL A 1 673 ? -12.355 8.376 20.838 1.00 44.75 673 VAL A CA 1
ATOM 5231 C C . VAL A 1 673 ? -13.134 8.029 19.576 1.00 44.75 673 VAL A C 1
ATOM 5233 O O . VAL A 1 673 ? -14.346 8.229 19.527 1.00 44.75 673 VAL A O 1
ATOM 5236 N N . TYR A 1 674 ? -12.449 7.486 18.572 1.00 46.09 674 TYR A N 1
ATOM 5237 C CA . TYR A 1 674 ? -13.087 6.798 17.454 1.00 46.09 674 TYR A CA 1
ATOM 5238 C C . TYR A 1 674 ? -12.933 5.293 17.704 1.00 46.09 674 TYR A C 1
ATOM 5240 O O . TYR A 1 674 ? -11.931 4.711 17.274 1.00 46.09 674 TYR A O 1
ATOM 5248 N N . PRO A 1 675 ? -13.852 4.648 18.451 1.00 46.28 675 PRO A N 1
ATOM 5249 C CA . PRO A 1 675 ? -13.835 3.198 18.557 1.00 46.28 675 PRO A CA 1
ATOM 5250 C C . PRO A 1 675 ? -14.165 2.648 17.169 1.00 46.28 675 PRO A C 1
ATOM 5252 O O . PRO A 1 675 ? -15.283 2.802 16.678 1.00 46.28 675 PRO A O 1
ATOM 5255 N N . LEU A 1 676 ? -13.178 2.065 16.494 1.00 45.56 676 LEU A N 1
ATOM 5256 C CA . LEU A 1 676 ? -13.399 1.424 15.207 1.00 45.56 676 LEU A CA 1
ATOM 5257 C C . LEU A 1 676 ? -13.711 -0.049 15.464 1.00 45.56 676 LEU A C 1
ATOM 5259 O O . LEU A 1 676 ? -12.958 -0.765 16.128 1.00 45.56 676 LEU A O 1
ATOM 5263 N N . HIS A 1 677 ? -14.857 -0.494 14.947 1.00 46.25 677 HIS A N 1
ATOM 5264 C CA . HIS A 1 677 ? -15.252 -1.899 14.974 1.00 46.25 677 HIS A CA 1
ATOM 5265 C C . HIS A 1 677 ? -14.199 -2.794 14.300 1.00 46.25 677 HIS A C 1
ATOM 5267 O O . HIS A 1 677 ? -13.363 -2.328 13.523 1.00 46.25 677 HIS A O 1
ATOM 5273 N N . ALA A 1 678 ? -14.259 -4.091 14.609 1.00 44.81 678 ALA A N 1
ATOM 5274 C CA . ALA A 1 678 ? -13.328 -5.102 14.126 1.00 44.81 678 ALA A CA 1
ATOM 5275 C C . ALA A 1 678 ? -13.071 -4.998 12.610 1.00 44.81 678 ALA A C 1
ATOM 5277 O O . ALA A 1 678 ? -13.985 -5.099 11.792 1.00 44.81 678 ALA A O 1
ATOM 5278 N N . VAL A 1 679 ? -11.802 -4.837 12.241 1.00 47.69 679 VAL A N 1
ATOM 5279 C CA . VAL A 1 679 ? -11.305 -4.992 10.881 1.00 47.69 679 VAL A CA 1
ATOM 5280 C C . VAL A 1 679 ? -11.288 -6.487 10.545 1.00 47.69 679 VAL A C 1
ATOM 5282 O O . VAL A 1 679 ? -10.591 -7.255 11.224 1.00 47.69 679 VAL A O 1
ATOM 5285 N N . PRO A 1 680 ? -12.017 -6.924 9.499 1.00 43.84 680 PRO A N 1
ATOM 5286 C CA . PRO A 1 680 ? -12.065 -8.327 9.106 1.00 43.84 680 PRO A CA 1
ATOM 5287 C C . PRO A 1 680 ? -10.662 -8.909 8.902 1.00 43.84 680 PRO A C 1
ATOM 5289 O O . PRO A 1 680 ? -9.889 -8.423 8.077 1.00 43.84 680 PRO A O 1
ATOM 5292 N N . GLY A 1 681 ? -10.337 -9.952 9.668 1.00 47.81 681 GLY A N 1
ATOM 5293 C CA . GLY A 1 681 ? -9.063 -10.666 9.586 1.00 47.81 681 GLY A CA 1
ATOM 5294 C C . GLY A 1 681 ? -7.854 -10.012 10.259 1.00 47.81 681 GLY A C 1
ATOM 5295 O O . GLY A 1 681 ? -6.753 -10.532 10.102 1.00 47.81 681 GLY A O 1
ATOM 5296 N N . ILE A 1 682 ? -8.040 -8.913 11.000 1.00 52.97 682 ILE A N 1
ATOM 5297 C CA . ILE A 1 682 ? -6.968 -8.253 11.768 1.00 52.97 682 ILE A CA 1
ATOM 5298 C C . ILE A 1 682 ? -7.359 -8.034 13.238 1.00 52.97 682 ILE A C 1
ATOM 5300 O O . ILE A 1 682 ? -6.499 -8.165 14.102 1.00 52.97 682 ILE A O 1
ATOM 5304 N N . GLY A 1 683 ? -8.636 -7.741 13.529 1.00 58.31 683 GLY A N 1
ATOM 5305 C CA . GLY A 1 683 ? -9.127 -7.463 14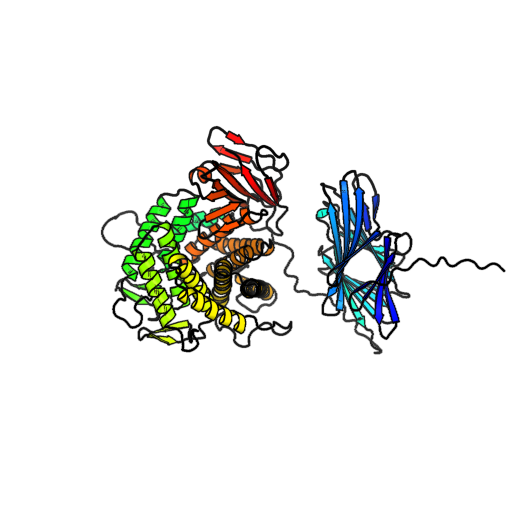.889 1.00 58.31 683 GLY A CA 1
ATOM 5306 C C . GLY A 1 683 ? -9.592 -6.016 15.087 1.00 58.31 683 GLY A C 1
ATOM 5307 O O . GLY A 1 683 ? -9.937 -5.347 14.120 1.00 58.31 683 GLY A O 1
ATOM 5308 N N . SER A 1 684 ? -9.654 -5.518 16.323 1.00 59.12 684 SER A N 1
ATOM 5309 C CA . SER A 1 684 ? -10.204 -4.186 16.645 1.00 59.12 684 SER A CA 1
ATOM 5310 C C . SER A 1 684 ? -9.160 -3.068 16.595 1.00 59.12 684 SER A C 1
ATOM 5312 O O . SER A 1 684 ? -8.023 -3.243 17.040 1.00 59.12 684 SER A O 1
ATOM 5314 N N . VAL A 1 685 ? -9.571 -1.889 16.121 1.00 57.28 685 VAL A N 1
ATOM 5315 C CA . VAL A 1 685 ? -8.733 -0.681 16.049 1.00 57.28 685 VAL A CA 1
ATOM 5316 C C . VAL A 1 685 ? -9.283 0.381 16.998 1.00 57.28 685 VAL A C 1
ATOM 5318 O O . VAL A 1 685 ? -10.472 0.683 16.990 1.00 57.28 685 VAL A O 1
ATOM 5321 N N . GLY A 1 686 ? -8.413 0.988 17.798 1.00 60.97 686 GLY A N 1
ATOM 5322 C CA . GLY A 1 686 ? -8.741 2.171 18.592 1.00 60.97 686 GLY A CA 1
ATOM 5323 C C . GLY A 1 686 ? -7.933 3.368 18.112 1.00 60.97 686 GLY A C 1
ATOM 5324 O O . GLY A 1 686 ? -6.710 3.274 18.023 1.00 60.97 686 GLY A O 1
ATOM 5325 N N . VAL A 1 687 ? -8.590 4.492 17.815 1.00 57.06 687 VAL A N 1
ATOM 5326 C CA . VAL A 1 687 ? -7.914 5.772 17.545 1.00 57.06 687 VAL A CA 1
ATOM 5327 C C . VAL A 1 687 ? -8.356 6.801 18.580 1.00 57.06 687 VAL A C 1
ATOM 5329 O O . VAL A 1 687 ? -9.548 7.063 18.748 1.00 57.06 687 VAL A O 1
ATOM 5332 N N . TYR A 1 688 ? -7.378 7.388 19.263 1.00 65.50 688 TYR A N 1
ATOM 5333 C CA . TYR A 1 688 ? -7.547 8.293 20.393 1.00 65.50 688 TYR A CA 1
ATOM 5334 C C . TYR A 1 688 ? -6.811 9.598 20.126 1.00 65.50 688 TYR A C 1
ATOM 5336 O O . TYR A 1 688 ? -5.656 9.593 19.701 1.00 65.50 688 TYR A O 1
ATOM 5344 N N . ILE A 1 689 ? -7.458 10.720 20.433 1.00 61.78 689 ILE A N 1
ATOM 5345 C CA . ILE A 1 689 ? -6.782 12.013 20.547 1.00 61.78 689 ILE A CA 1
ATOM 5346 C C . ILE A 1 689 ? -6.718 12.360 22.031 1.00 61.78 689 ILE A C 1
ATOM 5348 O O . ILE A 1 689 ? -7.730 12.737 22.621 1.00 61.78 689 ILE A O 1
ATOM 5352 N N . LEU A 1 690 ? -5.541 12.199 22.628 1.00 62.31 690 LEU A N 1
ATOM 5353 C CA . LEU A 1 690 ? -5.262 12.546 24.016 1.00 62.31 690 LEU A CA 1
ATOM 5354 C C . LEU A 1 690 ? -4.936 14.042 24.079 1.00 62.31 690 LEU A C 1
ATOM 5356 O O . LEU A 1 690 ? -4.013 14.504 23.405 1.00 62.31 690 LEU A O 1
ATOM 5360 N N . GLN A 1 691 ? -5.714 14.799 24.849 1.00 60.47 691 GLN A N 1
ATOM 5361 C CA . GLN A 1 691 ? -5.454 16.221 25.085 1.00 60.47 691 GLN A CA 1
ATOM 5362 C C . GLN A 1 691 ? -4.330 16.380 26.122 1.00 60.47 691 GLN A C 1
ATOM 5364 O O . GLN A 1 691 ? -4.239 15.575 27.052 1.00 60.47 691 GLN A O 1
ATOM 5369 N N . ALA A 1 692 ? -3.469 17.383 25.931 1.00 51.88 692 ALA A N 1
ATOM 5370 C CA . ALA A 1 692 ? -2.307 17.660 26.790 1.00 51.88 692 ALA A CA 1
ATOM 5371 C C . ALA A 1 692 ? -2.668 18.068 28.232 1.00 51.88 692 ALA A C 1
ATOM 5373 O O . ALA A 1 692 ? -3.626 18.861 28.387 1.00 51.88 692 ALA A O 1
#

pLDDT: mean 71.92, std 18.59, range [24.28, 95.06]

Mean predicted aligned error: 18.01 Å

Nearest PDB structures (foldseek):
  4bok-assembly1_A  TM=6.756E-01  e=5.269E-04  Niallia circulans
  7nl5-assembly1_A  TM=6.044E-01  e=3.066E-04  Niallia circulans
  5m77-assembly2_B  TM=6.832E-01  e=9.842E-04  Niallia circulans
  6zbw-assembly2_B  TM=6.690E-01  e=2.675E-03  Niallia circulans
  4d4d-assembly2_B  TM=4.325E-01  e=1.070E-03  Niallia circulans

Secondary structure (DSSP, 8-state):
-----------PPPEEETTEEEEE-TTS-EEEEEEETTEEEEEEE--TT--SEEEE-SS-EEEE---EEEEETTEEEEEEEEEETTEEEEEEEEEEE-TTSPEEEEEEEEESS--EEEEEEEE-B--TT-EEEEE-SSS-EEEEE-SSEEEEEEEEESSS-SEEEE-TTS-EEEEEEEEEGGG-EEEEEEEEEE--S-SS--------------S--PPPPS--HHHHHHHHHHHHH--TT-S--SS------SSTT--PEETTHHHHHHHHHHHHHHH--HHHHHHHHHHHHHHHHHH---TTSTTTTPPPSEE-TT--EE-TTS-S-EEHHHHHHHHHHHHHHHHHH--HHHHHHHHHHHHHHHHT--TTSS-S-SEE-TTS-EESS-THHHHHHHHHHHHHHHHHH--HHHHHHHHHHHHHHHHHH-S---SS--S-SS--S-HHHHHHHHHHHHHHHHHHHHHS--HHHHHHHHHHHHHHHHHHHHTTSSS--TTTTSS--TT-TT--HHHHHHHHHHHHHHHHHS--HHHHHHHHHHHHHHHHTT-TTT---TT--SSS-HHHHHHHHHHHHHHHHHHTGGGSTTEEEETTTTEEEETTEEEEE-HHHHHHEEEE-TTEEEEEEEE-TTT--EEEEEEE-S--S-EEEEETTTEEEEE-TTT--SEEEEEEEEETTTEEEEEEEE--

Sequence (692 aa):
MNAQTAVELEVAPPIPLGRYRLYHYGDGTFWLYLVQNKGEVPLIGVHAPLPPIELRTAHERHSLFVRNCSVQKGEVALWDERLIDDIPVRWEILLHEESEGDLILQMHFLSYGSLQAEVQFLCNFIAENTHIKRFSCPHTSVLLTMPRHALSVTTLQPAYPGCMQVEEDGRLVWTLPAANLHQQVLQLRIHLERVVDKEHPTIQHIEHKTRLFPAEARPLPALKLRASAQSAVALLQNPEWQSRFAEDQAVLRVAPNDRRFSVFTLAAAKALLDWNRLSGDESAIWTARLALNSAMDFQVVNAQSSNSGACWDIVDENKQGSDITGRQRFNLYRNARVLQHLLLLHRDTGSELCVRVALNGISWLLLKRGATGIYDGATVLPDGTVQGGGGKGATGAIISVMCAAYGLTETEAYMHAANRLAEYLLRESCLPLSPGSVLPAELLSDLRHDVFAASSAIEGLARLYRAYPHEPLREGALRMMQWLRLWQLNTTMEGLGEAGEVLAGDGNPKGFVDASVEAARGALWAFLLQRDARWFAYATQALHAAGGYLDPLAGFPSAKLAYPDHVHALAMFLRAYLHWLLSIPALAPGVECDPDLLVCRTGNRIFVPEPSLWRSIRVEARGLADWVALACPATHDILLAVLTDGSSSAILVEVGEHRRMATDLIGGGTGTVYPLHAVPGIGSVGVYILQA

Foldseek 3Di:
DDDDDPPPQPFDAWDDLPQKTKTAHQLQWIWIWGDDPNDTHTFWTDDPPQAQKWKAFPPDIDRDGFRDWDDDDSKIKGKDWDQDVNKIKMKIWIWHADPVGKIKTKIAMDIPDFTWIKMKGKIATDADPWDWDWDDDQWTWIWTDHPWKIKIKTWPPPSAFPDWDQDPNRMIIGIHDTDGRRVDMTMIIIDMDTPDDDPDDPPPNCPPPPLPPDLPLPQQPPDQLVVLLVLLLCLQLVCPPPPDPDDDQDDDDSDPPDQKDFLLLLLQLLLLLLVCLFAVPPSSNVSSVSSVVSSLVLQPPDCDALQFLAGARIAGPVSDGHHLVRHQKGFLQVRLVSLLSLLLVCVSPVDPSSPVSSVRNLVSSQVQADPLLAHQAGIAHRNGDHDHPGVLLSLLSNLLSLLSNCVVPVDCVSLVSSVSSLVVNCVVPPDPPDVPDPDDPDDPPDPLSLLSSLLSLLNSLLSSCVSPNDVSSLVSLLVSLVVLVVQLSVCVPDPDDLRVQLLPAPDDPRHALQSLLSNLSSLLSNCLSPVALVSLLSSVSSLSRNSSCSPPVVPNPCPRHPRNDPSNSSSSSSLSSLSSQQVLLVNFPQWHDDSSQSWIDHVPFIWTRDNLQVVFKDKDWDQWSDKGWTAGPVQRKIKIKTFGQAPTQWIWIGGHDPDTDRPRLPDPPAWDWDFAAARSSGHTMIITTHGD

Solvent-accessible surface area (backbone atoms only — not comparable to full-atom values): 37428 Å² total; per-residue (Å²): 140,79,84,79,79,76,80,78,70,87,71,59,81,64,44,73,33,85,63,30,35,37,40,66,42,86,88,19,36,41,37,35,26,39,62,49,100,94,47,73,43,65,47,37,37,45,58,94,89,56,48,50,29,40,40,35,46,94,86,51,76,44,80,41,52,36,55,40,78,50,78,58,98,61,32,36,40,34,23,36,73,48,72,54,97,86,31,54,36,34,44,37,39,37,39,35,56,47,98,92,67,35,37,40,41,37,38,41,36,49,50,85,56,94,46,55,26,28,38,34,42,44,49,33,62,56,60,81,77,61,48,78,46,80,46,97,53,88,38,47,29,39,38,39,40,41,94,60,36,33,40,41,38,35,34,65,30,46,46,62,58,71,38,78,49,68,49,100,87,60,34,37,37,40,30,40,62,73,36,50,43,62,75,47,48,45,28,37,39,40,39,77,47,76,63,70,99,52,100,72,73,81,74,74,74,76,74,72,76,60,84,64,70,66,86,61,53,64,76,71,69,96,72,45,58,64,56,29,40,51,42,37,48,48,56,75,61,59,61,96,70,86,82,66,100,72,91,78,98,80,60,82,69,82,50,99,82,62,70,59,46,52,46,42,34,36,41,31,17,46,30,26,42,55,46,19,47,40,58,50,43,63,68,34,44,54,52,17,52,48,16,39,53,49,36,51,70,68,56,69,78,39,90,86,51,75,48,40,37,61,55,51,44,23,33,39,87,84,72,50,61,15,24,89,85,70,44,70,38,37,47,51,38,60,38,25,52,51,34,40,36,26,45,54,42,17,73,76,67,66,40,64,64,34,40,51,51,22,55,37,27,51,50,36,57,65,66,65,36,41,98,87,64,45,46,74,18,39,30,31,38,73,84,48,53,70,40,66,64,67,19,67,52,25,42,15,31,42,27,36,32,24,41,53,49,21,76,74,66,72,44,61,71,33,48,57,48,26,50,54,43,47,52,51,48,43,63,74,75,59,59,87,78,52,100,70,76,92,61,68,92,70,66,72,91,47,75,76,54,48,50,53,17,49,24,25,33,23,40,10,29,47,46,41,25,74,78,53,81,43,68,71,37,51,53,45,25,46,51,52,49,52,50,55,52,52,52,38,56,57,25,69,79,45,104,61,63,87,46,28,28,36,64,47,36,86,86,53,96,76,34,30,39,46,55,5,30,30,50,15,44,23,25,49,40,40,24,74,77,44,85,46,61,66,31,50,34,51,18,49,50,14,40,50,24,25,31,58,59,44,36,82,88,75,47,76,64,94,78,38,53,83,56,101,47,64,52,40,39,40,18,47,39,42,42,40,50,54,36,52,54,51,45,56,45,39,72,40,90,73,34,49,54,40,63,89,80,52,30,39,32,46,86,94,46,55,26,33,56,36,26,68,50,57,72,33,48,44,79,48,46,61,59,56,54,52,73,45,60,24,35,18,86,89,73,57,27,32,44,38,23,41,36,25,49,54,80,49,76,54,44,43,40,35,50,50,100,84,40,80,46,79,47,52,74,83,65,74,79,75,41,66,68,46,80,43,72,67,41,76,67,59,19,24,36,42,34,36,38,43,63,108

Radius of gyration: 29.77 Å; Cα contacts (8 Å, |Δi|>4): 1364; chains: 1; bounding box: 118×61×67 Å